Protein AF-A0A0G4N4N5-F1 (afdb_monomer_lite)

Secondary structure (DSSP, 8-state):
--SSHHHHHTTTTT--HHHHHHHHHHHHHHHHHHHHH-SSTTSTTGGG--SEEEEE----PPP-TT-S-TTHHHHHHHHHTT---EEEE-SS-EEEESSSSS-EEES-HHHHHTTS-TTT-TT-HHHHHHHHHHHT---HHHHHHHHHHHHHHHHHHTS---EEEE-TTS-EEEE-PPPPHHHHHHHHHHHHHHHHHHHHHHHHHHHHHHHHHHHHHHHTTTTEEEEE-HHHHHHHHHHHHHHHHHHHHHHHHHHHHHHH--HHHHH-SEEEEEEEEE-TTSSEEEEEEEEEEEEEEEE-SSS-EEEEEEEEEEEEEETTTTEEEEEEES--HHHHHHSHHHHHS---TTGGGSTTHHHHHHHHHHHHHHHHHHHHHHHHHHHHHH---SSS----HHHHHHHHHHHHHHHHHHHHHHHHHHHHHHHHHHHHHSS-TTT--HHHHHHHHHHHHHHHHHHHHHHHHHHHHHHHHHHHHHHHHHHHHHHHHHHHHHHHHHHHHHHHHHHHHHHHHHHHHHHHHHHHHHHHHTTTSEEE-TTT--EEEPTTTHHHHHHHHHHHHHHHHHHHHHHHHH-------------

Structure (mmCIF, N/CA/C/O backbone):
data_AF-A0A0G4N4N5-F1
#
_entry.id   AF-A0A0G4N4N5-F1
#
loop_
_atom_site.group_PDB
_atom_site.id
_atom_site.type_symbol
_atom_site.label_atom_id
_atom_site.label_alt_id
_atom_site.label_comp_id
_atom_site.label_asym_id
_atom_site.label_entity_id
_atom_site.label_seq_id
_atom_site.pdbx_PDB_ins_code
_atom_site.Cartn_x
_atom_site.Cartn_y
_atom_site.Cartn_z
_atom_site.occupancy
_atom_site.B_iso_or_equiv
_atom_site.auth_seq_id
_atom_site.auth_comp_id
_atom_site.auth_asym_id
_atom_site.auth_atom_id
_atom_site.pdbx_PDB_model_num
ATOM 1 N N . MET A 1 1 ? -11.060 9.446 -38.217 1.00 39.25 1 MET A N 1
ATOM 2 C CA . MET A 1 1 ? -10.152 9.425 -37.048 1.00 39.25 1 MET A CA 1
ATOM 3 C C . MET A 1 1 ? -10.853 9.203 -35.691 1.00 39.25 1 MET A C 1
ATOM 5 O O . MET A 1 1 ? -10.194 9.330 -34.678 1.00 39.25 1 MET A O 1
ATOM 9 N N . ALA A 1 2 ? -12.135 8.797 -35.634 1.00 30.84 2 ALA A N 1
ATOM 10 C CA . ALA A 1 2 ? -12.866 8.595 -34.365 1.00 30.84 2 ALA A CA 1
ATOM 11 C C . ALA A 1 2 ? -13.101 7.117 -33.971 1.00 30.84 2 ALA A C 1
ATOM 13 O O . ALA A 1 2 ? -13.460 6.827 -32.837 1.00 30.84 2 ALA A O 1
ATOM 14 N N . LYS A 1 3 ? -12.876 6.151 -34.878 1.00 33.59 3 LYS A N 1
ATOM 15 C CA . LYS A 1 3 ? -13.102 4.716 -34.594 1.00 33.59 3 LYS A CA 1
ATOM 16 C C . LYS A 1 3 ? -11.920 4.007 -33.916 1.00 33.59 3 LYS A C 1
ATOM 18 O O . LYS A 1 3 ? -12.114 2.936 -33.358 1.00 33.59 3 LYS A O 1
ATOM 23 N N . PHE A 1 4 ? -10.727 4.607 -33.912 1.00 34.66 4 PHE A N 1
ATOM 24 C CA . PHE A 1 4 ? -9.542 4.023 -33.265 1.00 34.66 4 PHE A CA 1
ATOM 25 C C . PHE A 1 4 ? -9.458 4.350 -31.760 1.00 34.66 4 PHE A C 1
ATOM 27 O O . PHE A 1 4 ? -8.840 3.607 -31.006 1.00 34.66 4 PHE A O 1
ATOM 34 N N . GLN A 1 5 ? -10.142 5.407 -31.297 1.00 38.91 5 GLN A N 1
ATOM 35 C CA . GLN A 1 5 ? -10.173 5.794 -29.878 1.00 38.91 5 GLN A CA 1
ATOM 36 C C . GLN A 1 5 ? -11.120 4.935 -29.018 1.00 38.91 5 GLN A C 1
ATOM 38 O O . GLN A 1 5 ? -10.911 4.820 -27.816 1.00 38.91 5 GLN A O 1
ATOM 43 N N . VAL A 1 6 ? -12.127 4.282 -29.611 1.00 41.56 6 VAL A N 1
ATOM 44 C CA . VAL A 1 6 ? -13.139 3.507 -28.857 1.00 41.56 6 VAL A CA 1
ATOM 45 C C . VAL A 1 6 ? -12.674 2.074 -28.547 1.00 41.56 6 VAL A C 1
ATOM 47 O O . VAL A 1 6 ? -13.111 1.480 -27.566 1.00 41.56 6 VAL A O 1
ATOM 50 N N . GLY A 1 7 ? -11.749 1.519 -29.340 1.00 38.47 7 GLY A N 1
ATOM 51 C CA . GLY A 1 7 ? -11.211 0.170 -29.119 1.00 38.47 7 GLY A CA 1
ATOM 52 C C . GLY A 1 7 ? -10.319 0.072 -27.879 1.00 38.47 7 GLY A C 1
ATOM 53 O O . GLY A 1 7 ? -10.441 -0.877 -27.113 1.00 38.47 7 GLY A O 1
ATOM 54 N N . TRP A 1 8 ? -9.476 1.082 -27.641 1.00 40.00 8 TRP A N 1
ATOM 55 C CA . TRP A 1 8 ? -8.577 1.113 -26.483 1.00 40.00 8 TRP A CA 1
ATOM 56 C C . TRP A 1 8 ? -9.334 1.266 -25.158 1.00 40.00 8 TRP A C 1
ATOM 58 O O . TRP A 1 8 ? -9.014 0.566 -24.203 1.00 40.00 8 TRP A O 1
ATOM 68 N N . TYR A 1 9 ? -10.398 2.078 -25.114 1.00 42.84 9 TYR A N 1
ATOM 69 C CA . TYR A 1 9 ? -11.190 2.305 -23.895 1.00 42.84 9 TYR A CA 1
ATOM 70 C C . TYR A 1 9 ? -11.881 1.054 -23.333 1.00 42.84 9 TYR A C 1
ATOM 72 O O . TYR A 1 9 ? -12.123 0.988 -22.132 1.00 42.84 9 TYR A O 1
ATOM 80 N N . ARG A 1 10 ? -12.148 0.035 -24.161 1.00 45.72 10 ARG A N 1
ATOM 81 C CA . ARG A 1 10 ? -12.700 -1.250 -23.696 1.00 45.72 10 ARG A CA 1
ATOM 82 C C . ARG A 1 10 ? -11.691 -2.124 -22.949 1.00 45.72 10 ARG A C 1
ATOM 84 O O . ARG A 1 10 ? -12.111 -2.946 -22.146 1.00 45.72 10 ARG A O 1
ATOM 91 N N . PHE A 1 11 ? -10.391 -1.941 -23.186 1.00 44.78 11 PHE A N 1
ATOM 92 C CA . PHE A 1 11 ? -9.330 -2.669 -22.478 1.00 44.78 11 PHE A CA 1
ATOM 93 C C . PHE A 1 11 ? -8.804 -1.913 -21.246 1.00 44.78 11 PHE A C 1
ATOM 95 O O . PHE A 1 11 ? -8.161 -2.520 -20.395 1.00 44.78 11 PHE A O 1
ATOM 102 N N . ILE A 1 12 ? -9.114 -0.616 -21.110 1.00 48.22 12 ILE A N 1
ATOM 103 C CA . ILE A 1 12 ? -8.733 0.231 -19.965 1.00 48.22 12 ILE A CA 1
ATOM 104 C C . ILE A 1 12 ? -9.202 -0.297 -18.590 1.00 48.22 12 ILE A C 1
ATOM 106 O O . ILE A 1 12 ? -8.408 -0.171 -17.659 1.00 48.22 12 ILE A O 1
ATOM 110 N N . PRO A 1 13 ? -10.388 -0.921 -18.402 1.00 46.75 13 PRO A N 1
ATOM 111 C CA . PRO A 1 13 ? -10.733 -1.469 -17.084 1.00 46.75 13 PRO A CA 1
ATOM 112 C C . PRO A 1 13 ? -9.852 -2.670 -16.683 1.00 46.75 13 PRO A C 1
ATOM 114 O O . PRO A 1 13 ? -9.526 -2.828 -15.509 1.00 46.75 13 PRO A O 1
ATOM 117 N N . PHE A 1 14 ? -9.368 -3.464 -17.649 1.00 49.16 14 PHE A N 1
ATOM 118 C CA . PHE A 1 14 ? -8.534 -4.648 -17.386 1.00 49.16 14 PHE A CA 1
ATOM 119 C C . PHE A 1 14 ? -7.024 -4.360 -17.367 1.00 49.16 14 PHE A C 1
ATOM 121 O O . PHE A 1 14 ? -6.267 -5.055 -16.686 1.00 49.16 14 PHE A O 1
ATOM 128 N N . LEU A 1 15 ? -6.553 -3.330 -18.078 1.00 56.56 15 LEU A N 1
ATOM 129 C CA . LEU A 1 15 ? -5.124 -3.034 -18.194 1.00 56.56 15 LEU A CA 1
ATOM 130 C C . LEU A 1 15 ? -4.626 -2.174 -17.019 1.00 56.56 15 LEU A C 1
ATOM 132 O O . LEU A 1 15 ? -4.415 -0.967 -17.124 1.00 56.56 15 LEU A O 1
ATOM 136 N N . GLY A 1 16 ? -4.424 -2.807 -15.863 1.00 66.81 16 GLY A N 1
ATOM 137 C CA . GLY A 1 16 ? -3.798 -2.143 -14.717 1.00 66.81 16 GLY A CA 1
ATOM 138 C C . GLY A 1 16 ? -2.364 -1.675 -15.018 1.00 66.81 16 GLY A C 1
ATOM 139 O O . GLY A 1 16 ? -1.652 -2.301 -15.794 1.00 66.81 16 GLY A O 1
ATOM 140 N N . TYR A 1 17 ? -1.896 -0.619 -14.342 1.00 78.06 17 TYR A N 1
ATOM 141 C CA . TYR A 1 17 ? -0.519 -0.099 -14.461 1.00 78.06 17 TYR A CA 1
ATOM 142 C C . TYR A 1 17 ? 0.574 -1.189 -14.396 1.00 78.06 17 TYR A C 1
ATOM 144 O O . TYR A 1 17 ? 1.526 -1.166 -15.169 1.00 78.06 17 TYR A O 1
ATOM 152 N N . HIS A 1 18 ? 0.407 -2.191 -13.525 1.00 80.56 18 HIS A N 1
ATOM 153 C CA . HIS A 1 18 ? 1.341 -3.314 -13.413 1.00 80.56 18 HIS A CA 1
ATOM 154 C C . HIS A 1 18 ? 1.336 -4.230 -14.651 1.00 80.56 18 HIS A C 1
ATOM 156 O O . HIS A 1 18 ? 2.383 -4.762 -14.996 1.00 80.56 18 HIS A O 1
ATOM 162 N N . HIS A 1 19 ? 0.220 -4.354 -15.379 1.00 86.88 19 HIS A N 1
ATOM 163 C CA . HIS A 1 19 ? 0.161 -5.094 -16.646 1.00 86.88 19 HIS A CA 1
ATOM 164 C C . HIS A 1 19 ? 1.000 -4.432 -17.736 1.00 86.88 19 HIS A C 1
ATOM 166 O O . HIS A 1 19 ? 1.683 -5.131 -18.478 1.00 86.88 19 HIS A O 1
ATOM 172 N N . VAL A 1 20 ? 1.016 -3.096 -17.801 1.00 89.50 20 VAL A N 1
ATOM 173 C CA . VAL A 1 20 ? 1.900 -2.368 -18.728 1.00 89.50 20 VAL A CA 1
ATOM 174 C C . VAL A 1 20 ? 3.359 -2.709 -18.431 1.00 89.50 20 VAL A C 1
ATOM 176 O O . VAL A 1 20 ? 4.104 -3.065 -19.339 1.00 89.50 20 VAL A O 1
ATOM 179 N N . LEU A 1 21 ? 3.753 -2.680 -17.154 1.00 91.50 21 LEU A N 1
ATOM 180 C CA . LEU A 1 21 ? 5.107 -3.051 -16.738 1.00 91.50 21 LEU A CA 1
ATOM 181 C C . LEU A 1 21 ? 5.433 -4.516 -17.071 1.00 91.50 21 LEU A C 1
ATOM 183 O O . LEU A 1 21 ? 6.510 -4.791 -17.590 1.00 91.50 21 LEU A O 1
ATOM 187 N N . MET A 1 22 ? 4.499 -5.445 -16.842 1.00 93.12 22 MET A N 1
ATOM 188 C CA . MET A 1 22 ? 4.669 -6.860 -17.196 1.00 93.12 22 MET A CA 1
ATOM 189 C C . MET A 1 22 ? 4.856 -7.073 -18.701 1.00 93.12 22 MET A C 1
ATOM 191 O O . MET A 1 22 ? 5.712 -7.862 -19.091 1.00 93.12 22 MET A O 1
ATOM 195 N N . ILE A 1 23 ? 4.111 -6.355 -19.549 1.00 94.31 23 ILE A N 1
ATOM 196 C CA . ILE A 1 23 ? 4.260 -6.430 -21.011 1.00 94.31 23 ILE A CA 1
ATOM 197 C C . ILE A 1 23 ? 5.654 -5.953 -21.432 1.00 94.31 23 ILE A C 1
ATOM 199 O O . ILE A 1 23 ? 6.311 -6.621 -22.227 1.00 94.31 23 ILE A O 1
ATOM 203 N N . LEU A 1 24 ? 6.138 -4.838 -20.875 1.00 95.31 24 LEU A N 1
ATOM 204 C CA . LEU A 1 24 ? 7.480 -4.330 -21.179 1.00 95.31 24 LEU A CA 1
ATOM 205 C C . LEU A 1 24 ? 8.574 -5.319 -20.746 1.00 95.31 24 LEU A C 1
ATOM 207 O O . LEU A 1 24 ? 9.509 -5.559 -21.509 1.00 95.31 24 LEU A O 1
ATOM 211 N N . ILE A 1 25 ? 8.436 -5.937 -19.564 1.00 95.75 25 ILE A N 1
ATOM 212 C CA . ILE A 1 25 ? 9.351 -6.992 -19.099 1.00 95.75 25 ILE A CA 1
ATOM 213 C C . ILE A 1 25 ? 9.303 -8.203 -20.038 1.00 95.75 25 ILE A C 1
ATOM 215 O O . ILE A 1 25 ? 10.351 -8.713 -20.422 1.00 95.75 25 ILE A O 1
ATOM 219 N N . ALA A 1 26 ? 8.111 -8.654 -20.437 1.00 96.44 26 ALA A N 1
ATOM 220 C CA . ALA A 1 26 ? 7.955 -9.802 -21.327 1.00 96.44 26 ALA A CA 1
ATOM 221 C C . ALA A 1 26 ? 8.616 -9.556 -22.692 1.00 96.44 26 ALA A C 1
ATOM 223 O O . ALA A 1 26 ? 9.347 -10.415 -23.183 1.00 96.44 26 ALA A O 1
ATOM 224 N N . ILE A 1 27 ? 8.430 -8.366 -23.274 1.00 96.56 27 ILE A N 1
ATOM 225 C CA . ILE A 1 27 ? 9.091 -7.975 -24.528 1.00 96.56 27 ILE A CA 1
ATOM 226 C C . ILE A 1 27 ? 10.616 -7.969 -24.353 1.00 96.56 27 ILE A C 1
ATOM 228 O O . ILE A 1 27 ? 11.321 -8.515 -25.200 1.00 96.56 27 ILE A O 1
ATOM 232 N N . ALA A 1 28 ? 11.129 -7.416 -23.248 1.00 96.88 28 ALA A N 1
ATOM 233 C CA . ALA A 1 28 ? 12.563 -7.414 -22.963 1.00 96.88 28 ALA A CA 1
ATOM 234 C C . ALA A 1 28 ? 13.129 -8.839 -22.814 1.00 96.88 28 ALA A C 1
ATOM 236 O O . ALA A 1 28 ? 14.173 -9.146 -23.384 1.00 96.88 28 ALA A O 1
ATOM 237 N N . ILE A 1 29 ? 12.429 -9.739 -22.111 1.00 97.06 29 ILE A N 1
ATOM 238 C CA . ILE A 1 29 ? 12.830 -11.150 -21.972 1.00 97.06 29 ILE A CA 1
ATOM 239 C C . ILE A 1 29 ? 12.896 -11.834 -23.340 1.00 97.06 29 ILE A C 1
ATOM 241 O O . ILE A 1 29 ? 13.878 -12.518 -23.632 1.00 97.06 29 ILE A O 1
ATOM 245 N N . ILE A 1 30 ? 11.881 -11.639 -24.187 1.00 95.62 30 ILE A N 1
ATOM 246 C CA . ILE A 1 30 ? 11.840 -12.224 -25.533 1.00 95.62 30 ILE A CA 1
ATOM 247 C C . ILE A 1 30 ? 13.016 -11.712 -26.367 1.00 95.62 30 ILE A C 1
ATOM 249 O O . ILE A 1 30 ? 13.723 -12.509 -26.977 1.00 95.62 30 ILE A O 1
ATOM 253 N N . MET A 1 31 ? 13.273 -10.403 -26.362 1.00 95.06 31 MET A N 1
ATOM 254 C CA . MET A 1 31 ? 14.374 -9.816 -27.126 1.00 95.06 31 MET A CA 1
ATOM 255 C C . MET A 1 31 ? 15.755 -10.285 -26.656 1.00 95.06 31 MET A C 1
ATOM 257 O O . MET A 1 31 ? 16.587 -10.630 -27.493 1.00 95.06 31 MET A O 1
ATOM 261 N N . LEU A 1 32 ? 15.996 -10.368 -25.344 1.00 95.94 32 LEU A N 1
ATOM 262 C CA . LEU A 1 32 ? 17.250 -10.906 -24.802 1.00 95.94 32 LEU A CA 1
ATOM 263 C C . LEU A 1 32 ? 17.413 -12.402 -25.108 1.00 95.94 32 LEU A C 1
ATOM 265 O O . LEU A 1 32 ? 18.520 -12.860 -25.383 1.00 95.94 32 LEU A O 1
ATOM 269 N N . SER A 1 33 ? 16.314 -13.159 -25.113 1.00 94.75 33 SER A N 1
ATOM 270 C CA . SER A 1 33 ? 16.331 -14.579 -25.483 1.00 94.75 33 SER A CA 1
ATOM 271 C C . SER A 1 33 ? 16.645 -14.768 -26.970 1.00 94.75 33 SER A C 1
ATOM 273 O O . SER A 1 33 ? 17.446 -15.631 -27.318 1.00 94.75 33 SER A O 1
ATOM 275 N N . LEU A 1 34 ? 16.074 -13.932 -27.846 1.00 92.62 34 LEU A N 1
ATOM 276 C CA . LEU A 1 34 ? 16.386 -13.921 -29.280 1.00 92.62 34 LEU A CA 1
ATOM 277 C C . LEU A 1 34 ? 17.835 -13.506 -29.551 1.00 92.62 34 LEU A C 1
ATOM 279 O O . LEU A 1 34 ? 18.475 -14.083 -30.424 1.00 92.62 34 LEU A O 1
ATOM 283 N N . LEU A 1 35 ? 18.364 -12.545 -28.788 1.00 93.25 35 LEU A N 1
ATOM 284 C CA . LEU A 1 35 ? 19.765 -12.137 -28.864 1.00 93.25 35 LEU A CA 1
ATOM 285 C C . LEU A 1 35 ? 20.708 -13.307 -28.539 1.00 93.25 35 LEU A C 1
ATOM 287 O O . LEU A 1 35 ? 21.663 -13.545 -29.274 1.00 93.25 35 LEU A O 1
ATOM 291 N N . LEU A 1 36 ? 20.421 -14.058 -27.471 1.00 93.25 36 LEU A N 1
ATOM 292 C CA . LEU A 1 36 ? 21.199 -15.238 -27.084 1.00 93.25 36 LEU A CA 1
ATOM 293 C C . LEU A 1 36 ? 21.068 -16.396 -28.089 1.00 93.25 36 LEU A C 1
ATOM 295 O O . LEU A 1 36 ? 22.054 -17.072 -28.368 1.00 93.25 36 LEU A O 1
ATOM 299 N N . ALA A 1 37 ? 19.870 -16.620 -28.637 1.00 90.44 37 ALA A N 1
ATOM 300 C CA . ALA A 1 37 ? 19.585 -17.683 -29.609 1.00 90.44 37 ALA A CA 1
ATOM 301 C C . ALA A 1 37 ? 20.000 -17.348 -31.059 1.00 90.44 37 ALA A C 1
ATOM 303 O O . ALA A 1 37 ? 19.854 -18.193 -31.953 1.00 90.44 37 ALA A O 1
ATOM 304 N N . GLY A 1 38 ? 20.476 -16.120 -31.294 1.00 87.62 38 GLY A N 1
ATOM 305 C CA . GLY A 1 38 ? 20.965 -15.639 -32.583 1.00 87.62 38 GLY A CA 1
ATOM 306 C C . GLY A 1 38 ? 22.074 -16.516 -33.163 1.00 87.62 38 GLY A C 1
ATOM 307 O O . GLY A 1 38 ? 22.749 -17.247 -32.435 1.00 87.62 38 GLY A O 1
ATOM 308 N N . CYS A 1 39 ? 22.279 -16.429 -34.479 1.00 88.38 39 CYS A N 1
ATOM 309 C CA . CYS A 1 39 ? 23.287 -17.218 -35.189 1.00 88.38 39 CYS A CA 1
ATOM 310 C C . CYS A 1 39 ? 23.038 -18.739 -35.044 1.00 88.38 39 CYS A C 1
ATOM 312 O O . CYS A 1 39 ? 23.917 -19.509 -34.660 1.00 88.38 39 CYS A O 1
ATOM 314 N N . SER A 1 40 ? 21.803 -19.175 -35.328 1.00 88.44 40 SER A N 1
ATOM 315 C CA . SER A 1 40 ? 21.402 -20.587 -35.329 1.00 88.44 40 SER A CA 1
ATOM 316 C C . SER A 1 40 ? 20.525 -20.938 -36.533 1.00 88.44 40 SER A C 1
ATOM 318 O O . SER A 1 40 ? 19.833 -20.082 -37.087 1.00 88.44 40 SER A O 1
ATOM 320 N N . SER A 1 41 ? 20.501 -22.220 -36.913 1.00 80.69 41 SER A N 1
ATOM 321 C CA . SER A 1 41 ? 19.686 -22.740 -38.025 1.00 80.69 41 SER A CA 1
ATOM 322 C C . SER A 1 41 ? 18.206 -22.946 -37.664 1.00 80.69 41 SER A C 1
ATOM 324 O O . SER A 1 41 ? 17.472 -23.600 -38.399 1.00 80.69 41 SER A O 1
ATOM 326 N N . SER A 1 42 ? 17.748 -22.400 -36.533 1.00 77.06 42 SER A N 1
ATOM 327 C CA . SER A 1 42 ? 16.390 -22.618 -36.016 1.00 77.06 42 SER A CA 1
ATOM 328 C C . SER A 1 42 ? 15.303 -21.921 -36.852 1.00 77.06 42 SER A C 1
ATOM 330 O O . SER A 1 42 ? 14.133 -22.286 -36.768 1.00 77.06 42 SER A O 1
ATOM 332 N N . SER A 1 43 ? 15.662 -20.903 -37.644 1.00 77.75 43 SER A N 1
ATOM 333 C CA . SER A 1 43 ? 14.765 -20.202 -38.577 1.00 77.75 43 SER A CA 1
ATOM 334 C C . SER A 1 43 ? 15.578 -19.420 -39.622 1.00 77.75 43 SER A C 1
ATOM 336 O O . SER A 1 43 ? 16.664 -18.951 -39.285 1.00 77.75 43 SER A O 1
ATOM 338 N N . PRO A 1 44 ? 15.067 -19.203 -40.853 1.00 71.75 44 PRO A N 1
ATOM 339 C CA . PRO A 1 44 ? 15.782 -18.478 -41.913 1.00 71.75 44 PRO A CA 1
ATOM 340 C C . PRO A 1 44 ? 16.200 -17.042 -41.560 1.00 71.75 44 PRO A C 1
ATOM 342 O O . PRO A 1 44 ? 17.134 -16.523 -42.157 1.00 71.75 44 PRO A O 1
ATOM 345 N N . LEU A 1 45 ? 15.519 -16.403 -40.600 1.00 75.31 45 LEU A N 1
ATOM 346 C CA . LEU A 1 45 ? 15.773 -15.016 -40.176 1.00 75.31 45 LEU A CA 1
ATOM 347 C C . LEU A 1 45 ? 16.748 -14.903 -38.988 1.00 75.31 45 LEU A C 1
ATOM 349 O O . LEU A 1 45 ? 17.188 -13.810 -38.648 1.00 75.31 45 LEU A O 1
ATOM 353 N N . ILE A 1 46 ? 17.066 -16.013 -38.316 1.00 79.75 46 ILE A N 1
ATOM 354 C CA . ILE A 1 46 ? 17.897 -16.017 -37.101 1.00 79.75 46 ILE A CA 1
ATOM 355 C C . ILE A 1 46 ? 19.406 -15.861 -37.385 1.00 79.75 46 ILE A C 1
ATOM 357 O O . ILE A 1 46 ? 20.078 -15.215 -36.576 1.00 79.75 46 ILE A O 1
ATOM 361 N N . PRO A 1 47 ? 19.967 -16.350 -38.512 1.00 79.88 47 PRO A N 1
ATOM 362 C CA . PRO A 1 47 ? 21.361 -16.090 -38.873 1.00 79.88 47 PRO A CA 1
ATOM 363 C C . PRO A 1 47 ? 21.706 -14.605 -39.041 1.00 79.88 47 PRO A C 1
ATOM 365 O O . PRO A 1 47 ? 22.880 -14.255 -38.965 1.00 79.88 47 PRO A O 1
ATOM 368 N N . ASP A 1 48 ? 20.720 -13.724 -39.255 1.00 85.81 48 ASP A N 1
ATOM 369 C CA . ASP A 1 48 ? 20.910 -12.265 -39.330 1.00 85.81 48 ASP A CA 1
ATOM 370 C C . ASP A 1 48 ? 21.042 -11.590 -37.951 1.00 85.81 48 ASP A C 1
ATOM 372 O O . ASP A 1 48 ? 21.370 -10.405 -37.860 1.00 85.81 48 ASP A O 1
ATOM 376 N N . ILE A 1 49 ? 20.835 -12.339 -36.863 1.00 91.88 49 ILE A N 1
ATOM 377 C CA . ILE A 1 49 ? 21.129 -11.908 -35.495 1.00 91.88 49 ILE A CA 1
ATOM 378 C C . ILE A 1 49 ? 22.503 -12.466 -35.116 1.00 91.88 49 ILE A C 1
ATOM 380 O O . ILE A 1 49 ? 22.621 -13.590 -34.636 1.00 91.88 49 ILE A O 1
ATOM 384 N N . PHE A 1 50 ? 23.547 -11.675 -35.335 1.00 94.19 50 PHE A N 1
ATOM 385 C CA . PHE A 1 50 ? 24.932 -12.026 -35.021 1.00 94.19 50 PHE A CA 1
ATOM 386 C C . PHE A 1 50 ? 25.634 -10.861 -34.320 1.00 94.19 50 PHE A C 1
ATOM 388 O O . PHE A 1 50 ? 25.163 -9.729 -34.343 1.00 94.19 50 PHE A O 1
ATOM 395 N N . LEU A 1 51 ? 26.761 -11.142 -33.682 1.00 94.75 51 LEU A N 1
ATOM 396 C CA . LEU A 1 51 ? 27.585 -10.180 -32.954 1.00 94.75 51 LEU A CA 1
ATOM 397 C C . LEU A 1 51 ? 28.650 -9.589 -33.876 1.00 94.75 51 LEU A C 1
ATOM 399 O O . LEU A 1 51 ? 28.785 -8.372 -33.991 1.00 94.75 51 LEU A O 1
ATOM 403 N N . LEU A 1 52 ? 29.344 -10.474 -34.586 1.00 95.75 52 LEU A N 1
ATOM 404 C CA . LEU A 1 52 ? 30.426 -10.169 -35.509 1.00 95.75 52 LEU A CA 1
ATOM 405 C C . LEU A 1 52 ? 30.230 -10.995 -36.781 1.00 95.75 52 LEU A C 1
ATOM 407 O O . LEU A 1 52 ? 29.921 -12.183 -36.696 1.00 95.75 52 LEU A O 1
ATOM 411 N N . THR A 1 53 ? 30.402 -10.381 -37.946 1.00 95.62 53 THR A N 1
ATOM 412 C CA . THR A 1 53 ? 30.525 -11.092 -39.221 1.00 95.62 53 THR A CA 1
ATOM 413 C C . THR A 1 53 ? 31.882 -10.784 -39.815 1.00 95.62 53 THR A C 1
ATOM 415 O O . THR A 1 53 ? 32.265 -9.624 -39.864 1.00 95.62 53 THR A O 1
ATOM 418 N N . ILE A 1 54 ? 32.588 -11.806 -40.280 1.00 95.44 54 ILE A N 1
ATOM 419 C CA . ILE A 1 54 ? 33.862 -11.691 -40.985 1.00 95.44 54 ILE A CA 1
ATOM 420 C C . ILE A 1 54 ? 33.698 -12.445 -42.299 1.00 95.44 54 ILE A C 1
ATOM 422 O O . ILE A 1 54 ? 33.211 -13.575 -42.299 1.00 95.44 54 ILE A O 1
ATOM 426 N N . TYR A 1 55 ? 34.033 -11.822 -43.418 1.00 95.12 55 TYR A N 1
ATOM 427 C CA . TYR A 1 55 ? 33.825 -12.406 -44.736 1.00 95.12 55 TYR A CA 1
ATOM 428 C C . TYR A 1 55 ? 34.901 -11.956 -45.713 1.00 95.12 55 TYR A C 1
ATOM 430 O O . TYR A 1 55 ? 35.477 -10.874 -45.572 1.00 95.12 55 TYR A O 1
ATOM 438 N N . TYR A 1 56 ? 35.162 -12.793 -46.710 1.00 94.88 56 TYR A N 1
ATOM 439 C CA . TYR A 1 56 ? 36.059 -12.439 -47.798 1.00 94.88 56 TYR A CA 1
ATOM 440 C C . TYR A 1 56 ? 35.383 -11.462 -48.759 1.00 94.88 56 TYR A C 1
ATOM 442 O O . TYR A 1 56 ? 34.276 -11.700 -49.246 1.00 94.88 56 TYR A O 1
ATOM 450 N N . GLU A 1 57 ? 36.057 -10.353 -49.037 1.00 91.75 57 GLU A N 1
ATOM 451 C CA . GLU A 1 57 ? 35.671 -9.398 -50.070 1.00 91.75 57 GLU A CA 1
ATOM 452 C C . GLU A 1 57 ? 36.944 -8.719 -50.571 1.00 91.75 57 GLU A C 1
ATOM 454 O O . GLU A 1 57 ? 37.682 -8.126 -49.786 1.00 91.75 57 GLU A O 1
ATOM 459 N N . ASN A 1 58 ? 37.188 -8.780 -51.878 1.00 89.12 58 ASN A N 1
ATOM 460 C CA . ASN A 1 58 ? 38.322 -8.094 -52.485 1.00 89.12 58 ASN A CA 1
ATOM 461 C C . ASN A 1 58 ? 38.010 -6.597 -52.620 1.00 89.12 58 ASN A C 1
ATOM 463 O O . ASN A 1 58 ? 37.040 -6.210 -53.277 1.00 89.12 58 ASN A O 1
ATOM 467 N N . TYR A 1 59 ? 38.835 -5.747 -52.010 1.00 90.69 59 TYR A N 1
ATOM 468 C CA . TYR A 1 59 ? 38.713 -4.290 -52.100 1.00 90.69 59 TYR A CA 1
ATOM 469 C C . TYR A 1 59 ? 40.082 -3.613 -52.192 1.00 90.69 59 TYR A C 1
ATOM 471 O O . TYR A 1 59 ? 41.107 -4.189 -51.841 1.00 90.69 59 TYR A O 1
ATOM 479 N N . GLU A 1 60 ? 40.106 -2.368 -52.671 1.00 88.94 60 GLU A N 1
ATOM 480 C CA . GLU A 1 60 ? 41.348 -1.601 -52.779 1.00 88.94 60 GLU A CA 1
ATOM 481 C C . GLU A 1 60 ? 41.914 -1.292 -51.383 1.00 88.94 60 GLU A C 1
ATOM 483 O O . GLU A 1 60 ? 41.287 -0.582 -50.585 1.00 88.94 60 GLU A O 1
ATOM 488 N N . ALA A 1 61 ? 43.089 -1.854 -51.084 1.00 87.69 61 ALA A N 1
ATOM 489 C CA . ALA A 1 61 ? 43.808 -1.612 -49.840 1.00 87.69 61 ALA A CA 1
ATOM 490 C C . ALA A 1 61 ? 44.143 -0.121 -49.698 1.00 87.69 61 ALA A C 1
ATOM 492 O O . ALA A 1 61 ? 44.509 0.550 -50.663 1.00 87.69 61 ALA A O 1
ATOM 493 N N . ARG A 1 62 ? 44.013 0.414 -48.480 1.00 85.50 62 ARG A N 1
ATOM 494 C CA . ARG A 1 62 ? 44.300 1.827 -48.203 1.00 85.50 62 ARG A CA 1
ATOM 495 C C . ARG A 1 62 ? 45.686 1.967 -47.568 1.00 85.50 62 ARG A C 1
ATOM 497 O O . ARG A 1 62 ? 45.914 1.340 -46.530 1.00 85.50 62 ARG A O 1
ATOM 504 N N . PRO A 1 63 ? 46.601 2.759 -48.156 1.00 86.38 63 PRO A N 1
ATOM 505 C CA . PRO A 1 63 ? 47.911 3.005 -47.566 1.00 86.38 63 PRO A CA 1
ATOM 506 C C . PRO A 1 63 ? 47.804 3.964 -46.374 1.00 86.38 63 PRO A C 1
ATOM 508 O O . PRO A 1 63 ? 47.139 4.997 -46.467 1.00 86.38 63 PRO A O 1
ATOM 511 N N . ASP A 1 64 ? 48.497 3.648 -45.279 1.00 87.06 64 ASP A N 1
ATOM 512 C CA . ASP A 1 64 ? 48.614 4.503 -44.092 1.00 87.06 64 ASP A CA 1
ATOM 513 C C . ASP A 1 64 ? 50.086 4.696 -43.696 1.00 87.06 64 ASP A C 1
ATOM 515 O O . ASP A 1 64 ? 50.904 3.782 -43.791 1.00 87.06 64 ASP A O 1
ATOM 519 N N . THR A 1 65 ? 50.431 5.888 -43.211 1.00 90.31 65 THR A N 1
ATOM 520 C CA . THR A 1 65 ? 51.777 6.217 -42.712 1.00 90.31 65 THR A CA 1
ATOM 521 C C . THR A 1 65 ? 52.241 5.365 -41.525 1.00 90.31 65 THR A C 1
ATOM 523 O O . THR A 1 65 ? 53.441 5.288 -41.274 1.00 90.31 65 THR A O 1
ATOM 526 N N . ALA A 1 66 ? 51.321 4.731 -40.792 1.00 89.50 66 ALA A N 1
ATOM 527 C CA . ALA A 1 66 ? 51.619 3.821 -39.690 1.00 89.50 66 ALA A CA 1
ATOM 528 C C . ALA A 1 66 ? 51.959 2.388 -40.150 1.00 89.50 66 ALA A C 1
ATOM 530 O O . ALA A 1 66 ? 52.402 1.577 -39.335 1.00 89.50 66 ALA A O 1
ATOM 531 N N . GLN A 1 67 ? 51.767 2.051 -41.432 1.00 89.38 67 GLN A N 1
ATOM 532 C CA . GLN A 1 67 ? 52.093 0.727 -41.967 1.00 89.38 67 GLN A CA 1
ATOM 533 C C . GLN A 1 67 ? 53.593 0.615 -42.265 1.00 89.38 67 GLN A C 1
ATOM 535 O O . GLN A 1 67 ? 54.146 1.381 -43.051 1.00 89.38 67 GLN A O 1
ATOM 540 N N . VAL A 1 68 ? 54.252 -0.376 -41.656 1.00 90.62 68 VAL A N 1
ATOM 541 C CA . VAL A 1 68 ? 55.691 -0.631 -41.856 1.00 90.62 68 VAL A CA 1
ATOM 542 C C . VAL A 1 68 ? 55.966 -1.296 -43.208 1.00 90.62 68 VAL A C 1
ATOM 544 O O . VAL A 1 68 ? 56.943 -0.957 -43.870 1.00 90.62 68 VAL A O 1
ATOM 547 N N . ASP A 1 69 ? 55.098 -2.216 -43.634 1.00 90.38 69 ASP A N 1
ATOM 548 C CA . ASP A 1 69 ? 55.152 -2.838 -44.957 1.00 90.38 69 ASP A CA 1
ATOM 549 C C . ASP A 1 69 ? 53.760 -2.838 -45.594 1.00 90.38 69 ASP A C 1
ATOM 551 O O . ASP A 1 69 ? 52.893 -3.646 -45.257 1.00 90.38 69 ASP A O 1
ATOM 555 N N . TYR A 1 70 ? 53.549 -1.912 -46.529 1.00 88.44 70 TYR A N 1
ATOM 556 C CA . TYR A 1 70 ? 52.303 -1.827 -47.283 1.00 88.44 70 TYR A CA 1
ATOM 557 C C . TYR A 1 70 ? 52.102 -3.034 -48.209 1.00 88.44 70 TYR A C 1
ATOM 559 O O . TYR A 1 70 ? 50.965 -3.419 -48.460 1.00 88.44 70 TYR A O 1
ATOM 567 N N . ASN A 1 71 ? 53.167 -3.679 -48.698 1.00 89.44 71 ASN A N 1
ATOM 568 C CA . ASN A 1 71 ? 53.059 -4.748 -49.697 1.00 89.44 71 ASN A CA 1
ATOM 569 C C . ASN A 1 71 ? 52.517 -6.067 -49.123 1.00 89.44 71 ASN A C 1
ATOM 571 O O . ASN A 1 71 ? 52.168 -6.965 -49.891 1.00 89.44 71 ASN A O 1
ATOM 575 N N . VAL A 1 72 ? 52.391 -6.181 -47.794 1.00 89.56 72 VAL A N 1
ATOM 576 C CA . VAL A 1 72 ? 51.778 -7.340 -47.124 1.00 89.56 72 VAL A CA 1
ATOM 577 C C . VAL A 1 72 ? 50.355 -7.598 -47.631 1.00 89.56 72 VAL A C 1
ATOM 579 O O . VAL A 1 72 ? 49.973 -8.758 -47.776 1.00 89.56 72 VAL A O 1
ATOM 582 N N . HIS A 1 73 ? 49.597 -6.552 -47.987 1.00 89.62 73 HIS A N 1
ATOM 583 C CA . HIS A 1 73 ? 48.238 -6.709 -48.523 1.00 89.62 73 HIS A CA 1
ATOM 584 C C . HIS A 1 73 ? 48.209 -7.573 -49.798 1.00 89.62 73 HIS A C 1
ATOM 586 O O . HIS A 1 73 ? 47.308 -8.389 -49.970 1.00 89.62 73 HIS A O 1
ATOM 592 N N . THR A 1 74 ? 49.230 -7.472 -50.658 1.00 89.56 74 THR A N 1
ATOM 593 C CA . THR A 1 74 ? 49.351 -8.280 -51.880 1.00 89.56 74 THR A CA 1
ATOM 594 C C . THR A 1 74 ? 49.567 -9.757 -51.553 1.00 89.56 74 THR A C 1
ATOM 596 O O . THR A 1 74 ? 48.997 -10.627 -52.204 1.00 89.56 74 THR A O 1
ATOM 599 N N . ALA A 1 75 ? 50.369 -10.063 -50.527 1.00 91.06 75 ALA A N 1
ATOM 600 C CA . ALA A 1 75 ? 50.586 -11.439 -50.085 1.00 91.06 75 ALA A CA 1
ATOM 601 C C . ALA A 1 75 ? 49.306 -12.044 -49.491 1.00 91.06 75 ALA A C 1
ATOM 603 O O . ALA A 1 75 ? 48.955 -13.175 -49.821 1.00 91.06 75 ALA A O 1
ATOM 604 N N . ILE A 1 76 ? 48.583 -11.274 -48.674 1.00 91.38 76 ILE A N 1
ATOM 605 C CA . ILE A 1 76 ? 47.299 -11.690 -48.096 1.00 91.38 76 ILE A CA 1
ATOM 606 C C . ILE A 1 76 ? 46.254 -11.896 -49.197 1.00 91.38 76 ILE A C 1
ATOM 608 O O . ILE A 1 76 ? 45.564 -12.910 -49.187 1.00 91.38 76 ILE A O 1
ATOM 612 N N . SER A 1 77 ? 46.178 -10.995 -50.180 1.00 90.19 77 SER A N 1
ATOM 613 C CA . SER A 1 77 ? 45.272 -11.121 -51.327 1.00 90.19 77 SER A CA 1
ATOM 614 C C . SER A 1 77 ? 45.587 -12.352 -52.184 1.00 90.19 77 SER A C 1
ATOM 616 O O . SER A 1 77 ? 44.671 -13.074 -52.565 1.00 90.19 77 SER A O 1
ATOM 618 N N . ASN A 1 78 ? 46.867 -12.672 -52.405 1.00 91.19 78 ASN A N 1
ATOM 619 C CA . ASN A 1 78 ? 47.264 -13.892 -53.118 1.00 91.19 78 ASN A CA 1
ATOM 620 C C . ASN A 1 78 ? 46.884 -15.177 -52.364 1.00 91.19 78 ASN A C 1
ATOM 622 O O . ASN A 1 78 ? 46.569 -16.177 -53.003 1.00 91.19 78 ASN A O 1
ATOM 626 N N . ILE A 1 79 ? 46.933 -15.164 -51.025 1.00 91.75 79 ILE A N 1
ATOM 627 C CA . ILE A 1 79 ? 46.505 -16.299 -50.191 1.00 91.75 79 ILE A CA 1
ATOM 628 C C . ILE A 1 79 ? 44.977 -16.419 -50.192 1.00 91.75 79 ILE A C 1
ATOM 630 O O . ILE A 1 79 ? 44.455 -17.520 -50.317 1.00 91.75 79 ILE A O 1
ATOM 634 N N . ALA A 1 80 ? 44.262 -15.298 -50.061 1.00 90.94 80 ALA A N 1
ATOM 635 C CA . ALA A 1 80 ? 42.802 -15.272 -50.048 1.00 90.94 80 ALA A CA 1
ATOM 636 C C . ALA A 1 80 ? 42.185 -15.645 -51.408 1.00 90.94 80 ALA A C 1
ATOM 638 O O . ALA A 1 80 ? 41.121 -16.260 -51.453 1.00 90.94 80 ALA A O 1
ATOM 639 N N . GLY A 1 81 ? 42.856 -15.293 -52.508 1.00 89.31 81 GLY A N 1
ATOM 640 C CA . GLY A 1 81 ? 42.427 -15.608 -53.866 1.00 89.31 81 GLY A CA 1
ATOM 641 C C . GLY A 1 81 ? 40.999 -15.135 -54.159 1.00 89.31 81 GLY A C 1
ATOM 642 O O . GLY A 1 81 ? 40.654 -13.971 -53.952 1.00 89.31 81 GLY A O 1
ATOM 643 N N . ASP A 1 82 ? 40.172 -16.067 -54.636 1.00 89.06 82 ASP A N 1
ATOM 644 C CA . ASP A 1 82 ? 38.753 -15.855 -54.949 1.00 89.06 82 ASP A CA 1
ATOM 645 C C . ASP A 1 82 ? 37.808 -16.422 -53.868 1.00 89.06 82 ASP A C 1
ATOM 647 O O . ASP A 1 82 ? 36.639 -16.693 -54.156 1.00 89.06 82 ASP A O 1
ATOM 651 N N . ALA A 1 83 ? 38.282 -16.623 -52.631 1.00 90.44 83 ALA A N 1
ATOM 652 C CA . ALA A 1 83 ? 37.447 -17.116 -51.534 1.00 90.44 83 ALA A CA 1
ATOM 653 C C . ALA A 1 83 ? 36.237 -16.191 -51.280 1.00 90.44 83 ALA A C 1
ATOM 655 O O . ALA A 1 83 ? 36.337 -14.966 -51.356 1.00 90.44 83 ALA A O 1
ATOM 656 N N . ARG A 1 84 ? 35.065 -16.777 -50.985 1.00 89.75 84 ARG A N 1
ATOM 657 C CA . ARG A 1 84 ? 33.787 -16.048 -50.787 1.00 89.75 84 ARG A CA 1
ATOM 658 C C . ARG A 1 84 ? 33.053 -16.404 -49.493 1.00 89.75 84 ARG A C 1
ATOM 660 O O . ARG A 1 84 ? 31.894 -16.031 -49.319 1.00 89.75 84 ARG A O 1
ATOM 667 N N . LEU A 1 85 ? 33.724 -17.102 -48.580 1.00 93.62 85 LEU A N 1
ATOM 668 C CA . LEU A 1 85 ? 33.150 -17.524 -47.309 1.00 93.62 85 LEU A CA 1
ATOM 669 C C . LEU A 1 85 ? 32.786 -16.319 -46.429 1.00 93.62 85 LEU A C 1
ATOM 671 O O . LEU A 1 85 ? 33.601 -15.421 -46.198 1.00 93.62 85 LEU A O 1
ATOM 675 N N . ALA A 1 86 ? 31.577 -16.348 -45.871 1.00 94.25 86 ALA A N 1
ATOM 676 C CA . ALA A 1 86 ? 31.158 -15.454 -44.799 1.00 94.25 86 ALA A CA 1
ATOM 677 C C . ALA A 1 86 ? 30.923 -16.239 -43.509 1.00 94.25 86 ALA A C 1
ATOM 679 O O . ALA A 1 86 ? 30.198 -17.230 -43.505 1.00 94.25 86 ALA A O 1
ATOM 680 N N . THR A 1 87 ? 31.488 -15.760 -42.406 1.00 95.00 87 THR A N 1
ATOM 681 C CA . THR A 1 87 ? 31.351 -16.355 -41.076 1.00 95.00 87 THR A CA 1
ATOM 682 C C . THR A 1 87 ? 30.718 -15.353 -40.120 1.00 95.00 87 THR A C 1
ATOM 684 O O . THR A 1 87 ? 31.116 -14.192 -40.059 1.00 95.00 87 THR A O 1
ATOM 687 N N . ARG A 1 88 ? 29.729 -15.797 -39.348 1.00 95.31 88 ARG A N 1
ATOM 688 C CA . ARG A 1 88 ? 29.007 -15.014 -38.344 1.00 95.31 88 ARG A CA 1
ATOM 689 C C . ARG A 1 88 ? 29.136 -15.664 -36.979 1.00 95.31 88 ARG A C 1
ATOM 691 O O . ARG A 1 88 ? 29.046 -16.882 -36.858 1.00 95.31 88 ARG A O 1
ATOM 698 N N . VAL A 1 89 ? 29.287 -14.845 -35.946 1.00 95.19 89 VAL A N 1
ATOM 699 C CA . VAL A 1 89 ? 29.416 -15.290 -34.555 1.00 95.19 89 VAL A CA 1
ATOM 700 C C . VAL A 1 89 ? 28.205 -14.842 -33.750 1.00 95.19 89 VAL A C 1
ATOM 702 O O . VAL A 1 89 ? 27.876 -13.658 -33.742 1.00 95.19 89 VAL A O 1
ATOM 705 N N . GLY A 1 90 ? 27.549 -15.773 -33.061 1.00 93.69 90 GLY A N 1
ATOM 706 C CA . GLY A 1 90 ? 26.540 -15.505 -32.034 1.00 93.69 90 GLY A CA 1
ATOM 707 C C . GLY A 1 90 ? 27.058 -15.841 -30.636 1.00 93.69 90 GLY A C 1
ATOM 708 O O . GLY A 1 90 ? 28.228 -16.163 -30.456 1.00 93.69 90 GLY A O 1
ATOM 709 N N . TYR A 1 91 ? 26.178 -15.796 -29.633 1.00 93.31 91 TYR A N 1
ATOM 710 C CA . TYR A 1 91 ? 26.559 -16.117 -28.251 1.00 93.31 91 TYR A CA 1
ATOM 711 C C . TYR A 1 91 ? 26.904 -17.594 -28.041 1.00 93.31 91 TYR A C 1
ATOM 713 O O . TYR A 1 91 ? 27.819 -17.906 -27.286 1.00 93.31 91 TYR A O 1
ATOM 721 N N . PHE A 1 92 ? 26.172 -18.500 -28.694 1.00 92.00 92 PHE A N 1
ATOM 722 C CA . PHE A 1 92 ? 26.356 -19.945 -28.517 1.00 92.00 92 PHE A CA 1
ATOM 723 C C . PHE A 1 92 ? 26.854 -20.667 -29.772 1.00 92.00 92 PHE A C 1
ATOM 725 O O . PHE A 1 92 ? 27.434 -21.746 -29.648 1.00 92.00 92 PHE A O 1
ATOM 732 N N . GLY A 1 93 ? 26.686 -20.065 -30.952 1.00 91.19 93 GLY A N 1
ATOM 733 C CA . GLY A 1 93 ? 26.943 -20.705 -32.240 1.00 91.19 93 GLY A CA 1
ATOM 734 C C . GLY A 1 93 ? 27.671 -19.820 -33.243 1.00 91.19 93 GLY A C 1
ATOM 735 O O . GLY A 1 93 ? 27.769 -18.602 -33.083 1.00 91.19 93 GLY A O 1
ATOM 736 N N . ILE A 1 94 ? 28.186 -20.465 -34.282 1.00 94.31 94 ILE A N 1
ATOM 737 C CA . ILE A 1 94 ? 28.833 -19.852 -35.441 1.00 94.31 94 ILE A CA 1
ATOM 738 C C . ILE A 1 94 ? 28.033 -20.288 -36.667 1.00 94.31 94 ILE A C 1
ATOM 740 O O . ILE A 1 94 ? 27.645 -21.452 -36.754 1.00 94.31 94 ILE A O 1
ATOM 744 N N . CYS A 1 95 ? 27.784 -19.376 -37.601 1.00 94.62 95 CYS A N 1
ATOM 745 C CA . CYS A 1 95 ? 27.169 -19.689 -38.887 1.00 94.62 95 CYS A CA 1
ATOM 746 C C . CYS A 1 95 ? 28.131 -19.360 -40.020 1.00 94.62 95 CYS A C 1
ATOM 748 O O . CYS A 1 95 ? 28.748 -18.298 -40.007 1.00 94.62 95 CYS A O 1
ATOM 750 N N . ILE A 1 96 ? 28.206 -20.225 -41.023 1.00 94.44 96 ILE A N 1
ATOM 751 C CA . ILE A 1 96 ? 28.992 -20.002 -42.236 1.00 94.44 96 ILE A CA 1
ATOM 752 C C . ILE A 1 96 ? 28.096 -19.994 -43.474 1.00 94.44 96 ILE A C 1
ATOM 754 O O . ILE A 1 96 ? 27.069 -20.673 -43.516 1.00 94.44 96 ILE A O 1
ATOM 758 N N . SER A 1 97 ? 28.495 -19.230 -44.483 1.00 93.19 97 SER A N 1
ATOM 759 C CA . SER A 1 97 ? 27.926 -19.244 -45.829 1.00 93.19 97 SER A CA 1
ATOM 760 C C . SER A 1 97 ? 29.081 -19.399 -46.826 1.00 93.19 97 SER A C 1
ATOM 762 O O . SER A 1 97 ? 29.749 -18.407 -47.121 1.00 93.19 97 SER A O 1
ATOM 764 N N . PRO A 1 98 ? 29.375 -20.633 -47.285 1.00 86.56 98 PRO A N 1
ATOM 765 C CA . PRO A 1 98 ? 30.530 -20.920 -48.145 1.00 86.56 98 PRO A CA 1
ATOM 766 C C . PRO A 1 98 ? 30.467 -20.230 -49.511 1.00 86.56 98 PRO A C 1
ATOM 768 O O . PRO A 1 98 ? 31.459 -19.673 -49.967 1.00 86.56 98 PRO A O 1
ATOM 771 N N . ASP A 1 99 ? 29.279 -20.206 -50.123 1.00 82.12 99 ASP A N 1
ATOM 772 C CA . ASP A 1 99 ? 29.078 -19.725 -51.498 1.00 82.12 99 ASP A CA 1
ATOM 773 C C . ASP A 1 99 ? 28.127 -18.511 -51.578 1.00 82.12 99 ASP A C 1
ATOM 775 O O . ASP A 1 99 ? 27.565 -18.212 -52.633 1.00 82.12 99 ASP A O 1
ATOM 779 N N . GLY A 1 100 ? 27.867 -17.832 -50.452 1.00 74.44 100 GLY A N 1
ATOM 780 C CA . GLY A 1 100 ? 26.854 -16.766 -50.363 1.00 74.44 100 GLY A CA 1
ATOM 781 C C . GLY A 1 100 ? 25.400 -17.267 -50.426 1.00 74.44 100 GLY A C 1
ATOM 782 O O . GLY A 1 100 ? 24.476 -16.471 -50.598 1.00 74.44 100 GLY A O 1
ATOM 783 N N . GLY A 1 101 ? 25.201 -18.585 -50.306 1.00 77.12 101 GLY A N 1
ATOM 784 C CA . GLY A 1 101 ? 23.906 -19.267 -50.269 1.00 77.12 101 GLY A CA 1
ATOM 785 C C . GLY A 1 101 ? 23.340 -19.413 -48.850 1.00 77.12 101 GLY A C 1
ATOM 786 O O . GLY A 1 101 ? 23.320 -18.468 -48.061 1.00 77.12 101 GLY A O 1
ATOM 787 N N . SER A 1 102 ? 22.849 -20.607 -48.509 1.00 83.31 102 SER A N 1
ATOM 788 C CA . SER A 1 102 ? 22.260 -20.895 -47.193 1.00 83.31 102 SER A CA 1
ATOM 789 C C . SER A 1 102 ? 23.283 -20.866 -46.054 1.00 83.31 102 SER A C 1
ATOM 791 O O . SER A 1 102 ? 24.421 -21.295 -46.225 1.00 83.31 102 SER A O 1
ATOM 793 N N . TRP A 1 103 ? 22.841 -20.443 -44.869 1.00 90.94 103 TRP A N 1
ATOM 794 C CA . TRP A 1 103 ? 23.650 -20.444 -43.649 1.00 90.94 103 TRP A CA 1
ATOM 795 C C . TRP A 1 103 ? 23.660 -21.817 -42.967 1.00 90.94 103 TRP A C 1
ATOM 797 O O . TRP A 1 103 ? 22.603 -22.360 -42.636 1.00 90.94 103 TRP A O 1
ATOM 807 N N . LEU A 1 104 ? 24.855 -22.337 -42.696 1.00 91.56 104 LEU A N 1
ATOM 808 C CA . LEU A 1 104 ? 25.092 -23.553 -41.915 1.00 91.56 104 LEU A CA 1
ATOM 809 C C . LEU A 1 104 ? 25.599 -23.150 -40.532 1.00 91.56 104 LEU A C 1
ATOM 811 O O . LEU A 1 104 ? 26.642 -22.509 -40.436 1.00 91.56 104 LEU A O 1
ATOM 815 N N . CYS A 1 105 ? 24.875 -23.502 -39.469 1.00 93.12 105 CYS A N 1
ATOM 816 C CA . CYS A 1 105 ? 25.212 -23.074 -38.114 1.00 93.12 105 CYS A CA 1
ATOM 817 C C . CYS A 1 105 ? 25.525 -24.257 -37.200 1.00 93.12 105 CYS A C 1
ATOM 819 O O . CYS A 1 105 ? 24.806 -25.254 -37.191 1.00 93.12 105 CYS A O 1
ATOM 821 N N . SER A 1 106 ? 26.569 -24.124 -36.386 1.00 93.00 106 SER A N 1
ATOM 822 C CA . SER A 1 106 ? 26.948 -25.105 -35.370 1.00 93.00 106 SER A CA 1
ATOM 823 C C . SER A 1 106 ? 27.605 -24.414 -34.182 1.00 93.00 106 SER A C 1
ATOM 825 O O . SER A 1 106 ? 28.239 -23.367 -34.311 1.00 93.00 106 SER A O 1
ATOM 827 N N . ASN A 1 107 ? 27.498 -25.031 -33.009 1.00 91.00 107 ASN A N 1
ATOM 828 C CA . ASN A 1 107 ? 28.242 -24.594 -31.828 1.00 91.00 107 ASN A CA 1
ATOM 829 C C . ASN A 1 107 ? 29.693 -25.096 -31.849 1.00 91.00 107 ASN A C 1
ATOM 831 O O . ASN A 1 107 ? 30.528 -24.568 -31.115 1.00 91.00 107 ASN A O 1
ATOM 835 N N . ASN A 1 108 ? 29.988 -26.096 -32.685 1.00 92.81 108 ASN A N 1
ATOM 836 C CA . ASN A 1 108 ? 31.308 -26.684 -32.851 1.00 92.81 108 ASN A CA 1
ATOM 837 C C . ASN A 1 108 ? 31.943 -26.183 -34.158 1.00 92.81 108 ASN A C 1
ATOM 839 O O . ASN A 1 108 ? 31.515 -26.566 -35.245 1.00 92.81 108 ASN A O 1
ATOM 843 N N . ALA A 1 109 ? 32.979 -25.349 -34.058 1.00 92.94 109 ALA A N 1
ATOM 844 C CA . ALA A 1 109 ? 33.692 -24.827 -35.223 1.00 92.94 109 ALA A CA 1
ATOM 845 C C . ALA A 1 109 ? 34.330 -25.937 -36.073 1.00 92.94 109 ALA A C 1
ATOM 847 O O . ALA A 1 109 ? 34.335 -25.839 -37.297 1.00 92.94 109 ALA A O 1
ATOM 848 N N . THR A 1 110 ? 34.792 -27.033 -35.458 1.00 94.31 110 THR A N 1
ATOM 849 C CA . THR A 1 110 ? 35.401 -28.158 -36.183 1.00 94.31 110 THR A CA 1
ATOM 850 C C . THR A 1 110 ? 34.408 -28.824 -37.130 1.00 94.31 110 THR A C 1
ATOM 852 O O . THR A 1 110 ? 34.788 -29.222 -38.226 1.00 94.31 110 THR A O 1
ATOM 855 N N . SER A 1 111 ? 33.125 -28.914 -36.754 1.00 93.94 111 SER A N 1
ATOM 856 C CA . SER A 1 111 ? 32.123 -29.481 -37.662 1.00 93.94 111 SER A CA 1
ATOM 857 C C . SER A 1 111 ? 31.881 -28.585 -38.872 1.00 93.94 111 SER A C 1
ATOM 859 O O . SER A 1 111 ? 31.603 -29.105 -39.935 1.00 93.94 111 SER A O 1
ATOM 861 N N . LEU A 1 112 ? 31.990 -27.261 -38.719 1.00 92.75 112 LEU A N 1
ATOM 862 C CA . LEU A 1 112 ? 31.842 -26.318 -39.832 1.00 92.75 112 LEU A CA 1
ATOM 863 C C . LEU A 1 112 ? 33.074 -26.326 -40.737 1.00 92.75 112 LEU A C 1
ATOM 865 O O . LEU A 1 112 ? 32.931 -26.322 -41.952 1.00 92.75 112 LEU A O 1
ATOM 869 N N . ALA A 1 113 ? 34.272 -26.397 -40.153 1.00 93.81 113 ALA A N 1
ATOM 870 C CA . ALA A 1 113 ? 35.522 -26.477 -40.904 1.00 93.81 113 ALA A CA 1
ATOM 871 C C . ALA A 1 113 ? 35.614 -27.754 -41.759 1.00 93.81 113 ALA A C 1
ATOM 873 O O . ALA A 1 113 ? 36.188 -27.721 -42.838 1.00 93.81 113 ALA A O 1
ATOM 874 N N . ASN A 1 114 ? 35.012 -28.864 -41.317 1.00 94.12 114 ASN A N 1
ATOM 875 C CA . ASN A 1 114 ? 34.967 -30.109 -42.094 1.00 94.12 114 ASN A CA 1
ATOM 876 C C . ASN A 1 114 ? 34.062 -30.033 -43.339 1.00 94.12 114 ASN A C 1
ATOM 878 O O . ASN A 1 114 ? 34.199 -30.871 -44.227 1.00 94.12 114 ASN A O 1
ATOM 882 N N . GLU A 1 115 ? 33.146 -29.062 -43.404 1.00 90.94 115 GLU A N 1
ATOM 883 C CA . GLU A 1 115 ? 32.232 -28.855 -44.539 1.00 90.94 115 GLU A CA 1
ATOM 884 C C . GLU A 1 115 ? 32.803 -27.880 -45.585 1.00 90.94 115 GLU A C 1
ATOM 886 O O . GLU A 1 115 ? 32.155 -27.603 -46.593 1.00 90.94 115 GLU A O 1
ATOM 891 N N . VAL A 1 116 ? 34.000 -27.335 -45.345 1.00 92.00 116 VAL A N 1
ATOM 892 C CA . VAL A 1 116 ? 34.623 -26.279 -46.152 1.00 92.00 116 VAL A CA 1
ATOM 893 C C . VAL A 1 116 ? 36.007 -26.736 -46.616 1.00 92.00 116 VAL A C 1
ATOM 895 O O . VAL A 1 116 ? 36.744 -27.386 -45.876 1.00 92.00 116 VAL A O 1
ATOM 898 N N . SER A 1 117 ? 36.372 -26.431 -47.863 1.00 92.00 117 SER A N 1
ATOM 899 C CA . SER A 1 117 ? 37.707 -26.745 -48.387 1.00 92.00 117 SER A CA 1
ATOM 900 C C . SER A 1 117 ? 38.742 -25.676 -48.015 1.00 92.00 117 SER A C 1
ATOM 902 O O . SER A 1 117 ? 38.406 -24.541 -47.683 1.00 92.00 117 SER A O 1
ATOM 904 N N . VAL A 1 118 ? 40.030 -26.016 -48.123 1.00 90.44 118 VAL A N 1
ATOM 905 C CA . VAL A 1 118 ? 41.134 -25.074 -47.853 1.00 90.44 118 VAL A CA 1
ATOM 906 C C . VAL A 1 118 ? 41.060 -23.835 -48.755 1.00 90.44 118 VAL A C 1
ATOM 908 O O . VAL A 1 118 ? 41.345 -22.733 -48.300 1.00 90.44 118 VAL A O 1
ATOM 911 N N . ASP A 1 119 ? 40.616 -23.996 -50.004 1.00 90.38 119 ASP A N 1
ATOM 912 C CA . ASP A 1 119 ? 40.470 -22.887 -50.956 1.00 90.38 119 ASP A CA 1
ATOM 913 C C . ASP A 1 119 ? 39.288 -21.959 -50.617 1.00 90.38 119 ASP A C 1
ATOM 915 O O . ASP A 1 119 ? 39.246 -20.815 -51.064 1.00 90.38 119 ASP A O 1
ATOM 919 N N . GLN A 1 120 ? 38.316 -22.439 -49.832 1.00 91.62 120 GLN A N 1
ATOM 920 C CA . GLN A 1 120 ? 37.164 -21.650 -49.388 1.00 91.62 120 GLN A CA 1
ATOM 921 C C . GLN A 1 120 ? 37.438 -20.871 -48.089 1.00 91.62 120 GLN A C 1
ATOM 923 O O . GLN A 1 120 ? 36.843 -19.809 -47.905 1.00 91.62 120 GLN A O 1
ATOM 928 N N . ASP A 1 121 ? 38.329 -21.358 -47.213 1.00 94.06 121 ASP A N 1
ATOM 929 C CA . ASP A 1 121 ? 38.750 -20.668 -45.977 1.00 94.06 121 ASP A CA 1
ATOM 930 C C . ASP A 1 121 ? 40.286 -20.559 -45.809 1.00 94.06 121 ASP A C 1
ATOM 932 O O . ASP A 1 121 ? 40.850 -21.043 -44.822 1.00 94.06 121 ASP A O 1
ATOM 936 N N . PRO A 1 122 ? 41.013 -19.916 -46.741 1.00 94.19 122 PRO A N 1
ATOM 937 C CA . PRO A 1 122 ? 42.483 -19.908 -46.747 1.00 94.19 122 PRO A CA 1
ATOM 938 C C . PRO A 1 122 ? 43.129 -19.145 -45.574 1.00 94.19 122 PRO A C 1
ATOM 940 O O . PRO A 1 122 ? 44.301 -19.355 -45.263 1.00 94.19 122 PRO A O 1
ATOM 943 N N . LEU A 1 123 ? 42.383 -18.254 -44.912 1.00 93.88 123 LEU A N 1
ATOM 944 C CA . LEU A 1 123 ? 42.830 -17.477 -43.742 1.00 93.88 123 LEU A CA 1
ATOM 945 C C . LEU A 1 123 ? 42.220 -17.982 -42.424 1.00 93.88 123 LEU A C 1
ATOM 947 O O . LEU A 1 123 ? 42.446 -17.364 -41.385 1.00 93.88 123 LEU A O 1
ATOM 951 N N . ASN A 1 124 ? 41.495 -19.104 -42.442 1.00 94.56 124 ASN A N 1
ATOM 952 C CA . ASN A 1 124 ? 40.866 -19.712 -41.268 1.00 94.56 124 ASN A CA 1
ATOM 953 C C . ASN A 1 124 ? 39.893 -18.769 -40.525 1.00 94.56 124 ASN A C 1
ATOM 955 O O . ASN A 1 124 ? 39.940 -18.644 -39.295 1.00 94.56 124 ASN A O 1
ATOM 959 N N . LEU A 1 125 ? 38.991 -18.100 -41.248 1.00 94.62 125 LEU A N 1
ATOM 960 C CA . LEU A 1 125 ? 37.943 -17.255 -40.672 1.00 94.62 125 LEU A CA 1
ATOM 961 C C . LEU A 1 125 ? 37.043 -18.027 -39.700 1.00 94.62 125 LEU A C 1
ATOM 963 O O . LEU A 1 125 ? 36.609 -17.449 -38.702 1.00 94.62 125 LEU A O 1
ATOM 967 N N . ILE A 1 126 ? 36.793 -19.322 -39.937 1.00 95.62 126 ILE A N 1
ATOM 968 C CA . ILE A 1 126 ? 36.005 -20.167 -39.019 1.00 95.62 126 ILE A CA 1
ATOM 969 C C . ILE A 1 126 ? 36.713 -20.304 -37.667 1.00 95.62 126 ILE A C 1
ATOM 971 O O . ILE A 1 126 ? 36.076 -20.228 -36.612 1.00 95.62 126 ILE A O 1
ATOM 975 N N . TRP A 1 127 ? 38.036 -20.470 -37.686 1.00 95.38 127 TRP A N 1
ATOM 976 C CA . TRP A 1 127 ? 38.841 -20.554 -36.470 1.00 95.38 127 TRP A CA 1
ATOM 977 C C . TRP A 1 127 ? 38.872 -19.214 -35.728 1.00 95.38 127 TRP A C 1
ATOM 979 O O . TRP A 1 127 ? 38.592 -19.179 -34.531 1.00 95.38 127 TRP A O 1
ATOM 989 N N . LEU A 1 128 ? 39.100 -18.104 -36.442 1.00 94.44 128 LEU A N 1
ATOM 990 C CA . LEU A 1 128 ? 39.083 -16.754 -35.864 1.00 94.44 128 LEU A CA 1
ATOM 991 C C . LEU A 1 128 ? 37.727 -16.422 -35.214 1.00 94.44 128 LEU A C 1
ATOM 993 O O . LEU A 1 128 ? 37.664 -15.841 -34.129 1.00 94.44 128 LEU A O 1
ATOM 997 N N . ALA A 1 129 ? 36.636 -16.826 -35.863 1.00 95.06 129 ALA A N 1
ATOM 998 C CA . ALA A 1 129 ? 35.281 -16.693 -35.346 1.00 95.06 129 ALA A CA 1
ATOM 999 C C . ALA A 1 129 ? 35.052 -17.516 -34.065 1.00 95.06 129 ALA A C 1
ATOM 1001 O O . ALA A 1 129 ? 34.398 -17.029 -33.138 1.00 95.06 129 ALA A O 1
ATOM 1002 N N . SER A 1 130 ? 35.602 -18.734 -33.988 1.00 95.62 130 SER A N 1
ATOM 1003 C CA . SER A 1 130 ? 35.551 -19.552 -32.768 1.00 95.62 130 SER A CA 1
ATOM 1004 C C . SER A 1 130 ? 36.323 -18.911 -31.628 1.00 95.62 130 SER A C 1
ATOM 1006 O O . SER A 1 130 ? 35.791 -18.810 -30.528 1.00 95.62 130 SER A O 1
ATOM 1008 N N . GLU A 1 131 ? 37.526 -18.408 -31.900 1.00 95.00 131 GLU A N 1
ATOM 1009 C CA . GLU A 1 131 ? 38.366 -17.774 -30.884 1.00 95.00 131 GLU A CA 1
ATOM 1010 C C . GLU A 1 131 ? 37.674 -16.541 -30.280 1.00 95.00 131 GLU A C 1
ATOM 1012 O O . GLU A 1 131 ? 37.618 -16.381 -29.061 1.00 95.00 131 GLU A O 1
ATOM 1017 N N . PHE A 1 132 ? 37.052 -15.701 -31.118 1.00 94.75 132 PHE A N 1
ATOM 1018 C CA . PHE A 1 132 ? 36.260 -14.567 -30.636 1.00 94.75 132 PHE A CA 1
ATOM 1019 C C . PHE A 1 132 ? 35.088 -15.019 -29.750 1.00 94.75 132 PHE A C 1
ATOM 1021 O O . PHE A 1 132 ? 34.866 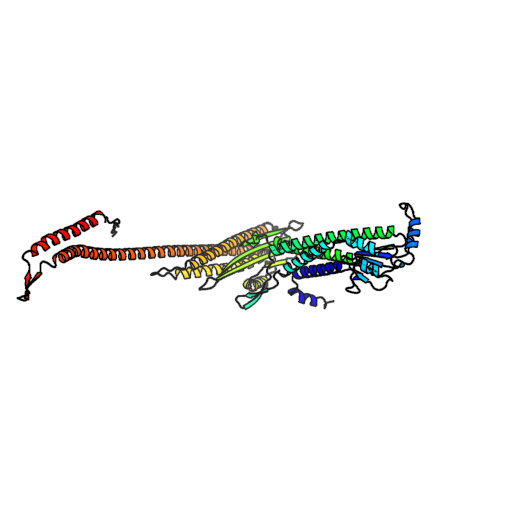-14.449 -28.678 1.00 94.75 132 PHE A O 1
ATOM 1028 N N . LYS A 1 133 ? 34.350 -16.057 -30.163 1.00 94.38 133 LYS A N 1
ATOM 1029 C CA . LYS A 1 133 ? 33.227 -16.604 -29.390 1.00 94.38 133 LYS A CA 1
ATOM 1030 C C . LYS A 1 133 ? 33.681 -17.155 -28.034 1.00 94.38 133 LYS A C 1
ATOM 1032 O O . LYS A 1 133 ? 33.066 -16.847 -27.021 1.00 94.38 133 LYS A O 1
ATOM 1037 N N . ASP A 1 134 ? 34.737 -17.959 -28.013 1.00 93.62 134 ASP A N 1
ATOM 1038 C CA . ASP A 1 134 ? 35.132 -18.719 -26.826 1.00 93.62 134 ASP A CA 1
ATOM 1039 C C . ASP A 1 134 ? 35.921 -17.867 -25.812 1.00 93.62 134 ASP A C 1
ATOM 1041 O O . ASP A 1 134 ? 35.814 -18.101 -24.607 1.00 93.62 134 ASP A O 1
ATOM 1045 N N . MET A 1 135 ? 36.660 -16.845 -26.270 1.00 92.94 135 MET A N 1
ATOM 1046 C CA . MET A 1 135 ? 37.517 -16.022 -25.401 1.00 92.94 135 MET A CA 1
ATOM 1047 C C . MET A 1 135 ? 36.931 -14.659 -25.022 1.00 92.94 135 MET A C 1
ATOM 1049 O O . MET A 1 135 ? 37.305 -14.104 -23.987 1.00 92.94 135 MET A O 1
ATOM 1053 N N . VAL A 1 136 ? 36.047 -14.087 -25.846 1.00 92.75 136 VAL A N 1
ATOM 1054 C CA . VAL A 1 136 ? 35.592 -12.692 -25.678 1.00 92.75 136 VAL A CA 1
ATOM 1055 C C . VAL A 1 136 ? 34.114 -12.597 -25.298 1.00 92.75 136 VAL A C 1
ATOM 1057 O O . VAL A 1 136 ? 33.723 -11.720 -24.517 1.00 92.75 136 VAL A O 1
ATOM 1060 N N . VAL A 1 137 ? 33.279 -13.489 -25.833 1.00 93.12 137 VAL A N 1
ATOM 1061 C CA . VAL A 1 137 ? 31.827 -13.439 -25.642 1.00 93.12 137 VAL A CA 1
ATOM 1062 C C . VAL A 1 137 ? 31.429 -14.056 -24.297 1.00 93.12 137 VAL A C 1
ATOM 1064 O O . VAL A 1 137 ? 31.751 -15.199 -23.990 1.00 93.12 137 VAL A O 1
ATOM 1067 N N . PHE A 1 138 ? 30.670 -13.308 -23.487 1.00 93.75 138 PHE A N 1
ATOM 1068 C CA . PHE A 1 138 ? 30.218 -13.750 -22.161 1.00 93.75 138 PHE A CA 1
ATOM 1069 C C . PHE A 1 138 ? 28.682 -13.683 -22.023 1.00 93.75 138 PHE A C 1
ATOM 1071 O O . PHE A 1 138 ? 28.138 -12.625 -21.697 1.00 93.75 138 PHE A O 1
ATOM 1078 N N . PRO A 1 139 ? 27.942 -14.792 -22.239 1.00 94.12 139 PRO A N 1
ATOM 1079 C CA . PRO A 1 139 ? 26.473 -14.785 -22.207 1.00 94.12 139 PRO A CA 1
ATOM 1080 C C . PRO A 1 139 ? 25.868 -14.782 -20.793 1.00 94.12 139 PRO A C 1
ATOM 1082 O O . PRO A 1 139 ? 24.702 -14.425 -20.618 1.00 94.12 139 PRO A O 1
ATOM 1085 N N . TYR A 1 140 ? 26.617 -15.196 -19.765 1.00 95.25 140 TYR A N 1
ATOM 1086 C CA . TYR A 1 140 ? 26.028 -15.563 -18.471 1.00 95.25 140 TYR A CA 1
ATOM 1087 C C . TYR A 1 140 ? 25.387 -14.392 -17.710 1.00 95.25 140 TYR A C 1
ATOM 1089 O O . TYR A 1 140 ? 24.380 -14.596 -17.034 1.00 95.25 140 TYR A O 1
ATOM 1097 N N . LEU A 1 141 ? 25.897 -13.162 -17.851 1.00 95.19 141 LEU A N 1
ATOM 1098 C CA . LEU A 1 141 ? 25.256 -11.981 -17.253 1.00 95.19 141 LEU A CA 1
ATOM 1099 C C . LEU A 1 141 ? 23.858 -11.726 -17.844 1.00 95.19 141 LEU A C 1
ATOM 1101 O O . LEU A 1 141 ? 22.940 -11.379 -17.100 1.00 95.19 141 LEU A O 1
ATOM 1105 N N . ILE A 1 142 ? 23.672 -11.955 -19.149 1.00 95.69 142 ILE A N 1
ATOM 1106 C CA . ILE A 1 142 ? 22.366 -11.827 -19.813 1.00 95.69 142 ILE A CA 1
ATOM 1107 C C . ILE A 1 142 ? 21.414 -12.917 -19.316 1.00 95.69 142 ILE A C 1
ATOM 1109 O O . ILE A 1 142 ? 20.261 -12.623 -19.016 1.00 95.69 142 ILE A O 1
ATOM 1113 N N . ILE A 1 143 ? 21.894 -14.155 -19.153 1.00 96.81 143 ILE A N 1
ATOM 1114 C CA . ILE A 1 143 ? 21.083 -15.262 -18.616 1.00 96.81 143 ILE A CA 1
ATOM 1115 C C . ILE A 1 143 ? 20.587 -14.934 -17.202 1.00 96.81 143 ILE A C 1
ATOM 1117 O O . ILE A 1 143 ? 19.396 -15.061 -16.918 1.00 96.81 143 ILE A O 1
ATOM 1121 N N . ILE A 1 144 ? 21.476 -14.461 -16.322 1.00 97.25 144 ILE A N 1
ATOM 1122 C CA . ILE A 1 144 ? 21.101 -14.069 -14.956 1.00 97.25 144 ILE A CA 1
ATOM 1123 C C . ILE A 1 144 ? 20.104 -12.901 -14.986 1.00 97.25 144 ILE A C 1
ATOM 1125 O O . ILE A 1 144 ? 19.119 -12.915 -14.247 1.00 97.25 144 ILE A O 1
ATOM 1129 N N . ALA A 1 145 ? 20.302 -11.922 -15.873 1.00 97.19 145 ALA A N 1
ATOM 1130 C CA . ALA A 1 145 ? 19.368 -10.813 -16.036 1.00 97.19 145 ALA A CA 1
ATOM 1131 C C . ALA A 1 145 ? 17.977 -11.269 -16.509 1.00 97.19 145 ALA A C 1
ATOM 1133 O O . ALA A 1 145 ? 16.978 -10.769 -15.994 1.00 97.19 145 ALA A O 1
ATOM 1134 N N . ILE A 1 146 ? 17.892 -12.240 -17.427 1.00 97.44 146 ILE A N 1
ATOM 1135 C CA . ILE A 1 146 ? 16.622 -12.842 -17.865 1.00 97.44 146 ILE A CA 1
ATOM 1136 C C . ILE A 1 146 ? 15.922 -13.531 -16.689 1.00 97.44 146 ILE A C 1
ATOM 1138 O O . ILE A 1 146 ? 14.724 -13.329 -16.497 1.00 97.44 146 ILE A O 1
ATOM 1142 N N . ILE A 1 147 ? 16.654 -14.292 -15.868 1.00 97.88 147 ILE A N 1
ATOM 1143 C CA . ILE A 1 147 ? 16.097 -14.949 -14.674 1.00 97.88 147 ILE A CA 1
ATOM 1144 C C . ILE A 1 147 ? 15.534 -13.906 -13.703 1.00 97.88 147 ILE A C 1
ATOM 1146 O O . ILE A 1 147 ? 14.408 -14.043 -13.230 1.00 97.88 147 ILE A O 1
ATOM 1150 N N . PHE A 1 148 ? 16.276 -12.833 -13.432 1.00 97.94 148 PHE A N 1
ATOM 1151 C CA . PHE A 1 148 ? 15.815 -11.739 -12.576 1.00 97.94 148 PHE A CA 1
ATOM 1152 C C . PHE A 1 148 ? 14.604 -11.003 -13.156 1.00 97.94 148 PHE A C 1
ATOM 1154 O O . PHE A 1 148 ? 13.643 -10.745 -12.429 1.00 97.94 148 PHE A O 1
ATOM 1161 N N . ALA A 1 149 ? 14.593 -10.722 -14.458 1.00 96.44 149 ALA A N 1
ATOM 1162 C CA . ALA A 1 149 ? 13.441 -10.138 -15.136 1.00 96.44 149 ALA A CA 1
ATOM 1163 C C . ALA A 1 149 ? 12.209 -11.058 -15.049 1.00 96.44 149 ALA A C 1
ATOM 1165 O O . ALA A 1 149 ? 11.109 -10.580 -14.778 1.00 96.44 149 ALA A O 1
ATOM 1166 N N . PHE A 1 150 ? 12.390 -12.373 -15.188 1.00 97.31 150 PHE A N 1
ATOM 1167 C CA . PHE A 1 150 ? 11.318 -13.358 -15.057 1.00 97.31 150 PHE A CA 1
ATOM 1168 C C . PHE A 1 150 ? 10.788 -13.462 -13.620 1.00 97.31 150 PHE A C 1
ATOM 1170 O O . PHE A 1 150 ? 9.578 -13.455 -13.407 1.00 97.31 150 PHE A O 1
ATOM 1177 N N . ILE A 1 151 ? 11.667 -13.471 -12.612 1.00 96.69 151 ILE A N 1
ATOM 1178 C CA . ILE A 1 151 ? 11.254 -13.405 -11.202 1.00 96.69 151 ILE A CA 1
ATOM 1179 C C . ILE A 1 151 ? 10.470 -12.116 -10.944 1.00 96.69 151 ILE A C 1
ATOM 1181 O O . ILE A 1 151 ? 9.419 -12.155 -10.312 1.00 96.69 151 ILE A O 1
ATOM 1185 N N . CYS A 1 152 ? 10.936 -10.977 -11.464 1.00 95.50 152 CYS A N 1
ATOM 1186 C CA . CYS A 1 152 ? 10.216 -9.713 -11.357 1.00 95.50 152 CYS A CA 1
ATOM 1187 C C . CYS A 1 152 ? 8.826 -9.806 -12.006 1.00 95.50 152 CYS A C 1
ATOM 1189 O O . CYS A 1 152 ? 7.843 -9.441 -11.369 1.00 95.50 152 CYS A O 1
ATOM 1191 N N . PHE A 1 153 ? 8.721 -10.372 -13.212 1.00 95.06 153 PHE A N 1
ATOM 1192 C CA . PHE A 1 153 ? 7.444 -10.629 -13.885 1.00 95.06 153 PHE A CA 1
ATOM 1193 C C . PHE A 1 153 ? 6.483 -11.447 -13.006 1.00 95.06 153 PHE A C 1
ATOM 1195 O O . PHE A 1 153 ? 5.333 -11.051 -12.828 1.00 95.06 153 PHE A O 1
ATOM 1202 N N . LEU A 1 154 ? 6.962 -12.532 -12.385 1.00 93.81 154 LEU A N 1
ATOM 1203 C CA . LEU A 1 154 ? 6.157 -13.338 -11.462 1.00 93.81 154 LEU A CA 1
ATOM 1204 C C . LEU A 1 154 ? 5.731 -12.548 -10.217 1.00 93.81 154 LEU A C 1
ATOM 1206 O O . LEU A 1 154 ? 4.581 -12.640 -9.797 1.00 93.81 154 LEU A O 1
ATOM 1210 N N . LEU A 1 155 ? 6.622 -11.739 -9.638 1.00 91.38 155 LEU A N 1
ATOM 1211 C CA . LEU A 1 155 ? 6.286 -10.885 -8.495 1.00 91.38 155 LEU A CA 1
ATOM 1212 C C . LEU A 1 155 ? 5.236 -9.830 -8.866 1.00 91.38 155 LEU A C 1
ATOM 1214 O O . LEU A 1 155 ? 4.313 -9.606 -8.085 1.00 91.38 155 LEU A O 1
ATOM 1218 N N . LEU A 1 156 ? 5.318 -9.222 -10.053 1.00 88.94 156 LEU A N 1
ATOM 1219 C CA . LEU A 1 156 ? 4.275 -8.315 -10.542 1.00 88.94 156 LEU A CA 1
ATOM 1220 C C . LEU A 1 156 ? 2.943 -9.038 -10.782 1.00 88.94 156 LEU A C 1
ATOM 1222 O O . LEU A 1 156 ? 1.901 -8.432 -10.559 1.00 88.94 156 LEU A O 1
ATOM 1226 N N . ALA A 1 157 ? 2.953 -10.316 -11.165 1.00 88.00 157 ALA A N 1
ATOM 1227 C CA . ALA A 1 157 ? 1.730 -11.108 -11.303 1.00 88.00 157 ALA A CA 1
ATOM 1228 C C . ALA A 1 157 ? 1.046 -11.393 -9.951 1.00 88.00 157 ALA A C 1
ATOM 1230 O O . ALA A 1 157 ? -0.160 -11.611 -9.910 1.00 88.00 157 ALA A O 1
ATOM 1231 N N . THR A 1 158 ? 1.786 -11.340 -8.834 1.00 85.62 158 THR A N 1
ATOM 1232 C CA . THR A 1 158 ? 1.191 -11.395 -7.483 1.00 85.62 158 THR A CA 1
ATOM 1233 C C . THR A 1 158 ? 0.555 -10.078 -7.050 1.00 85.62 158 THR A C 1
ATOM 1235 O O . THR A 1 158 ? -0.028 -10.004 -5.965 1.00 85.62 158 THR A O 1
ATOM 1238 N N . PHE A 1 159 ? 0.683 -9.012 -7.850 1.00 82.19 159 PHE A N 1
ATOM 1239 C CA . PHE A 1 159 ? 0.032 -7.760 -7.510 1.00 82.19 159 PHE A CA 1
ATOM 1240 C C . PHE A 1 159 ? -1.475 -7.970 -7.583 1.00 82.19 159 PHE A C 1
ATOM 1242 O O . PHE A 1 159 ? -1.975 -8.525 -8.561 1.00 82.19 159 PHE A O 1
ATOM 1249 N N . PRO A 1 160 ? -2.206 -7.526 -6.556 1.00 69.50 160 PRO A N 1
ATOM 1250 C CA . PRO A 1 160 ? -3.638 -7.719 -6.521 1.00 69.50 160 PRO A CA 1
ATOM 1251 C C . PRO A 1 160 ? -4.274 -7.017 -7.727 1.00 69.50 160 PRO A C 1
ATOM 1253 O O . PRO A 1 160 ? -4.111 -5.808 -7.944 1.00 69.50 160 PRO A O 1
ATOM 1256 N N . GLY A 1 161 ? -4.962 -7.816 -8.541 1.00 60.94 161 GLY A N 1
ATOM 1257 C CA . GLY A 1 161 ? -5.859 -7.328 -9.578 1.00 60.94 161 GLY A CA 1
ATOM 1258 C C . GLY A 1 161 ? -7.074 -6.634 -8.968 1.00 60.94 161 GLY A C 1
ATOM 1259 O O . GLY A 1 161 ? -7.231 -6.571 -7.747 1.00 60.94 161 GLY A O 1
ATOM 1260 N N . TRP A 1 162 ? -7.960 -6.133 -9.818 1.00 55.28 162 TRP A N 1
ATOM 1261 C CA . TRP A 1 162 ? -9.305 -5.768 -9.383 1.00 55.28 162 TRP A CA 1
ATOM 1262 C C . TRP A 1 162 ? -9.988 -7.027 -8.844 1.00 55.28 162 TRP A C 1
ATOM 1264 O O . TRP A 1 162 ? -9.990 -8.045 -9.532 1.00 55.28 162 TRP A O 1
ATOM 1274 N N . HIS A 1 163 ? -10.460 -6.994 -7.600 1.00 51.53 163 HIS A N 1
ATOM 1275 C CA . HIS A 1 163 ? -11.259 -8.079 -7.036 1.00 51.53 163 HIS A CA 1
ATOM 1276 C C . HIS A 1 163 ? -12.595 -7.496 -6.597 1.00 51.53 163 HIS A C 1
ATOM 1278 O O . HIS A 1 163 ? -12.642 -6.405 -6.020 1.00 51.53 163 HIS A O 1
ATOM 1284 N N . GLU A 1 164 ? -13.662 -8.217 -6.916 1.00 52.19 164 GLU A N 1
ATOM 1285 C CA . GLU A 1 164 ? -15.009 -7.919 -6.455 1.00 52.19 164 GLU A CA 1
ATOM 1286 C C . GLU A 1 164 ? -15.142 -8.449 -5.023 1.00 52.19 164 GLU A C 1
ATOM 1288 O O . GLU A 1 164 ? -15.009 -9.647 -4.776 1.00 52.19 164 GLU A O 1
ATOM 1293 N N . GLU A 1 165 ? -15.320 -7.552 -4.055 1.00 48.06 165 GLU A N 1
ATOM 1294 C CA . GLU A 1 165 ? -15.780 -7.921 -2.718 1.00 48.06 165 GLU A CA 1
ATOM 1295 C C . GLU A 1 165 ? -17.302 -7.779 -2.686 1.00 48.06 165 GLU A C 1
ATOM 1297 O O . GLU A 1 165 ? -17.839 -6.703 -2.961 1.00 48.06 165 GLU A O 1
ATOM 1302 N N . GLU A 1 166 ? -17.992 -8.868 -2.359 1.00 46.72 166 GLU A N 1
ATOM 1303 C CA . GLU A 1 166 ? -19.438 -8.879 -2.167 1.00 46.72 166 GLU A CA 1
ATOM 1304 C C . GLU A 1 166 ? -19.741 -8.240 -0.802 1.00 46.72 166 GLU A C 1
ATOM 1306 O O . GLU A 1 166 ? -19.330 -8.729 0.255 1.00 46.72 166 GLU A O 1
ATOM 1311 N N . ASP A 1 167 ? -20.387 -7.075 -0.825 1.00 50.91 167 ASP A N 1
ATOM 1312 C CA . ASP A 1 167 ? -20.743 -6.343 0.391 1.00 50.91 167 ASP A CA 1
ATOM 1313 C C . ASP A 1 1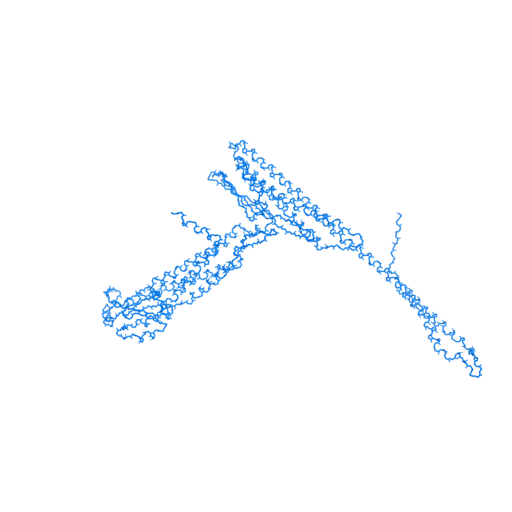67 ? -21.816 -7.110 1.191 1.00 50.91 167 ASP A C 1
ATOM 1315 O O . ASP A 1 167 ? -22.522 -7.962 0.653 1.00 50.91 167 ASP A O 1
ATOM 1319 N N . SER A 1 168 ? -22.024 -6.759 2.463 1.00 50.19 168 SER A N 1
ATOM 1320 C CA . SER A 1 168 ? -23.030 -7.400 3.344 1.00 50.19 168 SER A CA 1
ATOM 1321 C C . SER A 1 168 ? -24.490 -7.345 2.836 1.00 50.19 168 SER A C 1
ATOM 1323 O O . SER A 1 168 ? -25.364 -8.007 3.396 1.00 50.19 168 SER A O 1
ATOM 1325 N N . GLU A 1 169 ? -24.744 -6.600 1.756 1.00 44.62 169 GLU A N 1
ATOM 1326 C CA . GLU A 1 169 ? -26.025 -6.480 1.047 1.00 44.62 169 GLU A CA 1
ATOM 1327 C C . GLU A 1 169 ? -26.064 -7.206 -0.322 1.00 44.62 169 GLU A C 1
ATOM 1329 O O . GLU A 1 169 ? -27.037 -7.047 -1.058 1.00 44.62 169 GLU A O 1
ATOM 1334 N N . GLY A 1 170 ? -25.044 -8.000 -0.685 1.00 39.12 170 GLY A N 1
ATOM 1335 C CA . GLY A 1 170 ? -25.018 -8.789 -1.931 1.00 39.12 170 GLY A CA 1
ATOM 1336 C C . GLY A 1 170 ? -24.699 -7.985 -3.200 1.00 39.12 170 GLY A C 1
ATOM 1337 O O . GLY A 1 170 ? -25.180 -8.315 -4.279 1.00 39.12 170 GLY A O 1
ATOM 1338 N N . SER A 1 171 ? -23.954 -6.882 -3.072 1.00 37.72 171 SER A N 1
ATOM 1339 C CA . SER A 1 171 ? -23.509 -6.049 -4.199 1.00 37.72 171 SER A CA 1
ATOM 1340 C C . SER A 1 171 ? -22.005 -6.192 -4.382 1.00 37.72 171 SER A C 1
ATOM 1342 O O . SER A 1 171 ? -21.251 -5.831 -3.476 1.00 37.72 171 SER A O 1
ATOM 1344 N N . ASP A 1 172 ? -21.594 -6.616 -5.574 1.00 42.12 172 ASP A N 1
ATOM 1345 C CA . ASP A 1 172 ? -20.190 -6.725 -5.971 1.00 42.12 172 ASP A CA 1
ATOM 1346 C C . ASP A 1 172 ? -19.531 -5.340 -6.034 1.00 42.12 172 ASP A C 1
ATOM 1348 O O . ASP A 1 172 ? -20.059 -4.398 -6.637 1.00 42.12 172 ASP A O 1
ATOM 1352 N N . ARG A 1 173 ? -18.384 -5.188 -5.364 1.00 45.91 173 ARG A N 1
ATOM 1353 C CA . ARG A 1 173 ? -17.587 -3.957 -5.334 1.00 45.91 173 ARG A CA 1
ATOM 1354 C C . ARG A 1 173 ? -16.180 -4.232 -5.838 1.00 45.91 173 ARG A C 1
ATOM 1356 O O . ARG A 1 173 ? -15.418 -4.927 -5.178 1.00 45.91 173 ARG A O 1
ATOM 1363 N N . GLU A 1 174 ? -15.779 -3.580 -6.923 1.00 49.41 174 GLU A N 1
ATOM 1364 C CA . GLU A 1 174 ? -14.386 -3.602 -7.374 1.00 49.41 174 GLU A CA 1
ATOM 1365 C C . GLU A 1 174 ? -13.493 -2.792 -6.415 1.00 49.41 174 GLU A C 1
ATOM 1367 O O . GLU A 1 174 ? -13.524 -1.558 -6.377 1.00 49.41 174 GLU A O 1
ATOM 1372 N N . VAL A 1 175 ? -12.674 -3.480 -5.620 1.00 52.38 175 VAL A N 1
ATOM 1373 C CA . VAL A 1 175 ? -11.633 -2.869 -4.784 1.00 52.38 175 VAL A CA 1
ATOM 1374 C C . VAL A 1 175 ? -10.272 -3.213 -5.379 1.00 52.38 175 VAL A C 1
ATOM 1376 O O . VAL A 1 175 ? -10.025 -4.344 -5.799 1.00 52.38 175 VAL A O 1
ATOM 1379 N N . LYS A 1 176 ? -9.359 -2.234 -5.413 1.00 53.88 176 LYS A N 1
ATOM 1380 C CA . LYS A 1 176 ? -7.964 -2.452 -5.810 1.00 53.88 176 LYS A CA 1
ATOM 1381 C C . LYS A 1 176 ? -7.046 -2.374 -4.588 1.00 53.88 176 LYS A C 1
ATOM 1383 O O . LYS A 1 176 ? -6.713 -1.270 -4.150 1.00 53.88 176 LYS A O 1
ATOM 1388 N N . PRO A 1 177 ? -6.607 -3.511 -4.030 1.00 61.06 177 PRO A N 1
ATOM 1389 C CA . PRO A 1 177 ? -5.638 -3.507 -2.946 1.00 61.06 177 PRO A CA 1
ATOM 1390 C C . PRO A 1 177 ? -4.289 -2.949 -3.429 1.00 61.06 177 PRO A C 1
ATOM 1392 O O . PRO A 1 177 ? -3.903 -3.101 -4.588 1.00 61.06 177 PRO A O 1
ATOM 1395 N N . PHE A 1 178 ? -3.539 -2.289 -2.545 1.00 64.19 178 PHE A N 1
ATOM 1396 C CA . PHE A 1 178 ? -2.172 -1.872 -2.866 1.00 64.19 178 PHE A CA 1
ATOM 1397 C C . PHE A 1 178 ? -1.219 -3.074 -2.788 1.00 64.19 178 PHE A C 1
ATOM 1399 O O . PHE A 1 178 ? -1.368 -3.906 -1.887 1.00 64.19 178 PHE A O 1
ATOM 1406 N N . PRO A 1 179 ? -0.212 -3.169 -3.678 1.00 73.31 179 PRO A N 1
ATOM 1407 C CA . PRO A 1 179 ? 0.767 -4.244 -3.620 1.00 73.31 179 PRO A CA 1
ATOM 1408 C C . PRO A 1 179 ? 1.538 -4.192 -2.300 1.00 73.31 179 PRO A C 1
ATOM 1410 O O . PRO A 1 179 ? 1.789 -3.122 -1.733 1.00 73.31 179 PRO A O 1
ATOM 1413 N N . SER A 1 180 ? 1.934 -5.361 -1.800 1.00 80.56 180 SER A N 1
ATOM 1414 C CA . SER A 1 180 ? 2.677 -5.428 -0.547 1.00 80.56 180 SER A CA 1
ATOM 1415 C C . SER A 1 180 ? 4.027 -4.696 -0.670 1.00 80.56 180 SER A C 1
ATOM 1417 O O . SER A 1 180 ? 4.715 -4.728 -1.697 1.00 80.56 180 SER A O 1
ATOM 1419 N N . ARG A 1 181 ? 4.419 -3.994 0.400 1.00 79.75 181 ARG A N 1
ATOM 1420 C CA . ARG A 1 181 ? 5.697 -3.265 0.468 1.00 79.75 181 ARG A CA 1
ATOM 1421 C C . ARG A 1 181 ? 6.929 -4.145 0.216 1.00 79.75 181 ARG A C 1
ATOM 1423 O O . ARG A 1 181 ? 7.761 -3.716 -0.578 1.00 79.75 181 ARG A O 1
ATOM 1430 N N . PRO A 1 182 ? 7.073 -5.338 0.830 1.00 85.56 182 PRO A N 1
ATOM 1431 C CA . PRO A 1 182 ? 8.257 -6.156 0.587 1.00 85.56 182 PRO A CA 1
ATOM 1432 C C . PRO A 1 182 ? 8.321 -6.630 -0.866 1.00 85.56 182 PRO A C 1
ATOM 1434 O O . PRO A 1 182 ? 9.379 -6.535 -1.477 1.00 85.56 182 PRO A O 1
ATOM 1437 N N . VAL A 1 183 ? 7.194 -7.045 -1.456 1.00 88.75 183 VAL A N 1
ATOM 1438 C CA . VAL A 1 183 ? 7.165 -7.499 -2.854 1.00 88.75 183 VAL A CA 1
ATOM 1439 C C . VAL A 1 183 ? 7.521 -6.351 -3.797 1.00 88.75 183 VAL A C 1
ATOM 1441 O O . VAL A 1 183 ? 8.396 -6.517 -4.635 1.00 88.75 183 VAL A O 1
ATOM 1444 N N . SER A 1 184 ? 6.939 -5.160 -3.622 1.00 88.50 184 SER A N 1
ATOM 1445 C CA . SER A 1 184 ? 7.250 -4.013 -4.493 1.00 88.50 184 SER A CA 1
ATOM 1446 C C . SER A 1 184 ? 8.706 -3.536 -4.375 1.00 88.50 184 SER A C 1
ATOM 1448 O O . SER A 1 184 ? 9.315 -3.194 -5.389 1.00 88.50 184 SER A O 1
ATOM 1450 N N . GLN A 1 185 ? 9.302 -3.562 -3.177 1.00 91.00 185 GLN A N 1
ATOM 1451 C CA . GLN A 1 185 ? 10.722 -3.235 -2.985 1.00 91.00 185 GLN A CA 1
ATOM 1452 C C . GLN A 1 185 ? 11.659 -4.289 -3.587 1.00 91.00 185 GLN A C 1
ATOM 1454 O O . GLN A 1 185 ? 12.649 -3.924 -4.220 1.00 91.00 185 GLN A O 1
ATOM 1459 N N . ILE A 1 186 ? 11.340 -5.578 -3.429 1.00 94.25 186 ILE A N 1
ATOM 1460 C CA . ILE A 1 186 ? 12.115 -6.677 -4.021 1.00 94.25 186 ILE A CA 1
ATOM 1461 C C . ILE A 1 186 ? 12.027 -6.622 -5.551 1.00 94.25 186 ILE A C 1
ATOM 1463 O O . ILE A 1 186 ? 13.060 -6.697 -6.211 1.00 94.25 186 ILE A O 1
ATOM 1467 N N . SER A 1 187 ? 10.836 -6.410 -6.122 1.00 94.31 187 SER A N 1
ATOM 1468 C CA . SER A 1 187 ? 10.659 -6.227 -7.569 1.00 94.31 187 SER A CA 1
ATOM 1469 C C . SER A 1 187 ? 11.514 -5.080 -8.110 1.00 94.31 187 SER A C 1
ATOM 1471 O O . SER A 1 187 ? 12.195 -5.260 -9.118 1.00 94.31 187 SER A O 1
ATOM 1473 N N . LEU A 1 188 ? 11.536 -3.927 -7.425 1.00 95.25 188 LEU A N 1
ATOM 1474 C CA . LEU A 1 188 ? 12.366 -2.782 -7.817 1.00 95.25 188 LEU A CA 1
ATOM 1475 C C . LEU A 1 188 ? 13.866 -3.117 -7.768 1.00 95.25 188 LEU A C 1
ATOM 1477 O O . LEU A 1 188 ? 14.598 -2.787 -8.697 1.00 95.25 188 LEU A O 1
ATOM 1481 N N . ALA A 1 189 ? 14.327 -3.775 -6.703 1.00 96.12 189 ALA A N 1
ATOM 1482 C CA . ALA A 1 189 ? 15.736 -4.132 -6.554 1.00 96.12 189 ALA A CA 1
ATOM 1483 C C . ALA A 1 189 ? 16.190 -5.131 -7.631 1.00 96.12 189 ALA A C 1
ATOM 1485 O O . ALA A 1 189 ? 17.222 -4.929 -8.269 1.00 96.12 189 ALA A O 1
ATOM 1486 N N . ILE A 1 190 ? 15.399 -6.180 -7.870 1.00 96.75 190 ILE A N 1
ATOM 1487 C CA . ILE A 1 190 ? 15.723 -7.229 -8.843 1.00 96.75 190 ILE A CA 1
ATOM 1488 C C . ILE A 1 190 ? 15.743 -6.667 -10.269 1.00 96.75 190 ILE A C 1
ATOM 1490 O O . ILE A 1 190 ? 16.685 -6.946 -11.011 1.00 96.75 190 ILE A O 1
ATOM 1494 N N . ILE A 1 191 ? 14.756 -5.848 -10.657 1.00 97.00 191 ILE A N 1
ATOM 1495 C CA . ILE A 1 191 ? 14.729 -5.274 -12.011 1.00 97.00 191 ILE A CA 1
ATOM 1496 C C . ILE A 1 191 ? 15.864 -4.269 -12.234 1.00 97.00 191 ILE A C 1
ATOM 1498 O O . ILE A 1 191 ? 16.444 -4.230 -13.317 1.00 97.00 191 ILE A O 1
ATOM 1502 N N . PHE A 1 192 ? 16.236 -3.511 -11.198 1.00 97.44 192 PHE A N 1
ATOM 1503 C CA . PHE A 1 192 ? 17.367 -2.592 -11.256 1.00 97.44 192 PHE A CA 1
ATOM 1504 C C . PHE A 1 192 ? 18.679 -3.352 -11.477 1.00 97.44 192 PHE A C 1
ATOM 1506 O O . PHE A 1 192 ? 19.428 -3.024 -12.397 1.00 97.44 192 PHE A O 1
ATOM 1513 N N . ILE A 1 193 ? 18.921 -4.423 -10.713 1.00 97.38 193 ILE A N 1
ATOM 1514 C CA . ILE A 1 193 ? 20.102 -5.280 -10.893 1.00 97.38 193 ILE A CA 1
ATOM 1515 C C . ILE A 1 193 ? 20.107 -5.917 -12.292 1.00 97.38 193 ILE A C 1
ATOM 1517 O O . ILE A 1 193 ? 21.136 -5.895 -12.966 1.00 97.38 193 ILE A O 1
ATOM 1521 N N . ALA A 1 194 ? 18.962 -6.416 -12.771 1.00 97.69 194 ALA A N 1
ATOM 1522 C CA . ALA A 1 194 ? 18.842 -6.956 -14.126 1.00 97.69 194 ALA A CA 1
ATOM 1523 C C . ALA A 1 194 ? 19.203 -5.910 -15.196 1.00 97.69 194 ALA A C 1
ATOM 1525 O O . ALA A 1 194 ? 19.956 -6.214 -16.119 1.00 97.69 194 ALA A O 1
ATOM 1526 N N . SER A 1 195 ? 18.732 -4.666 -15.049 1.00 97.19 195 SER A N 1
ATOM 1527 C CA . SER A 1 195 ? 19.053 -3.579 -15.983 1.00 97.19 195 SER A CA 1
ATOM 1528 C C . SER A 1 195 ? 20.554 -3.265 -16.025 1.00 97.19 195 SER A C 1
ATOM 1530 O O . SER A 1 195 ? 21.100 -3.058 -17.108 1.00 97.19 195 SER A O 1
ATOM 1532 N N . ILE A 1 196 ? 21.246 -3.321 -14.878 1.00 97.56 196 ILE A N 1
ATOM 1533 C CA . ILE A 1 196 ? 22.702 -3.142 -14.797 1.00 97.56 196 ILE A CA 1
ATOM 1534 C C . ILE A 1 196 ? 23.425 -4.287 -15.507 1.00 97.56 196 ILE A C 1
ATOM 1536 O O . ILE A 1 196 ? 24.347 -4.041 -16.280 1.00 97.56 196 ILE A O 1
ATOM 1540 N N . PHE A 1 197 ? 23.014 -5.536 -15.286 1.00 97.50 197 PHE A N 1
ATOM 1541 C CA . PHE A 1 197 ? 23.647 -6.684 -15.942 1.00 97.50 197 PHE A CA 1
ATOM 1542 C C . PHE A 1 197 ? 23.475 -6.653 -17.460 1.00 97.50 197 PHE A C 1
ATOM 1544 O O . PHE A 1 197 ? 24.439 -6.926 -18.178 1.00 97.50 197 PHE A O 1
ATOM 1551 N N . VAL A 1 198 ? 22.300 -6.259 -17.961 1.00 96.88 198 VAL A N 1
ATOM 1552 C CA . VAL A 1 198 ? 22.094 -6.056 -19.404 1.00 96.88 198 VAL A CA 1
ATOM 1553 C C . VAL A 1 198 ? 22.964 -4.910 -19.916 1.00 96.88 198 VAL A C 1
ATOM 1555 O O . VAL A 1 198 ? 23.626 -5.088 -20.933 1.00 96.88 198 VAL A O 1
ATOM 1558 N N . LEU A 1 199 ? 23.037 -3.777 -19.207 1.00 96.50 199 LEU A N 1
ATOM 1559 C CA . LEU A 1 199 ? 23.891 -2.649 -19.597 1.00 96.50 199 LEU A CA 1
ATOM 1560 C C . LEU A 1 199 ? 25.356 -3.066 -19.738 1.00 96.50 199 LEU A C 1
ATOM 1562 O O . LEU A 1 199 ? 25.971 -2.804 -20.768 1.00 96.50 199 LEU A O 1
ATOM 1566 N N . VAL A 1 200 ? 25.898 -3.734 -18.717 1.00 96.88 200 VAL A N 1
ATOM 1567 C CA . VAL A 1 200 ? 27.291 -4.198 -18.712 1.00 96.88 200 VAL A CA 1
ATOM 1568 C C . VAL A 1 200 ? 27.524 -5.187 -19.851 1.00 96.88 200 VAL A C 1
ATOM 1570 O O . VAL A 1 200 ? 28.505 -5.052 -20.573 1.00 96.88 200 VAL A O 1
ATOM 1573 N N . SER A 1 201 ? 26.605 -6.132 -20.063 1.00 95.44 201 SER A N 1
ATOM 1574 C CA . SER A 1 201 ? 26.741 -7.153 -21.110 1.00 95.44 201 SER A CA 1
ATOM 1575 C C . SER A 1 201 ? 26.676 -6.573 -22.520 1.00 95.44 201 SER A C 1
ATOM 1577 O O . SER A 1 201 ? 27.496 -6.920 -23.363 1.00 95.44 201 SER A O 1
ATOM 1579 N N . VAL A 1 202 ? 25.711 -5.688 -22.790 1.00 95.12 202 VAL A N 1
ATOM 1580 C CA . VAL A 1 202 ? 25.531 -5.070 -24.112 1.00 95.12 202 VAL A CA 1
ATOM 1581 C C . VAL A 1 202 ? 26.685 -4.116 -24.413 1.00 95.12 202 VAL A C 1
ATOM 1583 O O . VAL A 1 202 ? 27.196 -4.122 -25.532 1.00 95.12 202 VAL A O 1
ATOM 1586 N N . LEU A 1 203 ? 27.144 -3.343 -23.421 1.00 95.44 203 LEU A N 1
ATOM 1587 C CA . LEU A 1 203 ? 28.313 -2.478 -23.571 1.00 95.44 203 LEU A CA 1
ATOM 1588 C C . LEU A 1 203 ? 29.572 -3.305 -23.860 1.00 95.44 203 LEU A C 1
ATOM 1590 O O . LEU A 1 203 ? 30.268 -3.006 -24.826 1.00 95.44 203 LEU A O 1
ATOM 1594 N N . TRP A 1 204 ? 29.822 -4.352 -23.062 1.00 94.81 204 TRP A N 1
ATOM 1595 C CA . TRP A 1 204 ? 30.950 -5.270 -23.242 1.00 94.81 204 TRP A CA 1
ATOM 1596 C C . TRP A 1 204 ? 30.940 -5.906 -24.630 1.00 94.81 204 TRP A C 1
ATOM 1598 O O . TRP A 1 204 ? 31.939 -5.869 -25.343 1.00 94.81 204 TRP A O 1
ATOM 1608 N N . GLN A 1 205 ? 29.793 -6.443 -25.047 1.00 92.94 205 GLN A N 1
ATOM 1609 C CA . GLN A 1 205 ? 29.674 -7.110 -26.336 1.00 92.94 205 GLN A CA 1
ATOM 1610 C C . GLN A 1 205 ? 29.861 -6.142 -27.504 1.00 92.94 205 GLN A C 1
ATOM 1612 O O . GLN A 1 205 ? 30.509 -6.488 -28.492 1.00 92.94 205 GLN A O 1
ATOM 1617 N N . HIS A 1 206 ? 29.303 -4.936 -27.411 1.00 94.12 206 HIS A N 1
ATOM 1618 C CA . HIS A 1 206 ? 29.427 -3.940 -28.465 1.00 94.12 206 HIS A CA 1
ATOM 1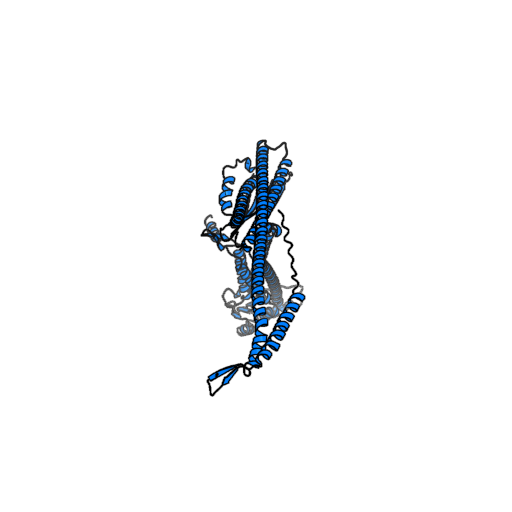619 C C . HIS A 1 206 ? 30.877 -3.520 -28.673 1.00 94.12 206 HIS A C 1
ATOM 1621 O O . HIS A 1 206 ? 31.372 -3.570 -29.797 1.00 94.12 206 HIS A O 1
ATOM 1627 N N . THR A 1 207 ? 31.567 -3.133 -27.598 1.00 95.12 207 THR A N 1
ATOM 1628 C CA . THR A 1 207 ? 32.954 -2.666 -27.686 1.00 95.12 207 THR A CA 1
ATOM 1629 C C . THR A 1 207 ? 33.881 -3.782 -28.151 1.00 95.12 207 THR A C 1
ATOM 1631 O O . THR A 1 207 ? 34.714 -3.546 -29.024 1.00 95.12 207 THR A O 1
ATOM 1634 N N . ALA A 1 208 ? 33.682 -5.005 -27.652 1.00 94.81 208 ALA A N 1
ATOM 1635 C CA . ALA A 1 208 ? 34.409 -6.186 -28.097 1.00 94.81 208 ALA A CA 1
ATOM 1636 C C . ALA A 1 208 ? 34.209 -6.475 -29.592 1.00 94.81 208 ALA A C 1
ATOM 1638 O O . ALA A 1 208 ? 35.182 -6.692 -30.311 1.00 94.81 208 ALA A O 1
ATOM 1639 N N . SER A 1 209 ? 32.962 -6.446 -30.074 1.00 94.44 209 SER A N 1
ATOM 1640 C CA . SER A 1 209 ? 32.649 -6.741 -31.480 1.00 94.44 209 SER A CA 1
ATOM 1641 C C . SER A 1 209 ? 33.193 -5.662 -32.415 1.00 94.44 209 SER A C 1
ATOM 1643 O O . SER A 1 209 ? 33.738 -5.986 -33.465 1.00 94.44 209 SER A O 1
ATOM 1645 N N . VAL A 1 210 ? 33.104 -4.384 -32.028 1.00 95.31 210 VAL A N 1
ATOM 1646 C CA . VAL A 1 210 ? 33.678 -3.271 -32.803 1.00 95.31 210 VAL A CA 1
ATOM 1647 C C . VAL A 1 210 ? 35.201 -3.390 -32.878 1.00 95.31 210 VAL A C 1
ATOM 1649 O O . VAL A 1 210 ? 35.763 -3.285 -33.965 1.00 95.31 210 VAL A O 1
ATOM 1652 N N . ALA A 1 211 ? 35.871 -3.655 -31.753 1.00 95.69 211 ALA A N 1
ATOM 1653 C CA . ALA A 1 211 ? 37.323 -3.817 -31.726 1.00 95.69 211 ALA A CA 1
ATOM 1654 C C . ALA A 1 211 ? 37.780 -5.013 -32.577 1.00 95.69 211 ALA A C 1
ATOM 1656 O O . ALA A 1 211 ? 38.673 -4.868 -33.409 1.00 95.69 211 ALA A O 1
ATOM 1657 N N . ALA A 1 212 ? 37.128 -6.171 -32.423 1.00 94.81 212 ALA A N 1
ATOM 1658 C CA . ALA A 1 212 ? 37.423 -7.361 -33.217 1.00 94.81 212 ALA A CA 1
ATOM 1659 C C . ALA A 1 212 ? 37.170 -7.135 -34.716 1.00 94.81 212 ALA A C 1
ATOM 1661 O O . ALA A 1 212 ? 37.959 -7.582 -35.543 1.00 94.81 212 ALA A O 1
ATOM 1662 N N . SER A 1 213 ? 36.111 -6.398 -35.068 1.00 94.44 213 SER A N 1
ATOM 1663 C CA . SER A 1 213 ? 35.792 -6.056 -36.456 1.00 94.44 213 SER A CA 1
ATOM 1664 C C . SER A 1 213 ? 36.885 -5.218 -37.109 1.00 94.44 213 SER A C 1
ATOM 1666 O O . SER A 1 213 ? 37.300 -5.522 -38.224 1.00 94.44 213 SER A O 1
ATOM 1668 N N . ILE A 1 214 ? 37.362 -4.181 -36.420 1.00 92.62 214 ILE A N 1
ATOM 1669 C CA . ILE A 1 214 ? 38.408 -3.295 -36.942 1.00 92.62 214 ILE A CA 1
ATOM 1670 C C . ILE A 1 214 ? 39.723 -4.062 -37.084 1.00 92.62 214 ILE A C 1
ATOM 1672 O O . ILE A 1 214 ? 40.319 -4.051 -38.155 1.00 92.62 214 ILE A O 1
ATOM 1676 N N . ILE A 1 215 ? 40.133 -4.804 -36.048 1.00 93.25 215 ILE A N 1
ATOM 1677 C CA . ILE A 1 215 ? 41.385 -5.574 -36.075 1.00 93.25 215 ILE A CA 1
ATOM 1678 C C . ILE A 1 215 ? 41.364 -6.619 -37.197 1.00 93.25 215 ILE A C 1
ATOM 1680 O O . ILE A 1 215 ? 42.342 -6.742 -37.928 1.00 93.25 215 ILE A O 1
ATOM 1684 N N . ALA A 1 216 ? 40.258 -7.352 -37.363 1.00 92.12 216 ALA A N 1
ATOM 1685 C CA . ALA A 1 216 ? 40.141 -8.362 -38.413 1.00 92.12 216 ALA A CA 1
ATOM 1686 C C . ALA A 1 216 ? 40.209 -7.747 -39.822 1.00 92.12 216 ALA A C 1
ATOM 1688 O O . ALA A 1 216 ? 40.877 -8.294 -40.698 1.00 92.12 216 ALA A O 1
ATOM 1689 N N . GLN A 1 217 ? 39.547 -6.606 -40.034 1.00 91.50 217 GLN A N 1
ATOM 1690 C CA . GLN A 1 217 ? 39.537 -5.918 -41.325 1.00 91.50 217 GLN A CA 1
ATOM 1691 C C . GLN A 1 217 ? 40.895 -5.283 -41.660 1.00 91.50 217 GLN A C 1
ATOM 1693 O O . GLN A 1 217 ? 41.369 -5.407 -42.787 1.00 91.50 217 GLN A O 1
ATOM 1698 N N . ASP A 1 218 ? 41.540 -4.632 -40.693 1.00 90.56 218 ASP A N 1
ATOM 1699 C CA . ASP A 1 218 ? 42.828 -3.969 -40.913 1.00 90.56 218 ASP A CA 1
ATOM 1700 C C . ASP A 1 218 ? 43.971 -4.984 -41.059 1.00 90.56 218 ASP A C 1
ATOM 1702 O O . ASP A 1 218 ? 44.900 -4.759 -41.834 1.00 90.56 218 ASP A O 1
ATOM 1706 N N . PHE A 1 219 ? 43.895 -6.131 -40.373 1.00 89.19 219 PHE A N 1
ATOM 1707 C CA . PHE A 1 219 ? 44.863 -7.216 -40.545 1.00 89.19 219 PHE A CA 1
ATOM 1708 C C . PHE A 1 219 ? 44.716 -7.905 -41.906 1.00 89.19 219 PHE A C 1
ATOM 1710 O O . PHE A 1 219 ? 45.713 -8.184 -42.564 1.00 89.19 219 PHE A O 1
ATOM 1717 N N . GLY A 1 220 ? 43.481 -8.141 -42.358 1.00 87.31 220 GLY A N 1
ATOM 1718 C CA . GLY A 1 220 ? 43.185 -8.751 -43.656 1.00 87.31 220 GLY A CA 1
ATOM 1719 C C . GLY A 1 220 ? 43.212 -7.786 -44.846 1.00 87.31 220 GLY A C 1
ATOM 1720 O O . GLY A 1 220 ? 42.678 -8.142 -45.894 1.00 87.31 220 GLY A O 1
ATOM 1721 N N . ASN A 1 221 ? 43.778 -6.584 -44.676 1.00 85.62 221 ASN A N 1
ATOM 1722 C CA . ASN A 1 221 ? 43.772 -5.445 -45.601 1.00 85.62 221 ASN A CA 1
ATOM 1723 C C . ASN A 1 221 ? 43.660 -5.837 -47.088 1.00 85.62 221 ASN A C 1
ATOM 1725 O O . ASN A 1 221 ? 44.594 -6.384 -47.669 1.00 85.62 221 ASN A O 1
ATOM 1729 N N . GLY A 1 222 ? 42.513 -5.533 -47.700 1.00 84.19 222 GLY A N 1
ATOM 1730 C CA . GLY A 1 222 ? 42.228 -5.770 -49.119 1.00 84.19 222 GLY A CA 1
ATOM 1731 C C . GLY A 1 222 ? 41.579 -7.120 -49.450 1.00 84.19 222 GLY A C 1
ATOM 1732 O O . GLY A 1 222 ? 41.115 -7.281 -50.576 1.00 84.19 222 GLY A O 1
ATOM 1733 N N . ALA A 1 223 ? 41.499 -8.054 -48.494 1.00 91.56 223 ALA A N 1
ATOM 1734 C CA . ALA A 1 223 ? 40.945 -9.400 -48.692 1.00 91.56 223 ALA A CA 1
ATOM 1735 C C . ALA A 1 223 ? 39.804 -9.778 -47.725 1.00 91.56 223 ALA A C 1
ATOM 1737 O O . ALA A 1 223 ? 38.953 -10.601 -48.066 1.00 91.56 223 ALA A O 1
ATOM 1738 N N . VAL A 1 224 ? 39.771 -9.207 -46.514 1.00 93.50 224 VAL A N 1
ATOM 1739 C CA . VAL A 1 224 ? 38.762 -9.527 -45.487 1.00 93.50 224 VAL A CA 1
ATOM 1740 C C . VAL A 1 224 ? 38.031 -8.269 -45.049 1.00 93.50 224 VAL A C 1
ATOM 1742 O O . VAL A 1 224 ? 38.650 -7.266 -44.697 1.00 93.50 224 VAL A O 1
ATOM 1745 N N . ARG A 1 225 ? 36.701 -8.338 -44.997 1.00 94.00 225 ARG A N 1
ATOM 1746 C CA . ARG A 1 225 ? 35.867 -7.333 -44.342 1.00 94.00 225 ARG A CA 1
ATOM 1747 C C . ARG A 1 225 ? 35.184 -7.898 -43.118 1.00 94.00 225 ARG A C 1
ATOM 1749 O O . ARG A 1 225 ? 34.924 -9.095 -43.005 1.00 94.00 225 ARG A O 1
ATOM 1756 N N . SER A 1 226 ? 34.884 -7.006 -42.187 1.00 94.62 226 SER A N 1
ATOM 1757 C CA . SER A 1 226 ? 34.183 -7.360 -40.968 1.00 94.62 226 SER A CA 1
ATOM 1758 C C . SER A 1 226 ? 33.147 -6.304 -40.622 1.00 94.62 226 SER A C 1
ATOM 1760 O O . SER A 1 226 ? 33.300 -5.129 -40.954 1.00 94.62 226 SER A O 1
ATOM 1762 N N . ALA A 1 227 ? 32.058 -6.729 -39.995 1.00 93.94 227 ALA A N 1
ATOM 1763 C CA . ALA A 1 227 ? 31.020 -5.827 -39.528 1.00 93.94 227 ALA A CA 1
ATOM 1764 C C . ALA A 1 227 ? 30.383 -6.331 -38.232 1.00 93.94 227 ALA A C 1
ATOM 1766 O O . ALA A 1 227 ? 30.338 -7.528 -37.938 1.00 93.94 227 ALA A O 1
ATOM 1767 N N . VAL A 1 228 ? 29.830 -5.394 -37.470 1.00 94.56 228 VAL A N 1
ATOM 1768 C CA . VAL A 1 228 ? 29.064 -5.681 -36.255 1.00 94.56 228 VAL A CA 1
ATOM 1769 C C . VAL A 1 228 ? 27.596 -5.879 -36.617 1.00 94.56 228 VAL A C 1
ATOM 1771 O O . VAL A 1 228 ? 27.042 -5.139 -37.434 1.00 94.56 228 VAL A O 1
ATOM 1774 N N . GLY A 1 229 ? 26.940 -6.865 -36.006 1.00 92.38 229 GLY A N 1
ATOM 1775 C CA . GLY A 1 229 ? 25.528 -7.121 -36.275 1.00 92.38 229 GLY A CA 1
ATOM 1776 C C . GLY A 1 229 ? 24.618 -6.077 -35.633 1.00 92.38 229 GLY A C 1
ATOM 1777 O O . GLY A 1 229 ? 24.389 -6.061 -34.422 1.00 92.38 229 GLY A O 1
ATOM 1778 N N . THR A 1 230 ? 24.042 -5.208 -36.461 1.00 91.19 230 THR A N 1
ATOM 1779 C CA . THR A 1 230 ? 23.142 -4.130 -36.024 1.00 91.19 230 THR A CA 1
ATOM 1780 C C . THR A 1 230 ? 21.868 -4.663 -35.366 1.00 91.19 230 THR A C 1
ATOM 1782 O O . THR A 1 230 ? 21.396 -4.087 -34.388 1.00 91.19 230 THR A O 1
ATOM 1785 N N . SER A 1 231 ? 21.342 -5.798 -35.835 1.00 91.25 231 SER A N 1
ATOM 1786 C CA . SER A 1 231 ? 20.169 -6.461 -35.252 1.00 91.25 231 SER A CA 1
ATOM 1787 C C . SER A 1 231 ? 20.401 -6.861 -33.793 1.00 91.25 231 SER A C 1
ATOM 1789 O O . SER A 1 231 ? 19.578 -6.557 -32.930 1.00 91.25 231 SER A O 1
ATOM 1791 N N . ALA A 1 232 ? 21.544 -7.487 -33.493 1.00 91.69 232 ALA A N 1
ATOM 1792 C CA . ALA A 1 232 ? 21.904 -7.874 -32.130 1.00 91.69 232 ALA A CA 1
ATOM 1793 C C . ALA A 1 232 ? 22.068 -6.648 -31.217 1.00 91.69 232 ALA A C 1
ATOM 1795 O O . ALA A 1 232 ? 21.590 -6.634 -30.081 1.00 91.69 232 ALA A O 1
ATOM 1796 N N . MET A 1 233 ? 22.671 -5.585 -31.751 1.00 91.50 233 MET A N 1
ATOM 1797 C CA . MET A 1 233 ? 22.841 -4.309 -31.060 1.00 91.50 233 MET A CA 1
ATOM 1798 C C . MET A 1 233 ? 21.505 -3.661 -30.686 1.00 91.50 233 MET A C 1
ATOM 1800 O O . MET A 1 233 ? 21.320 -3.244 -29.540 1.00 91.50 233 MET A O 1
ATOM 1804 N N . VAL A 1 234 ? 20.556 -3.613 -31.624 1.00 94.00 234 VAL A N 1
ATOM 1805 C CA . VAL A 1 234 ? 19.214 -3.067 -31.377 1.00 94.00 234 VAL A CA 1
ATOM 1806 C C . VAL A 1 234 ? 18.478 -3.903 -30.334 1.00 94.00 234 VAL A C 1
ATOM 1808 O O . VAL A 1 234 ? 17.931 -3.333 -29.394 1.00 94.00 234 VAL A O 1
ATOM 1811 N N . LEU A 1 235 ? 18.505 -5.237 -30.442 1.00 93.94 235 LEU A N 1
ATOM 1812 C CA . LEU A 1 235 ? 17.860 -6.126 -29.468 1.00 93.94 235 LEU A CA 1
ATOM 1813 C C . LEU A 1 235 ? 18.409 -5.920 -28.049 1.00 93.94 235 LEU A C 1
ATOM 1815 O O . LEU A 1 235 ? 17.629 -5.831 -27.100 1.00 93.94 235 LEU A O 1
ATOM 1819 N N . GLY A 1 236 ? 19.730 -5.789 -27.898 1.00 94.50 236 GLY A N 1
ATOM 1820 C CA . GLY A 1 236 ? 20.372 -5.542 -26.607 1.00 94.50 236 GLY A CA 1
ATOM 1821 C C . GLY A 1 236 ? 19.998 -4.187 -25.996 1.00 94.50 236 GLY A C 1
ATOM 1822 O O . GLY A 1 236 ? 19.464 -4.128 -24.884 1.00 94.50 236 GLY A O 1
ATOM 1823 N N . TRP A 1 237 ? 20.232 -3.090 -26.723 1.00 96.69 237 TRP A N 1
ATOM 1824 C CA . TRP A 1 237 ? 19.984 -1.734 -26.213 1.00 96.69 237 TRP A CA 1
ATOM 1825 C C . TRP A 1 237 ? 18.501 -1.425 -26.014 1.00 96.69 237 TRP A C 1
ATOM 1827 O O . TRP A 1 237 ? 18.139 -0.752 -25.047 1.00 96.69 237 TRP A O 1
ATOM 1837 N N . PHE A 1 238 ? 17.629 -1.937 -26.884 1.00 96.56 238 PHE A N 1
ATOM 1838 C CA . PHE A 1 238 ? 16.189 -1.760 -26.724 1.00 96.56 238 PHE A CA 1
ATOM 1839 C C . PHE A 1 238 ? 15.673 -2.515 -25.496 1.00 96.56 238 PHE A C 1
ATOM 1841 O O . PHE A 1 238 ? 14.916 -1.951 -24.708 1.00 96.56 238 PHE A O 1
ATOM 1848 N N . SER A 1 239 ? 16.149 -3.744 -25.261 1.00 96.25 239 SER A N 1
ATOM 1849 C CA . SER A 1 239 ? 15.825 -4.491 -24.037 1.00 96.25 239 SER A CA 1
ATOM 1850 C C . SER A 1 239 ? 16.272 -3.745 -22.781 1.00 96.25 239 SER A C 1
ATOM 1852 O O . SER A 1 239 ? 15.502 -3.636 -21.828 1.00 96.25 239 SER A O 1
ATOM 1854 N N . PHE A 1 240 ? 17.481 -3.173 -22.784 1.00 97.19 240 PHE A N 1
ATOM 1855 C CA . PHE A 1 240 ? 17.958 -2.328 -21.686 1.00 97.19 240 PHE A CA 1
ATOM 1856 C C . PHE A 1 240 ? 17.032 -1.127 -21.437 1.00 97.19 240 PHE A C 1
ATOM 1858 O O . PHE A 1 240 ? 16.620 -0.894 -20.299 1.00 97.19 240 PHE A O 1
ATOM 1865 N N . ALA A 1 241 ? 16.651 -0.401 -22.492 1.00 97.06 241 ALA A N 1
ATOM 1866 C CA . ALA A 1 241 ? 15.753 0.746 -22.382 1.00 97.06 241 ALA A CA 1
ATOM 1867 C C . ALA A 1 241 ? 14.389 0.358 -21.785 1.00 97.06 241 ALA A C 1
ATOM 1869 O O . ALA A 1 241 ? 13.889 1.048 -20.894 1.00 97.06 241 ALA A O 1
ATOM 1870 N N . LEU A 1 242 ? 13.814 -0.775 -22.208 1.00 97.12 242 LEU A N 1
ATOM 1871 C CA . LEU A 1 242 ? 12.570 -1.298 -21.636 1.00 97.12 242 LEU A CA 1
ATOM 1872 C C . LEU A 1 242 ? 12.709 -1.601 -20.137 1.00 97.12 242 LEU A C 1
ATOM 1874 O O . LEU A 1 242 ? 11.850 -1.196 -19.353 1.00 97.12 242 LEU A O 1
ATOM 1878 N N . LEU A 1 243 ? 13.796 -2.255 -19.716 1.00 96.75 243 LEU A N 1
ATOM 1879 C CA . LEU A 1 243 ? 14.044 -2.557 -18.299 1.00 96.75 243 LEU A CA 1
ATOM 1880 C C . LEU A 1 243 ? 14.226 -1.284 -17.454 1.00 96.75 243 LEU A C 1
ATOM 1882 O O . LEU A 1 243 ? 13.754 -1.231 -16.316 1.00 96.75 243 LEU A O 1
ATOM 1886 N N . ILE A 1 244 ? 14.842 -0.231 -18.000 1.00 96.69 244 ILE A N 1
ATOM 1887 C CA . ILE A 1 244 ? 14.953 1.075 -17.329 1.00 96.69 244 ILE A CA 1
ATOM 1888 C C . ILE A 1 244 ? 13.591 1.753 -17.191 1.00 96.69 244 ILE A C 1
ATOM 1890 O O . ILE A 1 244 ? 13.264 2.233 -16.106 1.00 96.69 244 ILE A O 1
ATOM 1894 N N . ILE A 1 245 ? 12.766 1.750 -18.243 1.00 96.06 245 ILE A N 1
ATOM 1895 C CA . ILE A 1 245 ? 11.400 2.292 -18.178 1.00 96.06 245 ILE A CA 1
ATOM 1896 C C . ILE A 1 245 ? 10.600 1.572 -17.089 1.00 96.06 245 ILE A C 1
ATOM 1898 O O . ILE A 1 245 ? 9.918 2.219 -16.295 1.00 96.06 245 ILE A O 1
ATOM 1902 N N . VAL A 1 246 ? 10.727 0.246 -16.996 1.00 95.75 246 VAL A N 1
ATOM 1903 C CA . VAL A 1 246 ? 10.077 -0.543 -15.942 1.00 95.75 246 VAL A CA 1
ATOM 1904 C C . VAL A 1 246 ? 10.600 -0.170 -14.555 1.00 95.75 246 VAL A C 1
ATOM 1906 O O . VAL A 1 246 ? 9.810 0.002 -13.626 1.00 95.75 246 VAL A O 1
ATOM 1909 N N . THR A 1 247 ? 11.915 -0.003 -14.411 1.00 95.69 247 THR A N 1
ATOM 1910 C CA . THR A 1 247 ? 12.552 0.395 -13.148 1.00 95.69 247 THR A CA 1
ATOM 1911 C C . THR A 1 247 ? 12.045 1.759 -12.675 1.00 95.69 247 THR A C 1
ATOM 1913 O O . THR A 1 247 ? 11.630 1.905 -11.524 1.00 95.69 247 THR A O 1
ATOM 1916 N N . ILE A 1 248 ? 12.011 2.749 -13.573 1.00 94.12 248 ILE A N 1
ATOM 1917 C CA . ILE A 1 248 ? 11.470 4.085 -13.293 1.00 94.12 248 ILE A CA 1
ATOM 1918 C C . ILE A 1 248 ? 9.976 3.995 -12.973 1.00 94.12 248 ILE A C 1
ATOM 1920 O O . ILE A 1 248 ? 9.520 4.623 -12.022 1.00 94.12 248 ILE A O 1
ATOM 1924 N N . GLY A 1 249 ? 9.213 3.188 -13.713 1.00 90.44 249 GLY A N 1
ATOM 1925 C CA . GLY A 1 249 ? 7.787 2.998 -13.467 1.00 90.44 249 GLY A CA 1
ATOM 1926 C C . GLY A 1 249 ? 7.492 2.443 -12.070 1.00 90.44 249 GLY A C 1
ATOM 1927 O O . GLY A 1 249 ? 6.679 2.998 -11.328 1.00 90.44 249 GLY A O 1
ATOM 1928 N N . LEU A 1 250 ? 8.214 1.401 -11.648 1.00 90.44 250 LEU A N 1
ATOM 1929 C CA . LEU A 1 250 ? 8.102 0.872 -10.285 1.00 90.44 250 LEU A CA 1
ATOM 1930 C C . LEU A 1 250 ? 8.513 1.905 -9.231 1.00 90.44 250 LEU A C 1
ATOM 1932 O O . LEU A 1 250 ? 7.841 2.024 -8.205 1.00 90.44 250 LEU A O 1
ATOM 1936 N N . LEU A 1 251 ? 9.574 2.678 -9.481 1.00 91.00 251 LEU A N 1
ATOM 1937 C CA . LEU A 1 251 ? 10.013 3.737 -8.575 1.00 91.00 251 LEU A CA 1
ATOM 1938 C C . LEU A 1 251 ? 8.940 4.823 -8.418 1.00 91.00 251 LEU A C 1
ATOM 1940 O O . LEU A 1 251 ? 8.600 5.176 -7.292 1.00 91.00 251 LEU A O 1
ATOM 1944 N N . VAL A 1 252 ? 8.370 5.315 -9.522 1.00 86.44 252 VAL A N 1
ATOM 1945 C CA . VAL A 1 252 ? 7.291 6.317 -9.516 1.00 86.44 252 VAL A CA 1
ATOM 1946 C C . VAL A 1 252 ? 6.061 5.782 -8.794 1.00 86.44 252 VAL A C 1
ATOM 1948 O O . VAL A 1 252 ? 5.490 6.484 -7.964 1.00 86.44 252 VAL A O 1
ATOM 1951 N N . MET A 1 253 ? 5.679 4.527 -9.031 1.00 83.81 253 MET A N 1
ATOM 1952 C CA . MET A 1 253 ? 4.577 3.889 -8.311 1.00 83.81 253 MET A CA 1
ATOM 1953 C C . MET A 1 253 ? 4.843 3.853 -6.798 1.00 83.81 253 MET A C 1
ATOM 1955 O O . MET A 1 253 ? 3.998 4.290 -6.018 1.00 83.81 253 MET A O 1
ATOM 1959 N N . ILE A 1 254 ? 6.025 3.406 -6.363 1.00 83.19 254 ILE A N 1
ATOM 1960 C CA . ILE A 1 254 ? 6.388 3.343 -4.938 1.00 83.19 254 ILE A CA 1
ATOM 1961 C C . ILE A 1 254 ? 6.436 4.742 -4.312 1.00 83.19 254 ILE A C 1
ATOM 1963 O O . ILE A 1 254 ? 5.936 4.938 -3.201 1.00 83.19 254 ILE A O 1
ATOM 1967 N N . LEU A 1 255 ? 7.021 5.715 -5.014 1.00 79.69 255 LEU A N 1
ATOM 1968 C CA . LEU A 1 255 ? 7.092 7.098 -4.557 1.00 79.69 255 LEU A CA 1
ATOM 1969 C C . LEU A 1 255 ? 5.705 7.721 -4.473 1.00 79.69 255 LEU A C 1
ATOM 1971 O O . LEU A 1 255 ? 5.414 8.327 -3.454 1.00 79.69 255 LEU A O 1
ATOM 1975 N N . SER A 1 256 ? 4.824 7.509 -5.454 1.00 71.69 256 SER A N 1
ATOM 1976 C CA . SER A 1 256 ? 3.455 8.042 -5.432 1.00 71.69 256 SER A CA 1
ATOM 1977 C C . SER A 1 256 ? 2.670 7.553 -4.212 1.00 71.69 256 SER A C 1
ATOM 1979 O O . SER A 1 256 ? 2.021 8.351 -3.543 1.00 71.69 256 SER A O 1
ATOM 1981 N N . ILE A 1 257 ? 2.822 6.278 -3.834 1.00 66.00 257 ILE A N 1
ATOM 1982 C CA . ILE A 1 257 ? 2.186 5.708 -2.637 1.00 66.00 257 ILE A CA 1
ATOM 1983 C C . ILE A 1 257 ? 2.748 6.338 -1.350 1.00 66.00 257 ILE A C 1
ATOM 1985 O O . ILE A 1 257 ? 2.010 6.512 -0.381 1.00 66.00 257 ILE A O 1
ATOM 1989 N N . ARG A 1 258 ? 4.045 6.679 -1.315 1.00 63.34 258 ARG A N 1
ATOM 1990 C CA . ARG A 1 258 ? 4.692 7.317 -0.153 1.00 63.34 258 ARG A CA 1
ATOM 1991 C C . ARG A 1 258 ? 4.440 8.820 -0.061 1.00 63.34 258 ARG A C 1
ATOM 1993 O O . ARG A 1 258 ? 4.344 9.335 1.047 1.00 63.34 258 ARG A O 1
ATOM 2000 N N . LEU A 1 259 ? 4.378 9.511 -1.197 1.00 52.81 259 LEU A N 1
ATOM 2001 C CA . LEU A 1 259 ? 4.191 10.959 -1.261 1.00 52.81 259 LEU A CA 1
ATOM 2002 C C . LEU A 1 259 ? 2.755 11.339 -0.912 1.00 52.81 259 LEU A C 1
ATOM 2004 O O . LEU A 1 259 ? 2.540 12.346 -0.251 1.00 52.81 259 LEU A O 1
ATOM 2008 N N . TRP A 1 260 ? 1.783 10.526 -1.338 1.00 53.06 260 TRP A N 1
ATOM 2009 C CA . TRP A 1 260 ? 0.370 10.840 -1.138 1.00 53.06 260 TRP A CA 1
ATOM 2010 C C . TRP A 1 260 ? -0.044 10.752 0.334 1.00 53.06 260 TRP A C 1
ATOM 2012 O O . TRP A 1 260 ? -0.877 11.529 0.789 1.00 53.06 260 TRP A O 1
ATOM 2022 N N . TRP A 1 261 ? 0.562 9.839 1.102 1.00 58.66 261 TRP A N 1
ATOM 2023 C CA . TRP A 1 261 ? 0.329 9.726 2.538 1.00 58.66 261 TRP A CA 1
ATOM 2024 C C . TRP A 1 261 ? 1.620 9.368 3.263 1.00 58.66 261 TRP A C 1
ATOM 2026 O O . TRP A 1 261 ? 2.121 8.245 3.160 1.00 58.66 261 TRP A O 1
ATOM 2036 N N . SER A 1 262 ? 2.114 10.290 4.084 1.00 62.81 262 SER A N 1
ATOM 2037 C CA . SER A 1 262 ? 3.075 9.918 5.112 1.00 62.81 262 SER A CA 1
ATOM 2038 C C . SER A 1 262 ? 2.471 8.815 6.000 1.00 62.81 262 SER A C 1
ATOM 2040 O O . SER A 1 262 ? 1.263 8.780 6.267 1.00 62.81 262 SER A O 1
ATOM 2042 N N . ASP A 1 263 ? 3.298 7.872 6.461 1.00 61.59 263 ASP A N 1
ATOM 2043 C CA . ASP A 1 263 ? 2.802 6.745 7.263 1.00 61.59 263 ASP A CA 1
ATOM 2044 C C . ASP A 1 263 ? 2.084 7.204 8.544 1.00 61.59 263 ASP A C 1
ATOM 2046 O O . ASP A 1 263 ? 1.159 6.526 8.999 1.00 61.59 263 ASP A O 1
ATOM 2050 N N . TYR A 1 264 ? 2.463 8.370 9.081 1.00 66.56 264 TYR A N 1
ATOM 2051 C CA . TYR A 1 264 ? 1.798 8.986 10.226 1.00 66.56 264 TYR A CA 1
ATOM 2052 C C . TYR A 1 264 ? 0.385 9.477 9.875 1.00 66.56 264 TYR A C 1
ATOM 2054 O O . TYR A 1 264 ? -0.554 9.171 10.609 1.00 66.56 264 TYR A O 1
ATOM 2062 N N . SER A 1 265 ? 0.185 10.129 8.724 1.00 70.25 265 SER A N 1
ATOM 2063 C CA . SER A 1 265 ? -1.145 10.577 8.291 1.00 70.25 265 SER A CA 1
ATOM 2064 C C . SER A 1 265 ? -2.059 9.391 7.990 1.00 70.25 265 SER A C 1
ATOM 2066 O O . SER A 1 265 ? -3.224 9.382 8.373 1.00 70.25 265 SER A O 1
ATOM 2068 N N . ARG A 1 266 ? -1.548 8.315 7.383 1.00 69.19 266 ARG A N 1
ATOM 2069 C CA . ARG A 1 266 ? -2.377 7.135 7.077 1.00 69.19 266 ARG A CA 1
ATOM 2070 C C . ARG A 1 266 ? -2.883 6.403 8.326 1.00 69.19 266 ARG A C 1
ATOM 2072 O O . ARG A 1 266 ? -3.979 5.838 8.294 1.00 69.19 266 ARG A O 1
ATOM 2079 N N . ARG A 1 267 ? -2.069 6.357 9.384 1.00 74.75 267 ARG A N 1
ATOM 2080 C CA . ARG A 1 267 ? -2.391 5.672 10.648 1.00 74.75 267 ARG A CA 1
ATOM 2081 C C . ARG A 1 267 ? -3.153 6.552 11.637 1.00 74.75 267 ARG A C 1
ATOM 2083 O O . ARG A 1 267 ? -3.647 6.020 12.622 1.00 74.75 267 ARG A O 1
ATOM 2090 N N . SER A 1 268 ? -3.265 7.852 11.375 1.00 81.94 268 SER A N 1
ATOM 2091 C CA . SER A 1 268 ? -4.045 8.746 12.224 1.00 81.94 268 SER A CA 1
ATOM 2092 C C . SER A 1 268 ? -5.551 8.475 12.107 1.00 81.94 268 SER A C 1
ATOM 2094 O O . SER A 1 268 ? -6.076 8.190 11.022 1.00 81.94 268 SER A O 1
ATOM 2096 N N . ASN A 1 269 ? -6.243 8.598 13.240 1.00 85.88 269 ASN A N 1
ATOM 2097 C CA . ASN A 1 269 ? -7.698 8.497 13.346 1.00 85.88 269 ASN A CA 1
ATOM 2098 C C . ASN A 1 269 ? -8.417 9.766 12.846 1.00 85.88 269 ASN A C 1
ATOM 2100 O O . ASN A 1 269 ? -9.573 9.697 12.432 1.00 85.88 269 ASN A O 1
ATOM 2104 N N . GLY A 1 270 ? -7.715 10.898 12.780 1.00 88.38 270 GLY A N 1
ATOM 2105 C CA . GLY A 1 270 ? -8.215 12.123 12.166 1.00 88.38 270 GLY A CA 1
ATOM 2106 C C . GLY A 1 270 ? -7.161 13.224 12.109 1.00 88.38 270 GLY A C 1
ATOM 2107 O O . GLY A 1 270 ? -6.202 13.217 12.881 1.00 88.38 270 GLY A O 1
ATOM 2108 N N . TYR A 1 271 ? -7.303 14.130 11.147 1.00 89.50 271 TYR A N 1
ATOM 2109 C CA . TYR A 1 271 ? -6.515 15.361 11.039 1.00 89.50 271 TYR A CA 1
ATOM 2110 C C . TYR A 1 271 ? -7.169 16.313 10.045 1.00 89.50 271 TYR A C 1
ATOM 2112 O O . TYR A 1 271 ? -7.955 15.907 9.185 1.00 89.50 271 TYR A O 1
ATOM 2120 N N . PHE A 1 272 ? -6.750 17.568 10.128 1.00 92.38 272 PHE A N 1
ATOM 2121 C CA . PHE A 1 272 ? -7.038 18.608 9.163 1.00 92.38 272 PHE A CA 1
ATOM 2122 C C . PHE A 1 272 ? -5.737 19.340 8.825 1.00 92.38 272 PHE A C 1
ATOM 2124 O O . PHE A 1 272 ? -4.901 19.557 9.702 1.00 92.38 272 PHE A O 1
ATOM 2131 N N . GLY A 1 273 ? -5.560 19.697 7.558 1.00 89.44 273 GLY A N 1
ATOM 2132 C CA . GLY A 1 273 ? -4.495 20.578 7.105 1.00 89.44 273 GLY A CA 1
ATOM 2133 C C . GLY A 1 273 ? -5.000 21.520 6.022 1.00 89.44 273 GLY A C 1
ATOM 2134 O O . GLY A 1 273 ? -5.907 21.180 5.258 1.00 89.44 273 GLY A O 1
ATOM 2135 N N . CYS A 1 274 ? -4.413 22.710 5.987 1.00 90.44 274 CYS A N 1
ATOM 2136 C CA . CYS A 1 274 ? -4.725 23.766 5.041 1.00 90.44 274 CYS A CA 1
ATOM 2137 C C . CYS A 1 274 ? -3.422 24.397 4.557 1.00 90.44 274 CYS A C 1
ATOM 2139 O O . CYS A 1 274 ? -2.559 24.744 5.361 1.00 90.44 274 CYS A O 1
ATOM 2141 N N . GLU A 1 275 ? -3.310 24.566 3.249 1.00 88.56 275 GLU A N 1
ATOM 2142 C CA . GLU A 1 275 ? -2.205 25.232 2.580 1.00 88.56 275 GLU A CA 1
ATOM 2143 C C . GLU A 1 275 ? -2.770 26.258 1.602 1.00 88.56 275 GLU A C 1
ATOM 2145 O O . GLU A 1 275 ? -3.629 25.951 0.769 1.00 88.56 275 GLU A O 1
ATOM 2150 N N . THR A 1 276 ? -2.291 27.489 1.719 1.00 86.19 276 THR A N 1
ATOM 2151 C CA . THR A 1 276 ? -2.608 28.578 0.803 1.00 86.19 276 THR A CA 1
ATOM 2152 C C . THR A 1 276 ? -1.408 28.821 -0.105 1.00 86.19 276 THR A C 1
ATOM 2154 O O . THR A 1 276 ? -0.254 28.716 0.302 1.00 86.19 276 THR A O 1
ATOM 2157 N N . THR A 1 277 ? -1.682 29.118 -1.369 1.00 84.38 277 THR A N 1
ATOM 2158 C CA . THR A 1 277 ? -0.660 29.474 -2.362 1.00 84.38 277 THR A CA 1
ATOM 2159 C C . THR A 1 277 ? -0.977 30.855 -2.901 1.00 84.38 277 THR A C 1
ATOM 2161 O O . THR A 1 277 ? -2.136 31.125 -3.228 1.00 84.38 277 THR A O 1
ATOM 2164 N N . GLY A 1 278 ? 0.036 31.715 -2.955 1.00 79.12 278 GLY A N 1
ATOM 2165 C CA . GLY A 1 278 ? -0.083 33.066 -3.489 1.00 79.12 278 GLY A CA 1
ATOM 2166 C C . GLY A 1 278 ? 0.057 33.111 -5.012 1.00 79.12 278 GLY A C 1
ATOM 2167 O O . GLY A 1 278 ? 0.682 32.225 -5.597 1.00 79.12 278 GLY A O 1
ATOM 2168 N N . ASP A 1 279 ? -0.511 34.133 -5.643 1.00 74.56 279 ASP A N 1
ATOM 2169 C CA . ASP A 1 279 ? -0.097 34.592 -6.970 1.00 74.56 279 ASP A CA 1
ATOM 2170 C C . ASP A 1 279 ? 1.176 35.460 -6.876 1.00 74.56 279 ASP A C 1
ATOM 2172 O O . ASP A 1 279 ? 1.671 35.753 -5.784 1.00 74.56 279 ASP A O 1
ATOM 2176 N N . ASP A 1 280 ? 1.717 35.871 -8.026 1.00 73.94 280 ASP A N 1
ATOM 2177 C CA . ASP A 1 280 ? 2.915 36.724 -8.109 1.00 73.94 280 ASP A CA 1
ATOM 2178 C C . ASP A 1 280 ? 2.722 38.105 -7.439 1.00 73.94 280 ASP A C 1
ATOM 2180 O O . ASP A 1 280 ? 3.694 38.813 -7.173 1.00 73.94 280 ASP A O 1
ATOM 2184 N N . GLU A 1 281 ? 1.474 38.485 -7.142 1.00 72.19 281 GLU A N 1
ATOM 2185 C CA . GLU A 1 281 ? 1.082 39.729 -6.473 1.00 72.19 281 GLU A CA 1
ATOM 2186 C C . GLU A 1 281 ? 0.885 39.547 -4.954 1.00 72.19 281 GLU A C 1
ATOM 2188 O O . GLU A 1 281 ? 0.656 40.522 -4.236 1.00 72.19 281 GLU A O 1
ATOM 2193 N N . GLY A 1 282 ? 1.020 38.316 -4.445 1.00 68.69 282 GLY A N 1
ATOM 2194 C CA . GLY A 1 282 ? 0.866 37.972 -3.032 1.00 68.69 282 GLY A CA 1
ATOM 2195 C C . GLY A 1 282 ? -0.581 37.756 -2.573 1.00 68.69 282 GLY A C 1
ATOM 2196 O O . GLY A 1 282 ? -0.806 37.587 -1.375 1.00 68.69 282 GLY A O 1
ATOM 2197 N N . ASN A 1 283 ? -1.560 37.731 -3.482 1.00 75.31 283 ASN A N 1
ATOM 2198 C CA . ASN A 1 283 ? -2.944 37.374 -3.170 1.00 75.31 283 ASN A CA 1
ATOM 2199 C C . ASN A 1 283 ? -3.129 35.854 -3.179 1.00 75.31 283 ASN A C 1
ATOM 2201 O O . ASN A 1 283 ? -2.420 35.127 -3.865 1.00 75.31 283 ASN A O 1
ATOM 2205 N N . ILE A 1 284 ? -4.132 35.346 -2.465 1.00 79.06 284 ILE A N 1
ATOM 2206 C CA . ILE A 1 284 ? -4.408 33.904 -2.409 1.00 79.06 284 ILE A CA 1
ATOM 2207 C C . ILE A 1 284 ? -4.942 33.401 -3.763 1.00 79.06 284 ILE A C 1
ATOM 2209 O O . ILE A 1 284 ? -6.087 33.660 -4.132 1.00 79.06 284 ILE A O 1
ATOM 2213 N N . ALA A 1 285 ? -4.133 32.614 -4.472 1.00 83.00 285 ALA A N 1
ATOM 2214 C CA . ALA A 1 285 ? -4.479 32.001 -5.752 1.00 83.00 285 ALA A CA 1
ATOM 2215 C C . ALA A 1 285 ? -5.219 30.668 -5.581 1.00 83.00 285 ALA A C 1
ATOM 2217 O O . ALA A 1 285 ? -6.235 30.413 -6.241 1.00 83.00 285 ALA A O 1
ATOM 2218 N N . THR A 1 286 ? -4.714 29.794 -4.702 1.00 85.88 286 THR A N 1
ATOM 2219 C CA . THR A 1 286 ? -5.367 28.513 -4.392 1.00 85.88 286 THR A CA 1
ATOM 2220 C C . THR A 1 286 ? -5.308 28.170 -2.911 1.00 85.88 286 THR A C 1
ATOM 2222 O O . THR A 1 286 ? -4.318 28.456 -2.237 1.00 85.88 286 THR A O 1
ATOM 2225 N N . VAL A 1 287 ? -6.373 27.533 -2.425 1.00 89.12 287 VAL A N 1
ATOM 2226 C CA . VAL A 1 287 ? -6.492 26.988 -1.070 1.00 89.12 287 VAL A CA 1
ATOM 2227 C C . VAL A 1 287 ? -6.664 25.481 -1.201 1.00 89.12 287 VAL A C 1
ATOM 2229 O O . VAL A 1 287 ? -7.665 25.005 -1.740 1.00 89.12 287 VAL A O 1
ATOM 2232 N N . THR A 1 288 ? -5.675 24.724 -0.737 1.00 90.69 288 THR A N 1
ATOM 2233 C CA . THR A 1 288 ? -5.725 23.263 -0.698 1.00 90.69 288 THR A CA 1
ATOM 2234 C C . THR A 1 288 ? -5.901 22.821 0.740 1.00 90.69 288 THR A C 1
ATOM 2236 O O . THR A 1 288 ? -5.144 23.201 1.624 1.00 90.69 288 THR A O 1
ATOM 2239 N N . THR A 1 289 ? -6.907 21.997 0.983 1.00 92.06 289 THR A N 1
ATOM 2240 C CA . THR A 1 289 ? -7.173 21.425 2.299 1.00 92.06 289 THR A CA 1
ATOM 2241 C C . THR A 1 289 ? -7.241 19.916 2.187 1.00 92.06 289 THR A C 1
ATOM 2243 O O . THR A 1 289 ? -7.722 19.371 1.191 1.00 92.06 289 THR A O 1
ATOM 2246 N N . TRP A 1 290 ? -6.761 19.228 3.213 1.00 91.25 290 TRP A N 1
ATOM 2247 C CA . TRP A 1 290 ? -6.852 17.780 3.328 1.00 91.25 290 TRP A CA 1
ATOM 2248 C C . TRP A 1 290 ? -7.357 17.426 4.715 1.00 91.25 290 TRP A C 1
ATOM 2250 O O . TRP A 1 290 ? -6.889 17.947 5.726 1.00 91.25 290 TRP A O 1
ATOM 2260 N N . SER A 1 291 ? -8.337 16.535 4.767 1.00 90.81 291 SER A N 1
ATOM 2261 C CA . SER A 1 291 ? -8.960 16.128 6.017 1.00 90.81 291 SER A CA 1
ATOM 2262 C C . SER A 1 291 ? -9.223 14.635 6.038 1.00 90.81 291 SER A C 1
ATOM 2264 O O . SER A 1 291 ? -9.488 14.000 5.009 1.00 90.81 291 SER A O 1
ATOM 2266 N N . ARG A 1 292 ? -9.141 14.073 7.241 1.00 90.31 292 ARG A N 1
ATOM 2267 C CA . ARG A 1 292 ? -9.508 12.693 7.511 1.00 90.31 292 ARG A CA 1
ATOM 2268 C C . ARG A 1 292 ? -10.389 12.624 8.740 1.00 90.31 292 ARG A C 1
ATOM 2270 O O . ARG A 1 292 ? -10.014 13.124 9.796 1.00 90.31 292 ARG A O 1
ATOM 2277 N N . TYR A 1 293 ? -11.493 11.902 8.605 1.00 91.44 293 TYR A N 1
ATOM 2278 C CA . TYR A 1 293 ? -12.377 11.547 9.704 1.00 91.44 293 TYR A CA 1
ATOM 2279 C C . TYR A 1 293 ? -12.598 10.036 9.690 1.00 91.44 293 TYR A C 1
ATOM 2281 O O . TYR A 1 293 ? -13.044 9.469 8.689 1.00 91.44 293 TYR A O 1
ATOM 2289 N N . LEU A 1 294 ? -12.276 9.376 10.799 1.00 91.12 294 LEU A N 1
ATOM 2290 C CA . LEU A 1 294 ? -12.686 8.000 11.055 1.00 91.12 294 LEU A CA 1
ATOM 2291 C C . LEU A 1 294 ? -13.817 8.004 12.071 1.00 91.12 294 LEU A C 1
ATOM 2293 O O . LEU A 1 294 ? -13.743 8.707 13.071 1.00 91.12 294 LEU A O 1
ATOM 2297 N N . VAL A 1 295 ? -14.849 7.202 11.826 1.00 91.56 295 VAL A N 1
ATOM 2298 C CA . VAL A 1 295 ? -15.943 6.992 12.775 1.00 91.56 295 VAL A CA 1
ATOM 2299 C C . VAL A 1 295 ? -16.177 5.500 12.925 1.00 91.56 295 VAL A C 1
ATOM 2301 O O . VAL A 1 295 ? -16.319 4.784 11.934 1.00 91.56 295 VAL A O 1
ATOM 2304 N N . LYS A 1 296 ? -16.206 5.014 14.166 1.00 91.31 296 LYS A N 1
ATOM 2305 C CA . LYS A 1 296 ? -16.504 3.610 14.450 1.00 91.31 296 LYS A CA 1
ATOM 2306 C C . LYS A 1 296 ? -18.005 3.443 14.653 1.00 91.31 296 LYS A C 1
ATOM 2308 O O . LYS A 1 296 ? -18.556 4.013 15.590 1.00 91.31 296 LYS A O 1
ATOM 2313 N N . GLN A 1 297 ? -18.651 2.651 13.808 1.00 89.75 297 GLN A N 1
ATOM 2314 C CA . GLN A 1 297 ? -20.060 2.298 13.952 1.00 89.75 297 GLN A CA 1
ATOM 2315 C C . GLN A 1 297 ? -20.195 0.911 14.582 1.00 89.75 297 GLN A C 1
ATOM 2317 O O . GLN A 1 297 ? -19.358 0.035 14.356 1.00 89.75 297 GLN A O 1
ATOM 2322 N N . LEU A 1 298 ? -21.235 0.733 15.397 1.00 89.56 298 LEU A N 1
ATOM 2323 C CA . LEU A 1 298 ? -21.561 -0.531 16.055 1.00 89.56 298 LEU A CA 1
ATOM 2324 C C . LEU A 1 298 ? -22.897 -1.052 15.524 1.00 89.56 298 LEU A C 1
ATOM 2326 O O . LEU A 1 298 ? -23.851 -0.283 15.396 1.00 89.56 298 LEU A O 1
ATOM 2330 N N . ALA A 1 299 ? -22.958 -2.353 15.252 1.00 85.56 299 ALA A N 1
ATOM 2331 C CA . ALA A 1 299 ? -24.141 -3.054 14.766 1.00 85.56 299 ALA A CA 1
ATOM 2332 C C . ALA A 1 299 ? -24.305 -4.423 15.458 1.00 85.56 299 ALA A C 1
ATOM 2334 O O . ALA A 1 299 ? -23.396 -4.921 16.118 1.00 85.56 299 ALA A O 1
ATOM 2335 N N . GLY A 1 300 ? -25.485 -5.039 15.314 1.00 79.06 300 GLY A N 1
ATOM 2336 C CA . GLY A 1 300 ? -25.781 -6.385 15.833 1.00 79.06 300 GLY A CA 1
ATOM 2337 C C . GLY A 1 300 ? -26.228 -6.431 17.304 1.00 79.06 300 GLY A C 1
ATOM 2338 O O . GLY A 1 300 ? -25.676 -5.759 18.165 1.00 79.06 300 GLY A O 1
ATOM 2339 N N . LYS A 1 301 ? -27.267 -7.215 17.629 1.00 70.38 301 LYS A N 1
ATOM 2340 C CA . LYS A 1 301 ? -27.840 -7.266 18.996 1.00 70.38 301 LYS A CA 1
ATOM 2341 C C . LYS A 1 301 ? -27.150 -8.267 19.929 1.00 70.38 301 LYS A C 1
ATOM 2343 O O . LYS A 1 301 ? -26.968 -7.978 21.114 1.00 70.38 301 LYS A O 1
ATOM 2348 N N . GLU A 1 302 ? -26.805 -9.442 19.407 1.00 68.88 302 GLU A N 1
ATOM 2349 C CA . GLU A 1 302 ? -26.217 -10.543 20.185 1.00 68.88 302 GLU A CA 1
ATOM 2350 C C . GLU A 1 302 ? -24.691 -10.466 20.210 1.00 68.88 302 GLU A C 1
ATOM 2352 O O . GLU A 1 302 ? -24.093 -10.457 21.283 1.00 68.88 302 GLU A O 1
ATOM 2357 N N . LYS A 1 303 ? -24.073 -10.315 19.035 1.00 79.00 303 LYS A N 1
ATOM 2358 C CA . LYS A 1 303 ? -22.641 -10.060 18.872 1.00 79.00 303 LYS A CA 1
ATOM 2359 C C . LYS A 1 303 ? -22.442 -8.619 18.417 1.00 79.00 303 LYS A C 1
ATOM 2361 O O . LYS A 1 303 ? -23.128 -8.173 17.499 1.00 79.00 303 LYS A O 1
ATOM 2366 N N . ILE A 1 304 ? -21.525 -7.908 19.073 1.00 81.81 304 ILE A N 1
ATOM 2367 C CA . ILE A 1 304 ? -21.166 -6.537 18.702 1.00 81.81 304 ILE A CA 1
ATOM 2368 C C . ILE A 1 304 ? -20.323 -6.623 17.430 1.00 81.81 304 ILE A C 1
ATOM 2370 O O . ILE A 1 304 ? -19.146 -6.983 17.478 1.00 81.81 304 ILE A O 1
ATOM 2374 N N . ASP A 1 305 ? -20.944 -6.331 16.295 1.00 86.75 305 ASP A N 1
ATOM 2375 C CA . ASP A 1 305 ? -20.246 -6.125 15.037 1.00 86.75 305 ASP A CA 1
ATOM 2376 C C . ASP A 1 305 ? -19.845 -4.652 14.901 1.00 86.75 305 ASP A C 1
ATOM 2378 O O . ASP A 1 305 ? -20.449 -3.762 15.511 1.00 86.75 305 ASP A O 1
ATOM 2382 N N . HIS A 1 306 ? -18.787 -4.380 14.142 1.00 86.75 306 HIS A N 1
ATOM 2383 C CA . HIS A 1 306 ? -18.305 -3.019 13.961 1.00 86.75 306 HIS A CA 1
ATOM 2384 C C . HIS A 1 306 ? -17.778 -2.762 12.560 1.00 86.75 306 HIS A C 1
ATOM 2386 O O . HIS A 1 306 ? -17.045 -3.561 11.985 1.00 86.75 306 HIS A O 1
ATOM 2392 N N . SER A 1 307 ? -18.057 -1.561 12.072 1.00 88.06 307 SER A N 1
ATOM 2393 C CA . SER A 1 307 ? -17.529 -1.052 10.815 1.00 88.06 307 SER A CA 1
ATOM 2394 C C . SER A 1 307 ? -16.840 0.293 11.040 1.00 88.06 307 SER A C 1
ATOM 2396 O O . SER A 1 307 ? -17.114 1.024 11.998 1.00 88.06 307 SER A O 1
ATOM 2398 N N . TRP A 1 308 ? -15.879 0.607 10.173 1.00 87.75 308 TRP A N 1
ATOM 2399 C CA . TRP A 1 308 ? -15.195 1.896 10.177 1.00 87.75 308 TRP A CA 1
ATOM 2400 C C . TRP A 1 308 ? -15.682 2.724 9.002 1.00 87.75 308 TRP A C 1
ATOM 2402 O O . TRP A 1 308 ? -15.378 2.413 7.852 1.00 87.75 308 TRP A O 1
ATOM 2412 N N . TYR A 1 309 ? -16.379 3.809 9.305 1.00 88.25 309 TYR A N 1
ATOM 2413 C CA . TYR A 1 309 ? -16.747 4.821 8.334 1.00 88.25 309 TYR A CA 1
ATOM 2414 C C . TYR A 1 309 ? -15.550 5.751 8.123 1.00 88.25 309 TYR A C 1
ATOM 2416 O O . TYR A 1 309 ? -15.119 6.443 9.050 1.00 88.25 309 TYR A O 1
ATOM 2424 N N . LYS A 1 310 ? -14.963 5.719 6.923 1.00 88.62 310 LYS A N 1
ATOM 2425 C CA . LYS A 1 310 ? -13.730 6.448 6.601 1.00 88.62 310 LYS A CA 1
ATOM 2426 C C . LYS A 1 310 ? -14.029 7.562 5.615 1.00 88.62 310 LYS A C 1
ATOM 2428 O O . LYS A 1 310 ? -14.541 7.304 4.537 1.00 88.62 310 LYS A O 1
ATOM 2433 N N . VAL A 1 311 ? -13.667 8.786 5.970 1.00 88.19 311 VAL A N 1
ATOM 2434 C CA . VAL A 1 311 ? -13.790 9.953 5.096 1.00 88.19 311 VAL A CA 1
ATOM 2435 C C . VAL A 1 311 ? -12.397 10.530 4.921 1.00 88.19 311 VAL A C 1
ATOM 2437 O O . VAL A 1 311 ? -11.835 11.063 5.873 1.00 88.19 311 VAL A O 1
ATOM 2440 N N . ASN A 1 312 ? -11.823 10.389 3.727 1.00 88.94 312 ASN A N 1
ATOM 2441 C CA . ASN A 1 312 ? -10.562 11.030 3.358 1.00 88.94 312 ASN A CA 1
ATOM 2442 C C . ASN A 1 312 ? -10.858 11.982 2.207 1.00 88.94 312 ASN A C 1
ATOM 2444 O O . ASN A 1 312 ? -11.277 11.534 1.138 1.00 88.94 312 ASN A O 1
ATOM 2448 N N . VAL A 1 313 ? -10.663 13.278 2.427 1.00 89.31 313 VAL A N 1
ATOM 2449 C CA . VAL A 1 313 ? -11.046 14.297 1.450 1.00 89.31 313 VAL A CA 1
ATOM 2450 C C . VAL A 1 313 ? -9.907 15.269 1.227 1.00 89.31 313 VAL A C 1
ATOM 2452 O O . VAL A 1 313 ? -9.300 15.759 2.177 1.00 89.31 313 VAL A O 1
ATOM 2455 N N . VAL A 1 314 ? -9.659 15.574 -0.043 1.00 90.31 314 VAL A N 1
ATOM 2456 C CA . VAL A 1 314 ? -8.827 16.693 -0.473 1.00 90.31 314 VAL A CA 1
ATOM 2457 C C . VAL A 1 314 ? -9.713 17.663 -1.238 1.00 90.31 314 VAL A C 1
ATOM 2459 O O . VAL A 1 314 ? -10.382 17.278 -2.197 1.00 90.31 314 VAL A O 1
ATOM 2462 N N . VAL A 1 315 ? -9.722 18.919 -0.809 1.00 90.69 315 VAL A N 1
ATOM 2463 C CA . VAL A 1 315 ? -10.442 19.998 -1.483 1.00 90.69 315 VAL A CA 1
ATOM 2464 C C . VAL A 1 315 ? -9.423 21.008 -1.969 1.00 90.69 315 VAL A C 1
ATOM 2466 O O . VAL A 1 315 ? -8.647 21.538 -1.177 1.00 90.69 315 VAL A O 1
ATOM 2469 N N . ARG A 1 316 ? -9.437 21.282 -3.271 1.00 91.19 316 ARG A N 1
ATOM 2470 C CA . ARG A 1 316 ? -8.650 22.348 -3.881 1.00 91.19 316 ARG A CA 1
ATOM 2471 C C . ARG A 1 316 ? -9.589 23.407 -4.428 1.00 91.19 316 ARG A C 1
ATOM 2473 O O . ARG A 1 316 ? -10.324 23.153 -5.379 1.00 91.19 316 ARG A O 1
ATOM 2480 N N . TRP A 1 317 ? -9.539 24.587 -3.834 1.00 89.81 317 TRP A N 1
ATOM 2481 C CA . TRP A 1 317 ? -10.232 25.775 -4.305 1.00 89.81 317 TRP A CA 1
ATOM 2482 C C . TRP A 1 317 ? -9.250 26.677 -5.058 1.00 89.81 317 TRP A C 1
ATOM 2484 O O . TRP A 1 317 ? -8.117 26.868 -4.616 1.00 89.81 317 TRP A O 1
ATOM 2494 N N . SER A 1 318 ? -9.668 27.215 -6.201 1.00 86.81 318 SER A N 1
ATOM 2495 C CA . SER A 1 318 ? -8.902 28.168 -7.007 1.00 86.81 318 SER A CA 1
ATOM 2496 C C . SER A 1 318 ? -9.720 29.435 -7.229 1.00 86.81 318 SER A C 1
ATOM 2498 O O . SER A 1 318 ? -10.915 29.353 -7.516 1.00 86.81 318 SER A O 1
ATOM 2500 N N . ALA A 1 319 ? -9.073 30.596 -7.099 1.00 78.94 319 ALA A N 1
ATOM 2501 C CA . ALA A 1 319 ? -9.713 31.896 -7.275 1.00 78.94 319 ALA A CA 1
ATOM 2502 C C . ALA A 1 319 ? -10.049 32.188 -8.753 1.00 78.94 319 ALA A C 1
ATOM 2504 O O . ALA A 1 319 ? -11.147 32.667 -9.060 1.00 78.94 319 ALA A O 1
ATOM 2505 N N . THR A 1 320 ? -9.133 31.853 -9.669 1.00 79.00 320 THR A N 1
ATOM 2506 C CA . THR A 1 320 ? -9.182 32.207 -11.099 1.00 79.00 320 THR A CA 1
ATOM 2507 C C . THR A 1 320 ? -8.746 31.033 -11.994 1.00 79.00 320 THR A C 1
ATOM 2509 O O . THR A 1 320 ? -7.551 30.761 -12.098 1.00 79.00 320 THR A O 1
ATOM 2512 N N . PRO A 1 321 ? -9.678 30.358 -12.704 1.00 79.44 321 PRO A N 1
ATOM 2513 C CA . PRO A 1 321 ? -11.139 30.490 -12.620 1.00 79.44 321 PRO A CA 1
ATOM 2514 C C . PRO A 1 321 ? -11.675 29.996 -11.267 1.00 79.44 321 PRO A C 1
ATOM 2516 O O . PRO A 1 321 ? -11.087 29.101 -10.669 1.00 79.44 321 PRO A O 1
ATOM 2519 N N . THR A 1 322 ? -12.810 30.539 -10.803 1.00 79.94 322 THR A N 1
ATOM 2520 C CA . THR A 1 322 ? -13.454 30.106 -9.548 1.00 79.94 322 THR A CA 1
ATOM 2521 C C . THR A 1 322 ? -13.917 28.655 -9.666 1.00 79.94 322 THR A C 1
ATOM 2523 O O . THR A 1 322 ? -15.005 28.371 -10.170 1.00 79.94 322 THR A O 1
ATOM 2526 N N . GLN A 1 323 ? -13.062 27.730 -9.237 1.00 84.62 323 GLN A N 1
ATOM 2527 C CA . GLN A 1 323 ? -13.258 26.294 -9.369 1.00 84.62 323 GLN A CA 1
ATOM 2528 C C . GLN A 1 323 ? -12.906 25.610 -8.052 1.00 84.62 323 GLN A C 1
ATOM 2530 O O . GLN A 1 323 ? -11.866 25.871 -7.454 1.00 84.62 323 GLN A O 1
ATOM 2535 N N . THR A 1 324 ? -13.774 24.700 -7.615 1.00 85.62 324 THR A N 1
ATOM 2536 C CA . THR A 1 324 ? -13.513 23.820 -6.473 1.00 85.62 324 THR A CA 1
ATOM 2537 C C . THR A 1 324 ? -13.469 22.385 -6.963 1.00 85.62 324 THR A C 1
ATOM 2539 O O . THR A 1 324 ? -14.421 21.902 -7.574 1.00 85.62 324 THR A O 1
ATOM 2542 N N . VAL A 1 325 ? -12.356 21.708 -6.710 1.00 88.56 325 VAL A N 1
ATOM 2543 C CA . VAL A 1 325 ? -12.175 20.288 -7.001 1.00 88.56 325 VAL A CA 1
ATOM 2544 C C . VAL A 1 325 ? -12.185 19.541 -5.678 1.00 88.56 325 VAL A C 1
ATOM 2546 O O . VAL A 1 325 ? -11.366 19.812 -4.801 1.00 88.56 325 VAL A O 1
ATOM 2549 N N . VAL A 1 326 ? -13.117 18.603 -5.539 1.00 87.94 326 VAL A N 1
ATOM 2550 C CA . VAL A 1 326 ? -13.247 17.743 -4.360 1.00 87.94 326 VAL A CA 1
ATOM 2551 C C . VAL A 1 326 ? -12.868 16.327 -4.761 1.00 87.94 326 VAL A C 1
ATOM 2553 O O . VAL A 1 326 ? -13.469 15.752 -5.666 1.00 87.94 326 VAL A O 1
ATOM 2556 N N . LEU A 1 327 ? -11.871 15.767 -4.085 1.00 87.88 327 LEU A N 1
ATOM 2557 C CA . LEU A 1 327 ? -11.447 14.381 -4.236 1.00 87.88 327 LEU A CA 1
ATOM 2558 C C . LEU A 1 327 ? -11.743 13.645 -2.935 1.00 87.88 327 LEU A C 1
ATOM 2560 O O . LEU A 1 327 ? -11.191 13.987 -1.890 1.00 87.88 327 LEU A O 1
ATOM 2564 N N . ILE A 1 328 ? -12.609 12.639 -3.004 1.00 85.94 328 ILE A N 1
ATOM 2565 C CA . ILE A 1 328 ? -12.968 11.794 -1.864 1.00 85.94 328 ILE A CA 1
ATOM 2566 C C . ILE A 1 328 ? -12.433 10.398 -2.136 1.00 85.94 328 ILE A C 1
ATOM 2568 O O . ILE A 1 328 ? -12.779 9.786 -3.144 1.00 85.94 328 ILE A O 1
ATOM 2572 N N . PHE A 1 329 ? -11.583 9.903 -1.244 1.00 82.69 329 PHE A N 1
ATOM 2573 C CA . PHE A 1 329 ? -10.993 8.574 -1.362 1.00 82.69 329 PHE A CA 1
ATOM 2574 C C . PHE A 1 329 ? -11.785 7.585 -0.517 1.00 82.69 329 PHE A C 1
ATOM 2576 O O . PHE A 1 329 ? -12.064 7.858 0.654 1.00 82.69 329 PHE A O 1
ATOM 2583 N N . ASP A 1 330 ? -12.103 6.434 -1.112 1.00 76.56 330 ASP A N 1
ATOM 2584 C CA . ASP A 1 330 ? -12.832 5.337 -0.470 1.00 76.56 330 ASP A CA 1
ATOM 2585 C C . ASP A 1 330 ? -14.152 5.789 0.181 1.00 76.56 330 ASP A C 1
ATOM 2587 O O . ASP A 1 330 ? -14.461 5.399 1.309 1.00 76.56 330 ASP A O 1
ATOM 2591 N N . ALA A 1 331 ? -14.913 6.641 -0.519 1.00 77.44 331 ALA A N 1
ATOM 2592 C CA . ALA A 1 331 ? -16.172 7.188 -0.023 1.00 77.44 331 ALA A CA 1
ATOM 2593 C C . ALA A 1 331 ? -17.155 6.061 0.363 1.00 77.44 331 ALA A C 1
ATOM 2595 O O . ALA A 1 331 ? -17.433 5.188 -0.462 1.00 77.44 331 ALA A O 1
ATOM 2596 N N . PRO A 1 332 ? -17.717 6.071 1.585 1.00 81.25 332 PRO A N 1
ATOM 2597 C CA . PRO A 1 332 ? -18.812 5.175 1.945 1.00 81.25 332 PRO A CA 1
ATOM 2598 C C . PRO A 1 332 ? -20.031 5.412 1.041 1.00 81.25 332 PRO A C 1
ATOM 2600 O O . PRO A 1 332 ? -20.302 6.559 0.676 1.00 81.25 332 PRO A O 1
ATOM 2603 N N . LYS A 1 333 ? -20.801 4.367 0.707 1.00 77.69 333 LYS A N 1
ATOM 2604 C CA . LYS A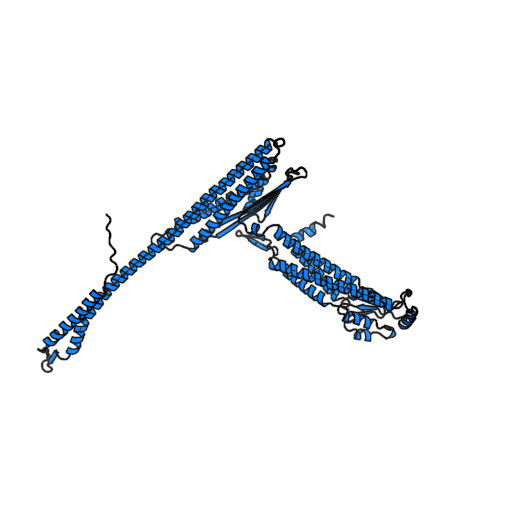 1 333 ? -21.976 4.460 -0.191 1.00 77.69 333 LYS A CA 1
ATOM 2605 C C . LYS A 1 333 ? -22.999 5.489 0.299 1.00 77.69 333 LYS A C 1
ATOM 2607 O O . LYS A 1 333 ? -23.640 6.197 -0.478 1.00 77.69 333 LYS A O 1
ATOM 2612 N N . GLU A 1 334 ? -23.144 5.615 1.614 1.00 79.81 334 GLU A N 1
ATOM 2613 C CA . GLU A 1 334 ? -24.002 6.608 2.247 1.00 79.81 334 GLU A CA 1
ATOM 2614 C C . GLU A 1 334 ? -23.522 8.031 1.966 1.00 79.81 334 GLU A C 1
ATOM 2616 O O . GLU A 1 334 ? -24.363 8.899 1.727 1.00 79.81 334 GLU A O 1
ATOM 2621 N N . LEU A 1 335 ? -22.202 8.254 1.957 1.00 82.44 335 LEU A N 1
ATOM 2622 C CA . LEU A 1 335 ? -21.590 9.531 1.591 1.00 82.44 335 LEU A CA 1
ATOM 2623 C C . LEU A 1 335 ? -21.785 9.812 0.102 1.00 82.44 335 LEU A C 1
ATOM 2625 O O . LEU A 1 335 ? -22.205 10.908 -0.254 1.00 82.44 335 LEU A O 1
ATOM 2629 N N . GLU A 1 336 ? -21.535 8.820 -0.754 1.00 82.00 336 GLU A N 1
ATOM 2630 C CA . GLU A 1 336 ? -21.691 8.936 -2.208 1.00 82.00 336 GLU A CA 1
ATOM 2631 C C . GLU A 1 336 ? -23.127 9.305 -2.598 1.00 82.00 336 GLU A C 1
ATOM 2633 O O . GLU A 1 336 ? -23.342 10.143 -3.467 1.00 82.00 336 GLU A O 1
ATOM 2638 N N . ARG A 1 337 ? -24.130 8.755 -1.906 1.00 82.31 337 ARG A N 1
ATOM 2639 C CA . ARG A 1 337 ? -25.537 9.092 -2.155 1.00 82.31 337 ARG A CA 1
ATOM 2640 C C . ARG A 1 337 ? -25.930 10.469 -1.614 1.00 82.31 337 ARG A C 1
ATOM 2642 O O . ARG A 1 337 ? -26.783 11.136 -2.200 1.00 82.31 337 ARG A O 1
ATOM 2649 N N . ARG A 1 338 ? -25.403 10.865 -0.451 1.00 81.31 338 ARG A N 1
ATOM 2650 C CA . ARG A 1 338 ? -25.899 12.038 0.295 1.00 81.31 338 ARG A CA 1
ATOM 2651 C C . ARG A 1 338 ? -25.150 13.321 -0.012 1.00 81.31 338 ARG A C 1
ATOM 2653 O O . ARG A 1 338 ? -25.788 14.365 -0.033 1.00 81.31 338 ARG A O 1
ATOM 2660 N N . LEU A 1 339 ? -23.848 13.251 -0.269 1.00 80.12 339 LEU A N 1
ATOM 2661 C CA . LEU A 1 339 ? -22.996 14.424 -0.444 1.00 80.12 339 LEU A CA 1
ATOM 2662 C C . LEU A 1 339 ? -23.194 15.166 -1.780 1.00 80.12 339 LEU A C 1
ATOM 2664 O O . LEU A 1 339 ? -23.158 16.395 -1.764 1.00 80.12 339 LEU A O 1
ATOM 2668 N N . PRO A 1 340 ? -23.445 14.508 -2.932 1.00 78.81 340 PRO A N 1
ATOM 2669 C CA . PRO A 1 340 ? -23.619 15.229 -4.192 1.00 78.81 340 PRO A CA 1
ATOM 2670 C C . PRO A 1 340 ? -24.843 16.140 -4.186 1.00 78.81 340 PRO A C 1
ATOM 2672 O O . PRO A 1 340 ? -24.806 17.211 -4.773 1.00 78.81 340 PRO A O 1
ATOM 2675 N N . ARG A 1 341 ? -25.922 15.757 -3.497 1.00 77.00 341 ARG A N 1
ATOM 2676 C CA . ARG A 1 341 ? -27.169 16.528 -3.473 1.00 77.00 341 ARG A CA 1
ATOM 2677 C C . ARG A 1 341 ? -26.990 17.968 -2.948 1.00 77.00 341 ARG A C 1
ATOM 2679 O O . ARG A 1 341 ? -27.298 18.877 -3.710 1.00 77.00 341 ARG A O 1
ATOM 2686 N N . PRO A 1 342 ? -26.455 18.217 -1.735 1.00 71.94 342 PRO A N 1
ATOM 2687 C CA . PRO A 1 342 ? -26.201 19.573 -1.240 1.00 71.94 342 PRO A CA 1
ATOM 2688 C C . PRO A 1 342 ? -25.119 20.328 -2.029 1.00 71.94 342 PRO A C 1
ATOM 2690 O O . PRO A 1 342 ? -25.068 21.550 -1.946 1.00 71.94 342 PRO A O 1
ATOM 2693 N N . LEU A 1 343 ? -24.268 19.628 -2.791 1.00 71.62 343 LEU A N 1
ATOM 2694 C CA . LEU A 1 343 ? -23.229 20.236 -3.629 1.00 71.62 343 LEU A CA 1
ATOM 2695 C C . LEU A 1 343 ? -23.697 20.568 -5.061 1.00 71.62 343 LEU A C 1
ATOM 2697 O O . LEU A 1 343 ? -23.087 21.419 -5.706 1.00 71.62 343 LEU A O 1
ATOM 2701 N N . LEU A 1 344 ? -24.739 19.894 -5.570 1.00 70.31 344 LEU A N 1
ATOM 2702 C CA . LEU A 1 344 ? -25.211 19.974 -6.964 1.00 70.31 344 LEU A CA 1
ATOM 2703 C C . LEU A 1 344 ? -26.626 20.564 -7.120 1.00 70.31 344 LEU A C 1
ATOM 2705 O O . LEU A 1 344 ? -26.960 21.042 -8.205 1.00 70.31 344 LEU A O 1
ATOM 2709 N N . GLU A 1 345 ? -27.466 20.554 -6.076 1.00 68.25 345 GLU A N 1
ATOM 2710 C CA . GLU A 1 345 ? -28.646 21.439 -5.991 1.00 68.25 345 GLU A CA 1
ATOM 2711 C C . GLU A 1 345 ? -28.171 22.906 -5.949 1.00 68.25 345 GLU A C 1
ATOM 2713 O O . GLU A 1 345 ? -26.998 23.110 -5.656 1.00 68.25 345 GLU A O 1
ATOM 2718 N N . PRO A 1 346 ? -28.980 23.934 -6.301 1.00 54.38 346 PRO A N 1
ATOM 2719 C CA . PRO A 1 346 ? -28.453 25.230 -6.734 1.00 54.38 346 PRO A CA 1
ATOM 2720 C C . PRO A 1 346 ? -27.740 25.984 -5.602 1.00 54.38 346 PRO A C 1
ATOM 2722 O O . PRO A 1 346 ? -28.299 26.880 -4.971 1.00 54.38 346 PRO A O 1
ATOM 2725 N N . VAL A 1 347 ? -26.470 25.643 -5.387 1.00 61.28 347 VAL A N 1
ATOM 2726 C CA . VAL A 1 347 ? -25.498 26.426 -4.649 1.00 61.28 347 VAL A CA 1
ATOM 2727 C C . VAL A 1 347 ? -25.363 27.709 -5.450 1.00 61.28 347 VAL A C 1
ATOM 2729 O O . VAL A 1 347 ? -24.881 27.713 -6.586 1.00 61.28 347 VAL A O 1
ATOM 2732 N N . THR A 1 348 ? -25.874 28.804 -4.896 1.00 63.69 348 THR A N 1
ATOM 2733 C CA . THR A 1 348 ? -25.746 30.131 -5.492 1.00 63.69 348 THR A CA 1
ATOM 2734 C C . THR A 1 348 ? -24.266 30.368 -5.804 1.00 63.69 348 THR A C 1
ATOM 2736 O O . THR A 1 348 ? -23.399 30.002 -5.007 1.00 63.69 348 THR A O 1
ATOM 2739 N N . LYS A 1 349 ? -23.942 30.954 -6.965 1.00 66.75 349 LYS A N 1
ATOM 2740 C CA . LYS A 1 349 ? -22.545 31.199 -7.392 1.00 66.75 349 LYS A CA 1
ATOM 2741 C C . LYS A 1 349 ? -21.736 31.968 -6.335 1.00 66.75 349 LYS A C 1
ATOM 2743 O O . LYS A 1 349 ? -20.511 31.924 -6.329 1.00 66.75 349 LYS A O 1
ATOM 2748 N N . GLU A 1 350 ? -22.430 32.666 -5.445 1.00 67.31 350 GLU A N 1
ATOM 2749 C CA . GLU A 1 350 ? -21.919 33.394 -4.294 1.00 67.31 350 GLU A CA 1
ATOM 2750 C C . GLU A 1 350 ? -21.419 32.497 -3.149 1.00 67.31 350 GLU A C 1
ATOM 2752 O O . GLU A 1 350 ? -20.490 32.905 -2.458 1.00 67.31 350 GLU A O 1
ATOM 2757 N N . LEU A 1 351 ? -21.990 31.303 -2.938 1.00 71.88 351 LEU A N 1
ATOM 2758 C CA . LEU A 1 351 ? -21.529 30.353 -1.914 1.00 71.88 351 LEU A CA 1
ATOM 2759 C C . LEU A 1 351 ? -20.222 29.662 -2.327 1.00 71.88 351 LEU A C 1
ATOM 2761 O O . LEU A 1 351 ? -19.354 29.453 -1.487 1.00 71.88 351 LEU A O 1
ATOM 2765 N N . LEU A 1 352 ? -20.040 29.386 -3.623 1.00 75.12 352 LEU A N 1
ATOM 2766 C CA . LEU A 1 352 ? -18.818 28.777 -4.181 1.00 75.12 352 LEU A CA 1
ATOM 2767 C C . LEU A 1 352 ? -17.574 29.680 -4.085 1.00 75.12 352 LEU A C 1
ATOM 2769 O O . LEU A 1 352 ? -16.460 29.245 -4.380 1.00 75.12 352 LEU A O 1
ATOM 2773 N N . ARG A 1 353 ? -17.756 30.947 -3.694 1.00 76.81 353 ARG A N 1
ATOM 2774 C CA . ARG A 1 353 ? -16.645 31.869 -3.434 1.00 76.81 353 ARG A CA 1
ATOM 2775 C C . ARG A 1 353 ? -15.913 31.558 -2.136 1.00 76.81 353 ARG A C 1
ATOM 2777 O O . ARG A 1 353 ? -14.759 31.950 -2.025 1.00 76.81 353 ARG A O 1
ATOM 2784 N N . ASP A 1 354 ? -16.563 30.896 -1.179 1.00 84.31 354 ASP A N 1
ATOM 2785 C CA . ASP A 1 354 ? -15.917 30.541 0.079 1.00 84.31 354 ASP A CA 1
ATOM 2786 C C . ASP A 1 354 ? -15.187 29.185 -0.045 1.00 84.31 354 ASP A C 1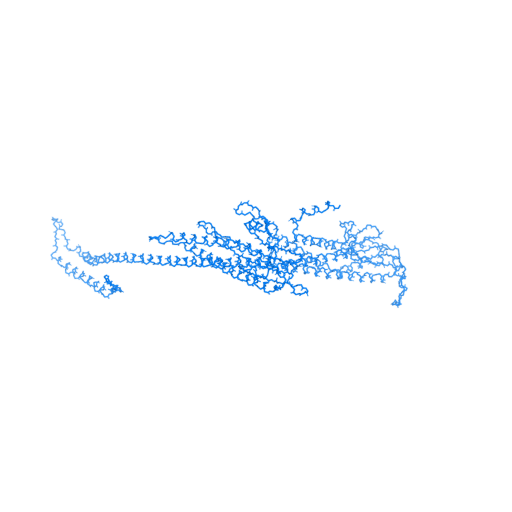
ATOM 2788 O O . ASP A 1 354 ? -15.826 28.180 -0.382 1.00 84.31 354 ASP A O 1
ATOM 2792 N N . PRO A 1 355 ? -13.868 29.121 0.225 1.00 86.50 355 PRO A N 1
ATOM 2793 C CA . PRO A 1 355 ? -13.083 27.897 0.066 1.00 86.50 355 PRO A CA 1
ATOM 2794 C C . PRO A 1 355 ? -13.476 26.769 1.035 1.00 86.50 355 PRO A C 1
ATOM 2796 O O . PRO A 1 355 ? -13.151 25.609 0.779 1.00 86.50 355 PRO A O 1
ATOM 2799 N N . PHE A 1 356 ? -14.184 27.068 2.131 1.00 89.81 356 PHE A N 1
ATOM 2800 C CA . PHE A 1 356 ? -14.539 26.101 3.176 1.00 89.81 356 PHE A CA 1
ATOM 2801 C C . PHE A 1 356 ? -15.990 25.619 3.104 1.00 89.81 356 PHE A C 1
ATOM 2803 O O . PHE A 1 356 ? -16.407 24.810 3.936 1.00 89.81 356 PHE A O 1
ATOM 2810 N N . LEU A 1 357 ? -16.752 26.020 2.084 1.00 87.25 357 LEU A N 1
ATOM 2811 C CA . LEU A 1 357 ? -18.120 25.537 1.885 1.00 87.25 357 LEU A CA 1
ATOM 2812 C C . LEU A 1 357 ? -18.208 24.000 1.874 1.00 87.25 357 LEU A C 1
ATOM 2814 O O . LEU A 1 357 ? -19.133 23.418 2.435 1.00 87.25 357 LEU A O 1
ATOM 2818 N N . ILE A 1 358 ? -17.236 23.322 1.261 1.00 88.25 358 ILE A N 1
ATOM 2819 C CA . ILE A 1 358 ? -17.228 21.855 1.204 1.00 88.25 358 ILE A CA 1
ATOM 2820 C C . ILE A 1 358 ? -17.052 21.252 2.603 1.00 88.25 358 ILE A C 1
ATOM 2822 O O . ILE A 1 358 ? -17.707 20.262 2.928 1.00 88.25 358 ILE A O 1
ATOM 2826 N N . HIS A 1 359 ? -16.232 21.871 3.459 1.00 90.00 359 HIS A N 1
ATOM 2827 C CA . HIS A 1 359 ? -16.041 21.431 4.846 1.00 90.00 359 HIS A CA 1
ATOM 2828 C C . HIS A 1 359 ? -17.304 21.588 5.679 1.00 90.00 359 HIS A C 1
ATOM 2830 O O . HIS A 1 359 ? -17.539 20.775 6.565 1.00 90.00 359 HIS A O 1
ATOM 2836 N N . LEU A 1 360 ? -18.157 22.563 5.361 1.00 89.56 360 LEU A N 1
ATOM 2837 C CA . LEU A 1 360 ? -19.472 22.680 5.981 1.00 89.56 360 LEU A CA 1
ATOM 2838 C C . LEU A 1 360 ? -20.351 21.455 5.676 1.00 89.56 360 LEU A C 1
ATOM 2840 O O . LEU A 1 360 ? -20.916 20.863 6.597 1.00 89.56 360 LEU A O 1
ATOM 2844 N N . CYS A 1 361 ? -20.439 21.054 4.405 1.00 88.19 361 CYS A N 1
ATOM 2845 C CA . CYS A 1 361 ? -21.200 19.869 3.997 1.00 88.19 361 CYS A CA 1
ATOM 2846 C C . CYS A 1 361 ? -20.609 18.584 4.592 1.00 88.19 361 CYS A C 1
ATOM 2848 O O . CYS A 1 361 ? -21.342 17.726 5.078 1.00 88.19 361 CYS A O 1
ATOM 2850 N N . LEU A 1 362 ? -19.279 18.457 4.599 1.00 89.56 362 LEU A N 1
ATOM 2851 C CA . LEU A 1 362 ? -18.596 17.309 5.198 1.00 89.56 362 LEU A CA 1
ATOM 2852 C C . LEU A 1 362 ? -18.816 17.241 6.713 1.00 89.56 362 LEU A C 1
ATOM 2854 O O . LEU A 1 362 ? -19.094 16.163 7.232 1.00 89.56 362 LEU A O 1
ATOM 2858 N N . ALA A 1 363 ? -18.735 18.371 7.420 1.00 91.94 363 ALA A N 1
ATOM 2859 C CA . ALA A 1 363 ? -18.958 18.432 8.860 1.00 91.94 363 ALA A CA 1
ATOM 2860 C C . ALA A 1 363 ? -20.371 17.965 9.230 1.00 91.94 363 ALA A C 1
ATOM 2862 O O . ALA A 1 363 ? -20.527 17.204 10.183 1.00 91.94 363 ALA A O 1
ATOM 2863 N N . GLU A 1 364 ? -21.388 18.341 8.451 1.00 91.44 364 GLU A N 1
ATOM 2864 C CA . GLU A 1 364 ? -22.763 17.873 8.651 1.00 91.44 364 GLU A CA 1
ATOM 2865 C C . GLU A 1 364 ? -22.877 16.345 8.547 1.00 91.44 364 GLU A C 1
ATOM 2867 O O . GLU A 1 364 ? -23.442 15.685 9.428 1.00 91.44 364 GLU A O 1
ATOM 2872 N N . GLU A 1 365 ? -22.287 15.768 7.499 1.00 90.31 365 GLU A N 1
ATOM 2873 C CA . GLU A 1 365 ? -22.287 14.323 7.273 1.00 90.31 365 GLU A CA 1
ATOM 2874 C C . GLU A 1 365 ? -21.536 13.572 8.384 1.00 90.31 365 GLU A C 1
ATOM 2876 O O . GLU A 1 365 ? -22.038 12.569 8.902 1.00 90.31 365 GLU A O 1
ATOM 2881 N N . VAL A 1 366 ? -20.361 14.067 8.793 1.00 92.44 366 VAL A N 1
ATOM 2882 C CA . VAL A 1 366 ? -19.545 13.442 9.845 1.00 92.44 366 VAL A CA 1
ATOM 2883 C C . VAL A 1 366 ? -20.228 13.549 11.209 1.00 92.44 366 VAL A C 1
ATOM 2885 O O . VAL A 1 366 ? -20.285 12.549 11.924 1.00 92.44 366 VAL A O 1
ATOM 2888 N N . VAL A 1 367 ? -20.802 14.705 11.568 1.00 94.81 367 VAL A N 1
ATOM 2889 C CA . VAL A 1 367 ? -21.545 14.883 12.832 1.00 94.81 367 VAL A CA 1
ATOM 2890 C C . VAL A 1 367 ? -22.722 13.921 12.910 1.00 94.81 367 VAL A C 1
ATOM 2892 O O . VAL A 1 367 ? -22.959 13.330 13.963 1.00 94.81 367 VAL A O 1
ATOM 2895 N N . ARG A 1 368 ? -23.447 13.714 11.807 1.00 93.12 368 ARG A N 1
ATOM 2896 C CA . ARG A 1 368 ? -24.557 12.758 11.775 1.00 93.12 368 ARG A CA 1
ATOM 2897 C C . ARG A 1 368 ? -24.081 11.327 12.027 1.00 93.12 368 ARG A C 1
ATOM 2899 O O . ARG A 1 368 ? -24.642 10.639 12.874 1.00 93.12 368 ARG A O 1
ATOM 2906 N N . VAL A 1 369 ? -23.038 10.888 11.326 1.00 92.31 369 VAL A N 1
ATOM 2907 C CA . VAL A 1 369 ? -22.497 9.528 11.485 1.00 92.31 369 VAL A CA 1
ATOM 2908 C C . VAL A 1 369 ? -21.933 9.314 12.895 1.00 92.31 369 VAL A C 1
ATOM 2910 O O . VAL A 1 369 ? -22.148 8.263 13.500 1.00 92.31 369 VAL A O 1
ATOM 2913 N N . GLN A 1 370 ? -21.276 10.330 13.456 1.00 94.81 370 GLN A N 1
ATOM 2914 C CA . GLN A 1 370 ? -20.808 10.328 14.841 1.00 94.81 370 GLN A CA 1
ATOM 2915 C C . GLN A 1 370 ? -21.957 10.285 15.851 1.00 94.81 370 GLN A C 1
ATOM 2917 O O . GLN A 1 370 ? -21.894 9.556 16.841 1.00 94.81 370 GLN A O 1
ATOM 2922 N N . ASN A 1 371 ? -23.035 11.026 15.600 1.00 95.81 371 ASN A N 1
ATOM 2923 C CA . ASN A 1 371 ? -24.239 10.965 16.416 1.00 95.81 371 ASN A CA 1
ATOM 2924 C C . ASN A 1 371 ? -24.774 9.527 16.473 1.00 95.81 371 ASN A C 1
ATOM 2926 O O . ASN A 1 371 ? -24.966 8.999 17.568 1.00 95.81 371 ASN A O 1
ATOM 2930 N N . ASP A 1 372 ? -24.934 8.871 15.325 1.00 93.88 372 ASP A N 1
ATOM 2931 C CA . ASP A 1 372 ? -25.438 7.495 15.256 1.00 93.88 372 ASP A CA 1
ATOM 2932 C C . ASP A 1 372 ? -24.532 6.515 16.023 1.00 93.88 372 ASP A C 1
ATOM 2934 O O . ASP A 1 372 ? -25.024 5.686 16.795 1.00 93.88 372 ASP A O 1
ATOM 2938 N N . ALA A 1 373 ? -23.206 6.673 15.920 1.00 94.12 373 ALA A N 1
ATOM 2939 C CA . ALA A 1 373 ? -22.242 5.899 16.703 1.00 94.12 373 ALA A CA 1
ATOM 2940 C C . ALA A 1 373 ? -22.430 6.092 18.222 1.00 94.12 373 ALA A C 1
ATOM 2942 O O . ALA A 1 373 ? -22.527 5.111 18.965 1.00 94.12 373 ALA A O 1
ATOM 2943 N N . VAL A 1 374 ? -22.578 7.332 18.701 1.00 96.31 374 VAL A N 1
ATOM 2944 C CA . VAL A 1 374 ? -22.807 7.626 20.129 1.00 96.31 374 VAL A CA 1
ATOM 2945 C C . VAL A 1 374 ? -24.130 7.039 20.631 1.00 96.31 374 VAL A C 1
ATOM 2947 O O . VAL A 1 374 ? -24.190 6.511 21.749 1.00 96.31 374 VAL A O 1
ATOM 2950 N N . TRP A 1 375 ? -25.199 7.104 19.832 1.00 95.06 375 TRP A N 1
ATOM 2951 C CA . TRP A 1 375 ? -26.494 6.520 20.200 1.00 95.06 375 TRP A CA 1
ATOM 2952 C C . TRP A 1 375 ? -26.473 4.994 20.198 1.00 95.06 375 TRP A C 1
ATOM 2954 O O . TRP A 1 375 ? -27.085 4.386 21.082 1.00 95.06 375 TRP A O 1
ATOM 2964 N N . SER A 1 376 ? -25.746 4.375 19.266 1.00 93.06 376 SER A N 1
ATOM 2965 C CA . SER A 1 376 ? -25.551 2.924 19.261 1.00 93.06 376 SER A CA 1
ATOM 2966 C C . SER A 1 376 ? -24.862 2.476 20.554 1.00 93.06 376 SER A C 1
ATOM 2968 O O . SER A 1 376 ? -25.427 1.670 21.293 1.00 93.06 376 SER A O 1
ATOM 2970 N N . LEU A 1 377 ? -23.743 3.113 20.928 1.00 94.00 377 LEU A N 1
ATOM 2971 C CA . LEU A 1 377 ? -23.024 2.847 22.176 1.00 94.00 377 LEU A CA 1
ATOM 2972 C C . LEU A 1 377 ? -23.936 2.996 23.400 1.00 94.00 377 LEU A C 1
ATOM 2974 O O . LEU A 1 377 ? -23.996 2.101 24.242 1.00 94.00 377 LEU A O 1
ATOM 2978 N N . ARG A 1 378 ? -24.694 4.097 23.484 1.00 95.00 378 ARG A N 1
ATOM 2979 C CA . ARG A 1 378 ? -25.659 4.320 24.573 1.00 95.00 378 ARG A CA 1
ATOM 2980 C C . ARG A 1 378 ? -26.657 3.170 24.694 1.00 95.00 378 ARG A C 1
ATOM 2982 O O . ARG A 1 378 ? -27.037 2.820 25.810 1.00 95.00 378 ARG A O 1
ATOM 2989 N N . THR A 1 379 ? -27.122 2.644 23.565 1.00 94.06 379 THR A N 1
ATOM 2990 C CA . THR A 1 379 ? -28.115 1.566 23.524 1.00 94.06 379 THR A CA 1
ATOM 2991 C C . THR A 1 379 ? -27.526 0.276 24.087 1.00 94.06 379 THR A C 1
ATOM 2993 O O . THR A 1 379 ? -28.128 -0.292 24.991 1.00 94.06 379 THR A O 1
ATOM 2996 N N . TYR A 1 380 ? -26.305 -0.101 23.689 1.00 92.12 380 TYR A N 1
ATOM 2997 C CA . TYR A 1 380 ? -25.611 -1.257 24.274 1.00 92.12 380 TYR A CA 1
ATOM 2998 C C . TYR A 1 380 ? -25.361 -1.107 25.775 1.00 92.12 380 TYR A C 1
ATOM 3000 O O . TYR A 1 380 ? -25.635 -2.034 26.533 1.00 92.12 380 TYR A O 1
ATOM 3008 N N . VAL A 1 381 ? -24.892 0.066 26.221 1.00 92.88 381 VAL A N 1
ATOM 3009 C CA . VAL A 1 381 ? -24.692 0.344 27.656 1.00 92.88 381 VAL A CA 1
ATOM 3010 C C . VAL A 1 381 ? -26.015 0.211 28.411 1.00 92.88 381 VAL A C 1
ATOM 3012 O O . VAL A 1 381 ? -26.079 -0.429 29.454 1.00 92.88 381 VAL A O 1
ATOM 3015 N N . ARG A 1 382 ? -27.105 0.752 27.857 1.00 92.56 382 ARG A N 1
ATOM 3016 C CA . ARG A 1 382 ? -28.436 0.648 28.463 1.00 92.56 382 ARG A CA 1
ATOM 3017 C C . ARG A 1 382 ? -28.950 -0.792 28.523 1.00 92.56 382 ARG A C 1
ATOM 3019 O O . ARG A 1 382 ? -29.660 -1.138 29.463 1.00 92.56 382 ARG A O 1
ATOM 3026 N N . ASP A 1 383 ? -28.663 -1.608 27.519 1.00 89.56 383 ASP A N 1
ATOM 3027 C CA . ASP A 1 383 ? -29.099 -3.003 27.508 1.00 89.56 383 ASP A CA 1
ATOM 3028 C C . ASP A 1 383 ? -28.348 -3.829 28.561 1.00 89.56 383 ASP A C 1
ATOM 3030 O O . ASP A 1 383 ? -28.979 -4.635 29.244 1.00 89.56 383 ASP A O 1
ATOM 3034 N N . LEU A 1 384 ? -27.062 -3.543 28.794 1.00 88.12 384 LEU A N 1
ATOM 3035 C CA . LEU A 1 384 ? -26.303 -4.106 29.918 1.00 88.12 384 LEU A CA 1
ATOM 3036 C C . LEU A 1 384 ? -26.890 -3.685 31.273 1.00 88.12 384 LEU A C 1
ATOM 3038 O O . LEU A 1 384 ? -27.165 -4.538 32.113 1.00 88.12 384 LEU A O 1
ATOM 3042 N N . GLU A 1 385 ? -27.180 -2.392 31.457 1.00 89.44 385 GLU A N 1
ATOM 3043 C CA . GLU A 1 385 ? -27.797 -1.867 32.688 1.00 89.44 385 GLU A CA 1
ATOM 3044 C C . GLU A 1 385 ? -29.154 -2.533 33.002 1.00 89.44 385 GLU A C 1
ATOM 3046 O O . GLU A 1 385 ? -29.550 -2.647 34.163 1.00 89.44 385 GLU A O 1
ATOM 3051 N N . LYS A 1 386 ? -29.900 -2.973 31.978 1.00 88.12 386 LYS A N 1
ATOM 3052 C CA . LYS A 1 386 ? -31.191 -3.662 32.148 1.00 88.12 386 LYS A CA 1
ATOM 3053 C C . LYS A 1 386 ? -31.055 -5.143 32.488 1.00 88.12 386 LYS A C 1
ATOM 3055 O O . LYS A 1 386 ? -31.958 -5.688 33.113 1.00 88.12 386 LYS A O 1
ATOM 3060 N N . GLN A 1 387 ? -29.970 -5.795 32.081 1.00 80.56 387 GLN A N 1
ATOM 3061 C CA . GLN A 1 387 ? -29.763 -7.240 32.243 1.00 80.56 387 GLN A CA 1
ATOM 3062 C C . GLN A 1 387 ? -29.273 -7.642 33.648 1.00 80.56 387 GLN A C 1
ATOM 3064 O O . GLN A 1 387 ? -28.826 -8.766 33.852 1.00 80.56 387 GLN A O 1
ATOM 3069 N N . ARG A 1 388 ? -29.382 -6.753 34.643 1.00 74.75 388 ARG A N 1
ATOM 3070 C CA . ARG A 1 388 ? -28.961 -7.002 36.030 1.00 74.75 388 ARG A CA 1
ATOM 3071 C C . ARG A 1 388 ? -29.741 -8.166 36.663 1.00 74.75 388 ARG A C 1
ATOM 3073 O O . ARG A 1 388 ? -30.883 -8.001 37.094 1.00 74.75 388 ARG A O 1
ATOM 3080 N N . THR A 1 389 ? -29.111 -9.331 36.785 1.00 65.88 389 THR A N 1
ATOM 3081 C CA . THR A 1 389 ? -29.622 -10.475 37.556 1.00 65.88 389 THR A CA 1
ATOM 3082 C C . THR A 1 389 ? -29.303 -10.308 39.043 1.00 65.88 389 THR A C 1
ATOM 3084 O O . THR A 1 389 ? -28.153 -10.108 39.421 1.00 65.88 389 THR A O 1
ATOM 3087 N N . LYS A 1 390 ? -30.328 -10.385 39.905 1.00 65.44 390 LYS A N 1
ATOM 3088 C CA . LYS A 1 390 ? -30.183 -10.176 41.361 1.00 65.44 390 LYS A CA 1
ATOM 3089 C C . LYS A 1 390 ? -29.749 -11.415 42.147 1.00 65.44 390 LYS A C 1
ATOM 3091 O O . LYS A 1 390 ? -29.180 -11.261 43.220 1.00 65.44 390 LYS A O 1
ATOM 3096 N N . GLU A 1 391 ? -30.059 -12.615 41.663 1.00 67.31 391 GLU A N 1
ATOM 3097 C CA . GLU A 1 391 ? -29.909 -13.838 42.467 1.00 67.31 391 GLU A CA 1
ATOM 3098 C C . GLU A 1 391 ? -28.613 -14.600 42.171 1.00 67.31 391 GLU A C 1
ATOM 3100 O O . GLU A 1 391 ? -27.951 -15.025 43.113 1.00 67.31 391 GLU A O 1
ATOM 3105 N N . ASN A 1 392 ? -28.207 -14.692 40.899 1.00 74.62 392 ASN A N 1
ATOM 3106 C CA . ASN A 1 392 ? -26.954 -15.325 40.478 1.00 74.62 392 ASN A CA 1
ATOM 3107 C C . ASN A 1 392 ? -26.219 -14.448 39.451 1.00 74.62 392 ASN A C 1
ATOM 3109 O O . ASN A 1 392 ? -26.634 -14.398 38.285 1.00 74.62 392 ASN A O 1
ATOM 3113 N N . PRO A 1 393 ? -25.143 -13.748 39.852 1.00 79.06 393 PRO A N 1
ATOM 3114 C CA . PRO A 1 393 ? -24.376 -12.929 38.930 1.00 79.06 393 PRO A CA 1
ATOM 3115 C C . PRO A 1 393 ? -23.529 -13.821 38.013 1.00 79.06 393 PRO A C 1
ATOM 3117 O O . PRO A 1 393 ? -22.631 -14.526 38.459 1.00 79.06 393 PRO A O 1
ATOM 3120 N N . SER A 1 394 ? -23.809 -13.770 36.712 1.00 81.88 394 SER A N 1
ATOM 3121 C CA . SER A 1 394 ? -22.991 -14.389 35.656 1.00 81.88 394 SER A CA 1
ATOM 3122 C C . SER A 1 394 ? -22.720 -13.368 34.541 1.00 81.88 394 SER A C 1
ATOM 3124 O O . SER A 1 394 ? -23.234 -13.500 33.431 1.00 81.88 394 SER A O 1
ATOM 3126 N N . PRO A 1 395 ? -21.985 -12.280 34.843 1.00 84.69 395 PRO A N 1
ATOM 3127 C CA . PRO A 1 395 ? -21.724 -11.234 33.864 1.00 84.69 395 PRO A CA 1
ATOM 3128 C C . PRO A 1 395 ? -20.852 -11.752 32.714 1.00 84.69 395 PRO A C 1
ATOM 3130 O O . PRO A 1 395 ? -19.861 -12.453 32.922 1.00 84.69 395 PRO A O 1
ATOM 3133 N N . ASP A 1 396 ? -21.193 -11.347 31.493 1.00 87.19 396 ASP A N 1
ATOM 3134 C CA . ASP A 1 396 ? -20.356 -11.571 30.317 1.00 87.19 396 ASP A CA 1
ATOM 3135 C C . ASP A 1 396 ? -19.229 -10.527 30.274 1.00 87.19 396 ASP A C 1
ATOM 3137 O O . ASP A 1 396 ? -19.359 -9.436 29.705 1.00 87.19 396 ASP A O 1
ATOM 3141 N N . TYR A 1 397 ? -18.108 -10.858 30.918 1.00 88.88 397 TYR A N 1
ATOM 3142 C CA . TYR A 1 397 ? -16.929 -9.992 30.965 1.00 88.88 397 TYR A CA 1
ATOM 3143 C C . TYR A 1 397 ? -16.329 -9.720 29.582 1.00 88.88 397 TYR A C 1
ATOM 3145 O O . TYR A 1 397 ? -15.791 -8.634 29.363 1.00 88.88 397 TYR A O 1
ATOM 3153 N N . GLN A 1 398 ? -16.421 -10.667 28.640 1.00 89.19 398 GLN A N 1
ATOM 3154 C CA . GLN A 1 398 ? -15.886 -10.470 27.291 1.00 89.19 398 GLN A CA 1
ATOM 3155 C C . GLN A 1 398 ? -16.664 -9.369 26.580 1.00 89.19 398 GLN A C 1
ATOM 3157 O O . GLN A 1 398 ? -16.070 -8.401 26.105 1.00 89.19 398 GLN A O 1
ATOM 3162 N N . ARG A 1 399 ? -17.997 -9.452 26.605 1.00 88.12 399 ARG A N 1
ATOM 3163 C CA . ARG A 1 399 ? -18.866 -8.429 26.020 1.00 88.12 399 ARG A CA 1
ATOM 3164 C C . ARG A 1 399 ? -18.694 -7.062 26.684 1.00 88.12 399 ARG A C 1
ATOM 3166 O O . ARG A 1 399 ? -18.681 -6.055 25.975 1.00 88.12 399 ARG A O 1
ATOM 3173 N N . LEU A 1 400 ? -18.537 -7.010 28.011 1.00 90.00 400 LEU A N 1
ATOM 3174 C CA . LEU A 1 400 ? -18.261 -5.765 28.745 1.00 90.00 400 LEU A CA 1
ATOM 3175 C C . LEU A 1 400 ? -16.946 -5.116 28.289 1.00 90.00 400 LEU A C 1
ATOM 3177 O O . LEU A 1 400 ? -16.925 -3.928 27.956 1.00 90.00 400 LEU A O 1
ATOM 3181 N N . HIS A 1 401 ? -15.861 -5.892 28.216 1.00 91.44 401 HIS A N 1
ATOM 3182 C CA . HIS A 1 401 ? -14.553 -5.387 27.798 1.00 91.44 401 HIS A CA 1
ATOM 3183 C C . HIS A 1 401 ? -14.495 -5.017 26.314 1.00 91.44 401 HIS A C 1
ATOM 3185 O O . HIS A 1 401 ? -13.891 -4.000 25.962 1.00 91.44 401 HIS A O 1
ATOM 3191 N N . ASP A 1 402 ? -15.130 -5.797 25.440 1.00 90.62 402 ASP A N 1
ATOM 3192 C CA . ASP A 1 402 ? -15.214 -5.464 24.021 1.00 90.62 402 ASP A CA 1
ATOM 3193 C C . ASP A 1 402 ? -15.985 -4.156 23.832 1.00 90.62 402 ASP A C 1
ATOM 3195 O O . ASP A 1 402 ? -15.481 -3.239 23.177 1.00 90.62 402 ASP A O 1
ATOM 3199 N N . LEU A 1 403 ? -17.146 -3.996 24.481 1.00 92.25 403 LEU A N 1
ATOM 3200 C CA . LEU A 1 403 ? -17.893 -2.740 24.439 1.00 92.25 403 LEU A CA 1
ATOM 3201 C C . LEU A 1 403 ? -17.072 -1.563 24.985 1.00 92.25 403 LEU A C 1
ATOM 3203 O O . LEU A 1 403 ? -17.113 -0.480 24.401 1.00 92.25 403 LEU A O 1
ATOM 3207 N N . ALA A 1 404 ? -16.278 -1.765 26.042 1.00 94.06 404 ALA A N 1
ATOM 3208 C CA . ALA A 1 404 ? -15.392 -0.732 26.578 1.00 94.06 404 ALA A CA 1
ATOM 3209 C C . ALA A 1 404 ? -14.322 -0.315 25.559 1.00 94.06 404 ALA A C 1
ATOM 3211 O O . ALA A 1 404 ? -14.098 0.880 25.353 1.00 94.06 404 ALA A O 1
ATOM 3212 N N . ARG A 1 405 ? -13.725 -1.275 24.839 1.00 93.06 405 ARG A N 1
ATOM 3213 C CA . ARG A 1 405 ? -12.804 -0.998 23.722 1.00 93.06 405 ARG A CA 1
ATOM 3214 C C . ARG A 1 405 ? -13.490 -0.180 22.625 1.00 93.06 405 ARG A C 1
ATOM 3216 O O . ARG A 1 405 ? -12.917 0.785 22.122 1.00 93.06 405 ARG A O 1
ATOM 3223 N N . HIS A 1 406 ? -14.720 -0.539 22.252 1.00 93.50 406 HIS A N 1
ATOM 3224 C CA . HIS A 1 406 ? -15.508 0.220 21.277 1.00 93.50 406 HIS A CA 1
ATOM 3225 C C . HIS A 1 406 ? -15.817 1.645 21.761 1.00 93.50 406 HIS A C 1
ATOM 3227 O O . HIS A 1 406 ? -15.644 2.586 20.988 1.00 93.50 406 HIS A O 1
ATOM 3233 N N . ALA A 1 407 ? -16.194 1.815 23.030 1.00 94.88 407 ALA A N 1
ATOM 3234 C CA . ALA A 1 407 ? -16.460 3.115 23.642 1.00 94.88 407 ALA A CA 1
ATOM 3235 C C . ALA A 1 407 ? -15.228 4.031 23.620 1.00 94.88 407 ALA A C 1
ATOM 3237 O O . ALA A 1 407 ? -15.344 5.207 23.282 1.00 94.88 407 ALA A O 1
ATOM 3238 N N . ILE A 1 408 ? -14.043 3.484 23.922 1.00 94.88 408 ILE A N 1
ATOM 3239 C CA . ILE A 1 408 ? -12.774 4.220 23.857 1.00 94.88 408 ILE A CA 1
ATOM 3240 C C . ILE A 1 408 ? -12.525 4.741 22.439 1.00 94.88 408 ILE A C 1
ATOM 3242 O O . ILE A 1 408 ? -12.262 5.929 22.282 1.00 94.88 408 ILE A O 1
ATOM 3246 N N . HIS A 1 409 ? -12.664 3.890 21.417 1.00 93.62 409 HIS A N 1
ATOM 3247 C CA . HIS A 1 409 ? -12.443 4.305 20.028 1.00 93.62 409 HIS A CA 1
ATOM 3248 C C . HIS A 1 409 ? -13.451 5.374 19.576 1.00 93.62 409 HIS A C 1
ATOM 3250 O O . HIS A 1 409 ? -13.074 6.312 18.883 1.00 93.62 409 HIS A O 1
ATOM 3256 N N . ILE A 1 410 ? -14.729 5.258 19.962 1.00 94.69 410 ILE A N 1
ATOM 3257 C CA . ILE A 1 410 ? -15.745 6.267 19.619 1.00 94.69 410 ILE A CA 1
ATOM 3258 C C . ILE A 1 410 ? -15.383 7.617 20.256 1.00 94.69 410 ILE A C 1
ATOM 3260 O O . ILE A 1 410 ? -15.360 8.622 19.548 1.00 94.69 410 ILE A O 1
ATOM 3264 N N . CYS A 1 411 ? -15.018 7.642 21.546 1.00 95.12 411 CYS A N 1
ATOM 3265 C CA . CYS A 1 411 ? -14.544 8.865 22.205 1.00 95.12 411 CYS A CA 1
ATOM 3266 C C . CYS A 1 411 ? -13.319 9.462 21.501 1.00 95.12 411 CYS A C 1
ATOM 3268 O O . CYS A 1 411 ? -13.337 10.639 21.162 1.00 95.12 411 CYS A O 1
ATOM 3270 N N . GLU A 1 412 ? -12.303 8.647 21.211 1.00 94.44 412 GLU A N 1
ATOM 3271 C CA . GLU A 1 412 ? -11.078 9.096 20.540 1.00 94.44 412 GLU A CA 1
ATOM 3272 C C . GLU A 1 412 ? -11.376 9.740 19.176 1.00 94.44 412 GLU A C 1
ATOM 3274 O O . GLU A 1 412 ? -10.870 10.816 18.858 1.00 94.44 412 GLU A O 1
ATOM 3279 N N . THR A 1 413 ? -12.239 9.117 18.368 1.00 94.31 413 THR A N 1
ATOM 3280 C CA . THR A 1 413 ? -12.611 9.680 17.062 1.00 94.31 413 THR A CA 1
ATOM 3281 C C . THR A 1 413 ? -13.399 10.987 17.169 1.00 94.31 413 THR A C 1
ATOM 3283 O O . THR A 1 413 ? -13.255 11.855 16.308 1.00 94.31 413 THR A O 1
ATOM 3286 N N . LEU A 1 414 ? -14.211 11.157 18.219 1.00 94.62 414 LEU A N 1
ATOM 3287 C CA . LEU A 1 414 ? -14.924 12.406 18.501 1.00 94.62 414 LEU A CA 1
ATOM 3288 C C . LEU A 1 414 ? -13.975 13.510 18.963 1.00 94.62 414 LEU A C 1
ATOM 3290 O O . LEU A 1 414 ? -14.117 14.644 18.510 1.00 94.62 414 LEU A O 1
ATOM 3294 N N . ASP A 1 415 ? -13.004 13.179 19.818 1.00 94.50 415 ASP A N 1
ATOM 3295 C CA . ASP A 1 415 ? -11.964 14.109 20.268 1.00 94.50 415 ASP A CA 1
ATOM 3296 C C . ASP A 1 415 ? -11.182 14.654 19.068 1.00 94.50 415 ASP A C 1
ATOM 3298 O O . ASP A 1 415 ? -11.043 15.866 18.903 1.00 94.50 415 ASP A O 1
ATOM 3302 N N . LEU A 1 416 ? -10.752 13.767 18.167 1.00 92.81 416 LEU A N 1
ATOM 3303 C CA . LEU A 1 416 ? -10.046 14.151 16.943 1.00 92.81 416 LEU A CA 1
ATOM 3304 C C . LEU A 1 416 ? -10.933 14.923 15.962 1.00 92.81 416 LEU A C 1
ATOM 3306 O O . LEU A 1 416 ? -10.451 15.842 15.299 1.00 92.81 416 LEU A O 1
ATOM 3310 N N . GLY A 1 417 ? -12.224 14.587 15.877 1.00 93.31 417 GLY A N 1
ATOM 3311 C CA . GLY A 1 417 ? -13.204 15.350 15.104 1.00 93.31 417 GLY A CA 1
ATOM 3312 C C . GLY A 1 417 ? -13.345 16.787 15.610 1.00 93.31 417 GLY A C 1
ATOM 3313 O O . GLY A 1 417 ? -13.291 17.722 14.812 1.00 93.31 417 GLY A O 1
ATOM 3314 N N . ALA A 1 418 ? -13.436 16.976 16.930 1.00 94.00 418 ALA A N 1
ATOM 3315 C CA . ALA A 1 418 ? -13.499 18.296 17.557 1.00 94.00 418 ALA A CA 1
ATOM 3316 C C . ALA A 1 418 ? -12.221 19.116 17.307 1.00 94.00 418 ALA A C 1
ATOM 3318 O O . ALA A 1 418 ? -12.312 20.267 16.883 1.00 94.00 418 ALA A O 1
ATOM 3319 N N . VAL A 1 419 ? -11.041 18.507 17.482 1.00 94.69 419 VAL A N 1
ATOM 3320 C CA . VAL A 1 419 ? -9.742 19.149 17.193 1.00 94.69 419 VAL A CA 1
ATOM 3321 C C . VAL A 1 419 ? -9.628 19.536 15.714 1.00 94.69 419 VAL A C 1
ATOM 3323 O O . VAL A 1 419 ? -9.192 20.637 15.383 1.00 94.69 419 VAL A O 1
ATOM 3326 N N . SER A 1 420 ? -10.068 18.662 14.805 1.00 93.56 420 SER A N 1
ATOM 3327 C CA . SER A 1 420 ? -10.048 18.939 13.362 1.00 93.56 420 SER A CA 1
ATOM 3328 C C . SER A 1 420 ? -10.979 20.099 12.994 1.00 93.56 420 SER A C 1
ATOM 3330 O O . SER A 1 420 ? -10.613 20.946 12.181 1.00 93.56 420 SER A O 1
ATOM 3332 N N . MET A 1 421 ? -12.159 20.185 13.619 1.00 94.12 421 MET A N 1
ATOM 3333 C CA . MET A 1 421 ? -13.085 21.309 13.432 1.00 94.12 421 MET A CA 1
ATOM 3334 C C . MET A 1 421 ? -12.552 22.620 14.009 1.00 94.12 421 MET A C 1
ATOM 3336 O O . MET A 1 421 ? -12.745 23.672 13.406 1.00 94.12 421 MET A O 1
ATOM 3340 N N . GLU A 1 422 ? -11.860 22.573 15.146 1.00 95.00 422 GLU A N 1
ATOM 3341 C CA . GLU A 1 422 ? -11.192 23.742 15.715 1.00 95.00 422 GLU A CA 1
ATOM 3342 C C . GLU A 1 422 ? -10.103 24.281 14.782 1.00 95.00 422 GLU A C 1
ATOM 3344 O O . GLU A 1 422 ? -10.071 25.479 14.507 1.00 95.00 422 GLU A O 1
ATOM 3349 N N . SER A 1 423 ? -9.281 23.397 14.211 1.00 93.88 423 SER A N 1
ATOM 3350 C CA . SER A 1 423 ? -8.293 23.779 13.198 1.00 93.88 423 SER A CA 1
ATOM 3351 C C . SER A 1 423 ? -8.954 24.329 11.926 1.00 93.88 423 SER A C 1
ATOM 3353 O O . SER A 1 423 ? -8.530 25.362 11.412 1.00 93.88 423 SER A O 1
ATOM 3355 N N . THR A 1 424 ? -10.045 23.707 11.465 1.00 93.69 424 THR A N 1
ATOM 3356 C CA . THR A 1 424 ? -10.833 24.183 10.312 1.00 93.69 424 THR A CA 1
ATOM 3357 C C . THR A 1 424 ? -11.324 25.618 10.532 1.00 93.69 424 THR A C 1
ATOM 3359 O O . THR A 1 424 ? -11.167 26.469 9.658 1.00 93.69 424 THR A O 1
ATOM 3362 N N . LEU A 1 425 ? -11.873 25.909 11.715 1.00 93.81 425 LEU A N 1
ATOM 3363 C CA . LEU A 1 425 ? -12.345 27.244 12.087 1.00 93.81 425 LEU A CA 1
ATOM 3364 C C . LEU A 1 425 ? -11.215 28.266 12.195 1.00 93.81 425 LEU A C 1
ATOM 3366 O O . LEU A 1 425 ? -11.383 29.393 11.732 1.00 93.81 425 LEU A O 1
ATOM 3370 N N . ALA A 1 426 ? -10.073 27.879 12.768 1.00 93.25 426 ALA A N 1
ATOM 3371 C CA . ALA A 1 426 ? -8.907 28.750 12.875 1.00 93.25 426 ALA A CA 1
ATOM 3372 C C . ALA A 1 426 ? -8.394 29.169 11.488 1.00 93.25 426 ALA A C 1
ATOM 3374 O O . ALA A 1 426 ? -8.205 30.356 11.236 1.00 93.25 426 ALA A O 1
ATOM 3375 N N . HIS A 1 427 ? -8.249 28.219 10.559 1.00 91.06 427 HIS A N 1
ATOM 3376 C CA . HIS A 1 427 ? -7.827 28.521 9.188 1.00 91.06 427 HIS A CA 1
ATOM 3377 C C . HIS A 1 427 ? -8.864 29.346 8.417 1.00 91.06 427 HIS A C 1
ATOM 3379 O O . HIS A 1 427 ? -8.493 30.248 7.670 1.00 91.06 427 HIS A O 1
ATOM 3385 N N . HIS A 1 428 ? -10.157 29.088 8.632 1.00 91.38 428 HIS A N 1
ATOM 3386 C CA . HIS A 1 428 ? -11.222 29.900 8.049 1.00 91.38 428 HIS A CA 1
ATOM 3387 C C . HIS A 1 428 ? -11.185 31.353 8.546 1.00 91.38 428 HIS A C 1
ATOM 3389 O O . HIS A 1 428 ? -11.404 32.265 7.758 1.00 91.38 428 HIS A O 1
ATOM 3395 N N . ALA A 1 429 ? -10.895 31.583 9.831 1.00 89.75 429 ALA A N 1
ATOM 3396 C CA . ALA A 1 429 ? -10.790 32.931 10.389 1.00 89.75 429 ALA A CA 1
ATOM 3397 C C . ALA A 1 429 ? -9.604 33.715 9.798 1.00 89.75 429 ALA A C 1
ATOM 3399 O O . ALA A 1 429 ? -9.775 34.866 9.413 1.00 89.75 429 ALA A O 1
ATOM 3400 N N . VAL A 1 430 ? -8.437 33.076 9.645 1.00 86.75 430 VAL A N 1
ATOM 3401 C CA . VAL A 1 430 ? -7.236 33.708 9.057 1.00 86.75 430 VAL A CA 1
ATOM 3402 C C . VAL A 1 430 ? -7.494 34.201 7.629 1.00 86.75 430 VAL A C 1
ATOM 3404 O O . VAL A 1 430 ? -7.124 35.319 7.281 1.00 86.75 430 VAL A O 1
ATOM 3407 N N . LEU A 1 431 ? -8.209 33.412 6.822 1.00 81.88 431 LEU A N 1
ATOM 3408 C CA . LEU A 1 431 ? -8.594 33.789 5.455 1.00 81.88 431 LEU A CA 1
ATOM 3409 C C . LEU A 1 431 ? -9.481 35.046 5.391 1.00 81.88 431 LEU A C 1
ATOM 3411 O O . LEU A 1 431 ? -9.518 35.719 4.361 1.00 81.88 431 LEU A O 1
ATOM 3415 N N . ALA A 1 432 ? -10.201 35.363 6.470 1.00 76.12 432 ALA A N 1
ATOM 3416 C CA . ALA A 1 432 ? -11.017 36.569 6.570 1.00 76.12 432 ALA A CA 1
ATOM 3417 C C . ALA A 1 432 ? -10.165 37.828 6.776 1.00 76.12 432 ALA A C 1
ATOM 3419 O O . ALA A 1 432 ? -10.476 38.876 6.208 1.00 76.12 432 ALA A O 1
ATOM 3420 N N . ASP A 1 433 ? -9.109 37.711 7.586 1.00 70.69 433 ASP A N 1
ATOM 3421 C CA . ASP A 1 433 ? -8.226 38.815 7.970 1.00 70.69 433 ASP A CA 1
ATOM 3422 C C . ASP A 1 433 ? -7.276 39.214 6.830 1.00 70.69 433 ASP A C 1
ATOM 3424 O O . ASP A 1 433 ? -6.925 40.386 6.690 1.00 70.69 433 ASP A O 1
ATOM 3428 N N . GLU A 1 434 ? -6.899 38.255 5.980 1.00 65.69 434 GLU A N 1
ATOM 3429 C CA . GLU A 1 434 ? -6.021 38.475 4.822 1.00 65.69 434 GLU A CA 1
ATOM 3430 C C . GLU A 1 434 ? -6.750 39.082 3.607 1.00 65.69 434 GLU A C 1
ATOM 3432 O O . GLU A 1 434 ? -6.111 39.579 2.678 1.00 65.69 434 GLU A O 1
ATOM 3437 N N . ALA A 1 435 ? -8.087 39.092 3.597 1.00 63.47 435 ALA A N 1
ATOM 3438 C CA . ALA A 1 435 ? -8.857 39.674 2.504 1.00 63.47 435 ALA A CA 1
ATOM 3439 C C . ALA A 1 435 ? -8.858 41.219 2.588 1.00 63.47 435 ALA A C 1
ATOM 3441 O O . ALA A 1 435 ? -9.363 41.782 3.566 1.00 63.47 435 ALA A O 1
ATOM 3442 N N . PRO A 1 436 ? -8.373 41.957 1.566 1.00 57.28 436 PRO A N 1
ATOM 3443 C CA . PRO A 1 436 ? -8.302 43.414 1.627 1.00 57.28 436 PRO A CA 1
ATOM 3444 C C . PRO A 1 436 ? -9.690 44.041 1.826 1.00 57.28 436 PRO A C 1
ATOM 3446 O O . PRO A 1 436 ? -10.588 43.927 0.984 1.00 57.28 436 PRO A O 1
ATOM 3449 N N . ALA A 1 437 ? -9.851 44.765 2.940 1.00 52.97 437 ALA A N 1
ATOM 3450 C CA . ALA A 1 437 ? -11.113 45.365 3.387 1.00 52.97 437 ALA A CA 1
ATOM 3451 C C . ALA A 1 437 ? -11.789 46.275 2.338 1.00 52.97 437 ALA A C 1
ATOM 3453 O O . ALA A 1 437 ? -13.011 46.434 2.353 1.00 52.97 437 ALA A O 1
ATOM 3454 N N . ALA A 1 438 ? -11.009 46.837 1.408 1.00 47.28 438 ALA A N 1
ATOM 3455 C CA . ALA A 1 438 ? -11.471 47.724 0.341 1.00 47.28 438 ALA A CA 1
ATOM 3456 C C . ALA A 1 438 ? -12.028 46.998 -0.906 1.00 47.28 438 ALA A C 1
ATOM 3458 O O . ALA A 1 438 ? -12.739 47.627 -1.688 1.00 47.28 438 ALA A O 1
ATOM 3459 N N . ALA A 1 439 ? -11.746 45.701 -1.096 1.00 51.69 439 ALA A N 1
ATOM 3460 C CA . ALA A 1 439 ? -12.096 44.948 -2.312 1.00 51.69 439 ALA A CA 1
ATOM 3461 C C . ALA A 1 439 ? -13.218 43.905 -2.117 1.00 51.69 439 ALA A C 1
ATOM 3463 O O . ALA A 1 439 ? -13.795 43.421 -3.092 1.00 51.69 439 ALA A O 1
ATOM 3464 N N . ALA A 1 440 ? -13.559 43.551 -0.873 1.00 58.25 440 ALA A N 1
ATOM 3465 C CA . ALA A 1 440 ? -14.567 42.527 -0.608 1.00 58.25 440 ALA A CA 1
ATOM 3466 C C . ALA A 1 440 ? -16.005 43.067 -0.768 1.00 58.25 440 ALA A C 1
ATOM 3468 O O . ALA A 1 440 ? -16.443 43.975 -0.052 1.00 58.25 440 ALA A O 1
ATOM 3469 N N . ASP A 1 441 ? -16.763 42.465 -1.687 1.00 68.81 441 ASP A N 1
ATOM 3470 C CA . ASP A 1 441 ? -18.210 42.644 -1.850 1.00 68.81 441 ASP A CA 1
ATOM 3471 C C . ASP A 1 441 ? -18.945 42.378 -0.515 1.00 68.81 441 ASP A C 1
ATOM 3473 O O . ASP A 1 441 ? -18.630 41.429 0.210 1.00 68.81 441 ASP A O 1
ATOM 3477 N N . HIS A 1 442 ? -19.952 43.193 -0.178 1.00 75.00 442 HIS A N 1
ATOM 3478 C CA . HIS A 1 442 ? -20.780 43.011 1.024 1.00 75.00 442 HIS A CA 1
ATOM 3479 C C . HIS A 1 442 ? -21.386 41.600 1.089 1.00 75.00 442 HIS A C 1
ATOM 3481 O O . HIS A 1 442 ? -21.515 41.026 2.172 1.00 75.00 442 HIS A O 1
ATOM 3487 N N . ARG A 1 443 ? -21.708 41.014 -0.071 1.00 73.56 443 ARG A N 1
ATOM 3488 C CA . ARG A 1 443 ? -22.232 39.645 -0.162 1.00 73.56 443 ARG A CA 1
ATOM 3489 C C . ARG A 1 443 ? -21.189 38.585 0.193 1.00 73.56 443 ARG A C 1
ATOM 3491 O O . ARG A 1 443 ? -21.530 37.636 0.887 1.00 73.56 443 ARG A O 1
ATOM 3498 N N . ALA A 1 444 ? -19.926 38.763 -0.198 1.00 76.06 444 ALA A N 1
ATOM 3499 C CA . ALA A 1 444 ? -18.852 37.821 0.130 1.00 76.06 444 ALA A CA 1
ATOM 3500 C C . ALA A 1 444 ? -18.595 37.759 1.645 1.00 76.06 444 ALA A C 1
ATOM 3502 O O . ALA A 1 444 ? -18.495 36.674 2.212 1.00 76.06 444 ALA A O 1
ATOM 3503 N N . ARG A 1 445 ? -18.607 38.916 2.326 1.00 79.56 445 ARG A N 1
ATOM 3504 C CA . ARG A 1 445 ? -18.518 38.979 3.798 1.00 79.56 445 ARG A CA 1
ATOM 3505 C C . ARG A 1 445 ? -19.688 38.282 4.492 1.00 79.56 445 ARG A C 1
ATOM 3507 O O . ARG A 1 445 ? -19.499 37.659 5.534 1.00 79.56 445 ARG A O 1
ATOM 3514 N N . PHE A 1 446 ? -20.894 38.397 3.935 1.00 82.88 446 PHE A N 1
ATOM 3515 C CA . PHE A 1 446 ? -22.065 37.698 4.460 1.00 82.88 446 PHE A CA 1
ATOM 3516 C C . PHE A 1 446 ? -21.923 36.177 4.316 1.00 82.88 446 PHE A C 1
ATOM 3518 O O . PHE A 1 446 ? -22.121 35.468 5.300 1.00 82.88 446 PHE A O 1
ATOM 3525 N N . THR A 1 447 ? -21.533 35.687 3.132 1.00 83.00 447 THR A N 1
ATOM 3526 C CA . THR A 1 447 ? -21.296 34.254 2.888 1.00 83.00 447 THR A CA 1
ATOM 3527 C C . THR A 1 447 ? -20.242 33.698 3.839 1.00 83.00 447 THR A C 1
ATOM 3529 O O . THR A 1 447 ? -20.505 32.708 4.515 1.00 83.00 447 THR A O 1
ATOM 3532 N N . HIS A 1 448 ? -19.098 34.372 3.955 1.00 86.88 448 HIS A N 1
ATOM 3533 C CA . HIS A 1 448 ? -18.022 33.961 4.851 1.00 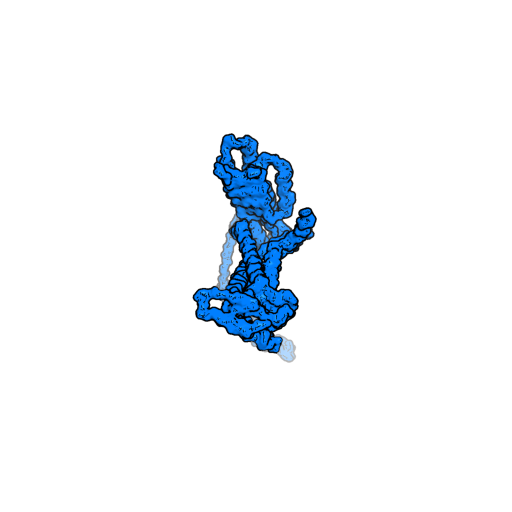86.88 448 HIS A CA 1
ATOM 3534 C C . HIS A 1 448 ? -18.500 33.862 6.306 1.00 86.88 448 HIS A C 1
ATOM 3536 O O . HIS A 1 448 ? -18.328 32.841 6.969 1.00 86.88 448 HIS A O 1
ATOM 3542 N N . ARG A 1 449 ? -19.199 34.892 6.804 1.00 87.75 449 ARG A N 1
ATOM 3543 C CA . ARG A 1 449 ? -19.771 34.875 8.159 1.00 87.75 449 ARG A CA 1
ATOM 3544 C C . ARG A 1 449 ? -20.771 33.732 8.344 1.00 87.75 449 ARG A C 1
ATOM 3546 O O . ARG A 1 449 ? -20.773 33.100 9.396 1.00 87.75 449 ARG A O 1
ATOM 3553 N N . HIS A 1 450 ? -21.611 33.470 7.345 1.00 87.81 450 HIS A N 1
ATOM 3554 C CA . HIS A 1 450 ? -22.581 32.380 7.391 1.00 87.81 450 HIS A CA 1
ATOM 3555 C C . HIS A 1 450 ? -21.895 31.009 7.484 1.00 87.81 450 HIS A C 1
ATOM 3557 O O . HIS A 1 450 ? -22.267 30.199 8.335 1.00 87.81 450 HIS A O 1
ATOM 3563 N N . VAL A 1 451 ? -20.876 30.766 6.652 1.00 88.94 451 VAL A N 1
ATOM 3564 C CA . VAL A 1 451 ? -20.077 29.531 6.684 1.00 88.94 451 VAL A CA 1
ATOM 3565 C C . VAL A 1 451 ? -19.378 29.391 8.035 1.00 88.94 451 VAL A C 1
ATOM 3567 O O . VAL A 1 451 ? -19.505 28.345 8.669 1.00 88.94 451 VAL A O 1
ATOM 3570 N N . HIS A 1 452 ? -18.749 30.458 8.536 1.00 92.50 452 HIS A N 1
ATOM 3571 C CA . HIS A 1 452 ? -18.082 30.456 9.838 1.00 92.50 452 HIS A CA 1
ATOM 3572 C C . HIS A 1 452 ? -19.030 30.063 10.978 1.00 92.50 452 HIS A C 1
ATOM 3574 O O . HIS A 1 452 ? -18.759 29.114 11.706 1.00 92.50 452 HIS A O 1
ATOM 3580 N N . GLN A 1 453 ? -20.188 30.723 11.085 1.00 92.62 453 GLN A N 1
ATOM 3581 C CA . GLN A 1 453 ? -21.183 30.446 12.130 1.00 92.62 453 GLN A CA 1
ATOM 3582 C C . GLN A 1 453 ? -21.704 29.006 12.075 1.00 92.62 453 GLN A C 1
ATOM 3584 O O . GLN A 1 453 ? -21.969 28.380 13.104 1.00 92.62 453 GLN A O 1
ATOM 3589 N N . ARG A 1 454 ? -21.866 28.453 10.869 1.00 93.12 454 ARG A N 1
ATOM 3590 C CA . ARG A 1 454 ? -22.304 27.065 10.702 1.00 93.12 454 ARG A CA 1
ATOM 3591 C C . ARG A 1 454 ? -21.198 26.066 11.059 1.00 93.12 454 ARG A C 1
ATOM 3593 O O . ARG A 1 454 ? -21.498 25.042 11.672 1.00 93.12 454 ARG A O 1
ATOM 3600 N N . LEU A 1 455 ? -19.938 26.362 10.740 1.00 93.50 455 LEU A N 1
ATOM 3601 C CA . LEU A 1 455 ? -18.790 25.565 11.184 1.00 93.50 455 LEU A CA 1
ATOM 3602 C C . LEU A 1 455 ? -18.630 25.615 12.714 1.00 93.50 455 LEU A C 1
ATOM 3604 O O . LEU A 1 455 ? -18.383 24.574 13.323 1.00 93.50 455 LEU A O 1
ATOM 3608 N N . GLU A 1 456 ? -18.850 26.773 13.348 1.00 95.56 456 GLU A N 1
ATOM 3609 C CA . GLU A 1 456 ? -18.864 26.917 14.814 1.00 95.56 456 GLU A CA 1
ATOM 3610 C C . GLU A 1 456 ? -19.955 26.057 15.449 1.00 95.56 456 GLU A C 1
ATOM 3612 O O . GLU A 1 456 ? -19.702 25.337 16.418 1.00 95.56 456 GLU A O 1
ATOM 3617 N N . PHE A 1 457 ? -21.156 26.061 14.865 1.00 96.00 457 PHE A N 1
ATOM 3618 C CA . PHE A 1 457 ? -22.232 25.177 15.297 1.00 96.00 457 PHE A CA 1
ATOM 3619 C C . PHE A 1 457 ? -21.814 23.701 15.227 1.00 96.00 457 PHE A C 1
ATOM 3621 O O . PHE A 1 457 ? -22.034 22.956 16.184 1.00 96.00 457 PHE A O 1
ATOM 3628 N N . PHE A 1 458 ? -21.178 23.264 14.135 1.00 94.94 458 PHE A N 1
ATOM 3629 C CA . PHE A 1 458 ? -20.729 21.877 14.026 1.00 94.94 458 PHE A CA 1
ATOM 3630 C C . PHE A 1 458 ? -19.584 21.539 14.987 1.00 94.94 458 PHE A C 1
ATOM 3632 O O . PHE A 1 458 ? -19.632 20.462 15.582 1.00 94.94 458 PHE A O 1
ATOM 3639 N N . LYS A 1 459 ? -18.628 22.449 15.240 1.00 95.44 459 LYS A N 1
ATOM 3640 C CA . LYS A 1 459 ? -17.640 22.290 16.328 1.00 95.44 459 LYS A CA 1
ATOM 3641 C C . LYS A 1 459 ? -18.353 22.035 17.657 1.00 95.44 459 LYS A C 1
ATOM 3643 O O . LYS A 1 459 ? -18.056 21.053 18.337 1.00 95.44 459 LYS A O 1
ATOM 3648 N N . HIS A 1 460 ? -19.340 22.864 17.990 1.00 95.88 460 HIS A N 1
ATOM 3649 C CA . HIS A 1 460 ? -20.099 22.709 19.226 1.00 95.88 460 HIS A CA 1
ATOM 3650 C C . HIS A 1 460 ? -20.871 21.378 19.283 1.00 95.88 460 HIS A C 1
ATOM 3652 O O . HIS A 1 460 ? -20.946 20.733 20.331 1.00 95.88 460 HIS A O 1
ATOM 3658 N N . MET A 1 461 ? -21.400 20.905 18.150 1.00 96.44 461 MET A N 1
ATOM 3659 C CA . MET A 1 461 ? -22.037 19.588 18.066 1.00 96.44 461 MET A CA 1
ATOM 3660 C C . MET A 1 461 ? -21.058 18.438 18.330 1.00 96.44 461 MET A C 1
ATOM 3662 O O . MET A 1 461 ? -21.417 17.513 19.063 1.00 96.44 461 MET A O 1
ATOM 3666 N N . PHE A 1 462 ? -19.827 18.495 17.808 1.00 94.69 462 PHE A N 1
ATOM 3667 C CA . PHE A 1 462 ? -18.784 17.516 18.144 1.00 94.69 462 PHE A CA 1
ATOM 3668 C C . PHE A 1 462 ? -18.468 17.518 19.642 1.00 94.69 462 PHE A C 1
ATOM 3670 O O . PHE A 1 462 ? -18.425 16.452 20.254 1.00 94.69 462 PHE A O 1
ATOM 3677 N N . GLU A 1 463 ? -18.318 18.691 20.260 1.00 95.81 463 GLU A N 1
ATOM 3678 C CA . GLU A 1 463 ? -18.066 18.808 21.702 1.00 95.81 463 GLU A CA 1
ATOM 3679 C C . GLU A 1 463 ? -19.225 18.247 22.542 1.00 95.81 463 GLU A C 1
ATOM 3681 O O . GLU A 1 463 ? -19.000 17.527 23.517 1.00 95.81 463 GLU A O 1
ATOM 3686 N N . SER A 1 464 ? -20.472 18.509 22.140 1.00 96.75 464 SER A N 1
ATOM 3687 C CA . SER A 1 464 ? -21.667 17.963 22.797 1.00 96.75 464 SER A CA 1
ATOM 3688 C C . SER A 1 464 ? -21.738 16.434 22.692 1.00 96.75 464 SER A C 1
ATOM 3690 O O . SER A 1 464 ? -22.037 15.742 23.674 1.00 96.75 464 SER A O 1
ATOM 3692 N N . LEU A 1 465 ? -21.435 15.882 21.512 1.00 96.50 465 LEU A N 1
ATOM 3693 C CA . LEU A 1 465 ? -21.364 14.436 21.291 1.00 96.50 465 LEU A CA 1
ATOM 3694 C C . LEU A 1 465 ? -20.217 13.796 22.078 1.00 96.50 465 LEU A C 1
ATOM 3696 O O . LEU A 1 465 ? -20.427 12.744 22.686 1.00 96.50 465 LEU A O 1
ATOM 3700 N N . ARG A 1 466 ? -19.053 14.452 22.148 1.00 95.75 466 ARG A N 1
ATOM 3701 C CA . ARG A 1 466 ? -17.914 14.040 22.978 1.00 95.75 466 ARG A CA 1
ATOM 3702 C C . ARG A 1 466 ? -18.319 13.908 24.443 1.00 95.75 466 ARG A C 1
ATOM 3704 O O . ARG A 1 466 ? -18.114 12.848 25.029 1.00 95.75 466 ARG A O 1
ATOM 3711 N N . CYS A 1 467 ? -18.955 14.930 25.023 1.00 96.06 467 CYS A N 1
ATOM 3712 C CA . CYS A 1 467 ? -19.416 14.886 26.416 1.00 96.06 467 CYS A CA 1
ATOM 3713 C C . CYS A 1 467 ? -20.370 13.706 26.665 1.00 96.06 467 CYS A C 1
ATOM 3715 O O . CYS A 1 467 ? -20.265 13.004 27.672 1.00 96.06 467 CYS A O 1
ATOM 3717 N N . ARG A 1 468 ? -21.276 13.433 25.719 1.00 96.19 468 ARG A N 1
ATOM 3718 C CA . ARG A 1 468 ? -22.208 12.302 25.813 1.00 96.19 468 ARG A CA 1
ATOM 3719 C C . ARG A 1 468 ? -21.507 10.952 25.707 1.00 96.19 468 ARG A C 1
ATOM 3721 O O . ARG A 1 468 ? -21.849 10.036 26.452 1.00 96.19 468 ARG A O 1
ATOM 3728 N N . SER A 1 469 ? -20.535 10.828 24.807 1.00 95.94 469 SER A N 1
ATOM 3729 C CA . SER A 1 469 ? -19.730 9.615 24.669 1.00 95.94 469 SER A CA 1
ATOM 3730 C C . SER A 1 469 ? -18.896 9.357 25.926 1.00 95.94 469 SER A C 1
ATOM 3732 O O . SER A 1 469 ? -18.877 8.229 26.414 1.00 95.94 469 SER A O 1
ATOM 3734 N N . SER A 1 470 ? -18.307 10.405 26.517 1.00 96.44 470 SER A N 1
ATOM 3735 C CA . SER A 1 470 ? -17.591 10.319 27.798 1.00 96.44 470 SER A CA 1
ATOM 3736 C C . SER A 1 470 ? -18.502 9.831 28.923 1.00 96.44 470 SER A C 1
ATOM 3738 O O . SER A 1 470 ? -18.169 8.870 29.606 1.00 96.44 470 SER A O 1
ATOM 3740 N N . SER A 1 471 ? -19.704 10.400 29.049 1.00 96.94 471 SER A N 1
ATOM 3741 C CA . SER A 1 471 ? -20.682 9.949 30.047 1.00 96.94 471 SER A CA 1
ATOM 3742 C C . SER A 1 471 ? -21.117 8.491 29.831 1.00 96.94 471 SER A C 1
ATOM 3744 O O . SER A 1 471 ? -21.248 7.733 30.789 1.00 96.94 471 SER A O 1
ATOM 3746 N N . ASN A 1 472 ? -21.305 8.052 28.581 1.00 95.50 472 ASN A N 1
ATOM 3747 C CA . ASN A 1 472 ? -21.598 6.645 28.282 1.00 95.50 472 ASN A CA 1
ATOM 3748 C C . ASN A 1 472 ? -20.430 5.716 28.651 1.00 95.50 472 ASN A C 1
ATOM 3750 O O . ASN A 1 472 ? -20.672 4.620 29.152 1.00 95.50 472 ASN A O 1
ATOM 3754 N N . LYS A 1 473 ? -19.185 6.148 28.421 1.00 95.50 473 LYS A N 1
ATOM 3755 C CA . LYS A 1 473 ? -17.977 5.413 28.816 1.00 95.50 473 LYS A CA 1
ATOM 3756 C C . LYS A 1 473 ? -17.865 5.296 30.340 1.00 95.50 473 LYS A C 1
ATOM 3758 O O . LYS A 1 473 ? -17.608 4.205 30.829 1.00 95.50 473 LYS A O 1
ATOM 3763 N N . GLU A 1 474 ? -18.109 6.376 31.083 1.00 96.38 474 GLU A N 1
ATOM 3764 C CA . GLU A 1 474 ? -18.128 6.365 32.557 1.00 96.38 474 GLU A CA 1
ATOM 3765 C C . GLU A 1 474 ? -19.237 5.465 33.115 1.00 96.38 474 GLU A C 1
ATOM 3767 O O . GLU A 1 474 ? -19.011 4.708 34.056 1.00 96.38 474 GLU A O 1
ATOM 3772 N N . ARG A 1 475 ? -20.428 5.483 32.504 1.00 95.44 475 ARG A N 1
ATOM 3773 C CA . ARG A 1 475 ? -21.520 4.561 32.862 1.00 95.44 475 ARG A CA 1
ATOM 3774 C C . ARG A 1 475 ? -21.123 3.102 32.662 1.00 95.44 475 ARG A C 1
ATOM 3776 O O . ARG A 1 475 ? -21.394 2.281 33.529 1.00 95.44 475 ARG A O 1
ATOM 3783 N N . LEU A 1 476 ? -20.468 2.786 31.546 1.00 94.50 476 LEU A N 1
ATOM 3784 C CA . LEU A 1 476 ? -19.979 1.436 31.276 1.00 94.50 476 LEU A CA 1
ATOM 3785 C C . LEU A 1 476 ? -18.907 0.994 32.282 1.00 94.50 476 LEU A C 1
ATOM 3787 O O . LEU A 1 476 ? -18.938 -0.150 32.728 1.00 94.50 476 LEU A O 1
ATOM 3791 N N . ASP A 1 477 ? -17.992 1.891 32.659 1.00 94.56 477 ASP A N 1
ATOM 3792 C CA . ASP A 1 477 ? -16.981 1.607 33.683 1.00 94.56 477 ASP A CA 1
ATOM 3793 C C . ASP A 1 477 ? -17.630 1.313 35.043 1.00 94.56 477 ASP A C 1
ATOM 3795 O O . ASP A 1 477 ? -17.295 0.326 35.695 1.00 94.56 477 ASP A O 1
ATOM 3799 N N . ASN A 1 478 ? -18.645 2.095 35.420 1.00 94.12 478 ASN A N 1
ATOM 3800 C CA . ASN A 1 478 ? -19.417 1.857 36.636 1.00 94.12 478 ASN A CA 1
ATOM 3801 C C . ASN A 1 478 ? -20.149 0.500 36.609 1.00 94.12 478 ASN A C 1
ATOM 3803 O O . ASN A 1 478 ? -20.107 -0.238 37.591 1.00 94.12 478 ASN A O 1
ATOM 3807 N N . GLU A 1 479 ? -20.770 0.117 35.486 1.00 91.25 479 GLU A N 1
ATOM 3808 C CA . GLU A 1 479 ? -21.394 -1.212 35.363 1.00 91.25 479 GLU A CA 1
ATOM 3809 C C . GLU A 1 479 ? -20.366 -2.348 35.456 1.00 91.25 479 GLU A C 1
ATOM 3811 O O . GLU A 1 479 ? -20.638 -3.375 36.079 1.00 91.25 479 GLU A O 1
ATOM 3816 N N . MET A 1 480 ? -19.173 -2.171 34.883 1.00 90.81 480 MET A N 1
ATOM 3817 C CA . MET A 1 480 ? -18.092 -3.150 34.986 1.00 90.81 480 MET A CA 1
ATOM 3818 C C . MET A 1 480 ? -17.627 -3.315 36.441 1.00 90.81 480 MET A C 1
ATOM 3820 O O . MET A 1 480 ? -17.510 -4.442 36.924 1.00 90.81 480 MET A O 1
ATOM 3824 N N . GLN A 1 481 ? -17.425 -2.211 37.169 1.00 92.62 481 GLN A N 1
ATOM 3825 C CA . GLN A 1 481 ? -17.085 -2.245 38.596 1.00 92.62 481 GLN A CA 1
ATOM 3826 C C . GLN A 1 481 ? -18.196 -2.904 39.426 1.00 92.62 481 GLN A C 1
ATOM 3828 O O . GLN A 1 481 ? -17.919 -3.763 40.267 1.00 92.62 481 GLN A O 1
ATOM 3833 N N . LEU A 1 482 ? -19.461 -2.563 39.159 1.00 90.88 482 LEU A N 1
ATOM 3834 C CA . LEU A 1 482 ? -20.614 -3.167 39.825 1.00 90.88 482 LEU A CA 1
ATOM 3835 C C . LEU A 1 482 ? -20.674 -4.683 39.598 1.00 90.88 482 LEU A C 1
ATOM 3837 O O . LEU A 1 482 ? -20.941 -5.427 40.545 1.00 90.88 482 LEU A O 1
ATOM 3841 N N . ALA A 1 483 ? -20.401 -5.156 38.379 1.00 89.44 483 ALA A N 1
ATOM 3842 C CA . ALA A 1 483 ? -20.361 -6.581 38.063 1.00 89.44 483 ALA A CA 1
ATOM 3843 C C . ALA A 1 483 ? -19.305 -7.320 38.906 1.00 89.44 483 ALA A C 1
ATOM 3845 O O . ALA A 1 483 ? -19.632 -8.325 39.543 1.00 89.44 483 ALA A O 1
ATOM 3846 N N . PHE A 1 484 ? -18.081 -6.783 38.997 1.00 90.31 484 PHE A N 1
ATOM 3847 C CA . PHE A 1 484 ? -17.017 -7.359 39.829 1.00 90.31 484 PHE A CA 1
ATOM 3848 C C . PHE A 1 484 ? -17.384 -7.387 41.316 1.00 90.31 484 PHE A C 1
ATOM 3850 O O . PHE A 1 484 ? -17.232 -8.420 41.969 1.00 90.31 484 PHE A O 1
ATOM 3857 N N . HIS A 1 485 ? -17.905 -6.281 41.854 1.00 90.88 485 HIS A N 1
ATOM 3858 C CA . HIS A 1 485 ? -18.321 -6.218 43.257 1.00 90.88 485 HIS A CA 1
ATOM 3859 C C . HIS A 1 485 ? -19.467 -7.184 43.572 1.00 90.88 485 HIS A C 1
ATOM 3861 O O . HIS A 1 485 ? -19.465 -7.812 44.630 1.00 90.88 485 HIS A O 1
ATOM 3867 N N . THR A 1 486 ? -20.415 -7.348 42.648 1.00 88.75 486 THR A N 1
ATOM 3868 C CA . THR A 1 486 ? -21.555 -8.255 42.830 1.00 88.75 486 THR A CA 1
ATOM 3869 C C . THR A 1 486 ? -21.110 -9.718 42.835 1.00 88.75 486 THR A C 1
ATOM 3871 O O . THR A 1 486 ? -21.549 -10.480 43.697 1.00 88.75 486 THR A O 1
ATOM 3874 N N . VAL A 1 487 ? -20.209 -10.115 41.927 1.00 90.12 487 VAL A N 1
ATOM 3875 C CA . VAL A 1 487 ? -19.635 -11.474 41.920 1.00 90.12 487 VAL A CA 1
ATOM 3876 C C . VAL A 1 487 ? -18.827 -11.726 43.192 1.00 90.12 487 VAL A C 1
ATOM 3878 O O . VAL A 1 487 ? -19.063 -12.721 43.868 1.00 90.12 487 VAL A O 1
ATOM 3881 N N . ALA A 1 488 ? -17.970 -10.787 43.603 1.00 90.25 488 ALA A N 1
ATOM 3882 C CA . ALA A 1 488 ? -17.202 -10.918 44.842 1.00 90.25 488 ALA A CA 1
ATOM 3883 C C . ALA A 1 488 ? -18.100 -11.046 46.090 1.00 90.25 488 ALA A C 1
ATOM 3885 O O . ALA A 1 488 ? -17.805 -11.824 47.003 1.00 90.25 488 ALA A O 1
ATOM 3886 N N . GLN A 1 489 ? -19.216 -10.308 46.139 1.00 90.12 489 GLN A N 1
ATOM 3887 C CA . GLN A 1 489 ? -20.201 -10.414 47.216 1.00 90.12 489 GLN A CA 1
ATOM 3888 C C . GLN A 1 489 ? -20.924 -11.769 47.197 1.00 90.12 489 GLN A C 1
ATOM 3890 O O . GLN A 1 489 ? -21.154 -12.351 48.261 1.00 90.12 489 GLN A O 1
ATOM 3895 N N . HIS A 1 490 ? -21.266 -12.281 46.012 1.00 89.00 490 HIS A N 1
ATOM 3896 C CA . HIS A 1 490 ? -21.869 -13.602 45.855 1.00 89.00 490 HIS A CA 1
ATOM 3897 C C . HIS A 1 490 ? -20.909 -14.712 46.301 1.00 89.00 490 HIS A C 1
ATOM 3899 O O . HIS A 1 490 ? -21.279 -15.518 47.151 1.00 89.00 490 HIS A O 1
ATOM 3905 N N . ASP A 1 491 ? -19.657 -14.693 45.842 1.00 90.00 491 ASP A N 1
ATOM 3906 C CA . ASP A 1 491 ? -18.628 -15.662 46.239 1.00 90.00 491 ASP A CA 1
ATOM 3907 C C . ASP A 1 491 ? -18.369 -15.628 47.750 1.00 90.00 491 ASP A C 1
ATOM 3909 O O . ASP A 1 491 ? -18.238 -16.671 48.390 1.00 90.00 491 ASP A O 1
ATOM 3913 N N . SER A 1 492 ? -18.373 -14.433 48.352 1.00 91.75 492 SER A N 1
ATOM 3914 C CA . SER A 1 492 ? -18.257 -14.274 49.806 1.00 91.75 492 SER A CA 1
ATOM 3915 C C . SER A 1 492 ? -19.438 -14.906 50.544 1.00 91.75 492 SER A C 1
ATOM 3917 O O . SER A 1 492 ? -19.244 -15.593 51.548 1.00 91.75 492 SER A O 1
ATOM 3919 N N . ARG A 1 493 ? -20.670 -14.714 50.051 1.00 90.62 493 ARG A N 1
ATOM 3920 C CA . ARG A 1 493 ? -21.869 -15.333 50.631 1.00 90.62 493 ARG A CA 1
ATOM 3921 C C . ARG A 1 493 ? -21.822 -16.854 50.501 1.00 90.62 493 ARG A C 1
ATOM 3923 O O . ARG A 1 493 ? -22.038 -17.539 51.498 1.00 90.62 493 ARG A O 1
ATOM 3930 N N . THR A 1 494 ? -21.488 -17.371 49.323 1.00 89.44 494 THR A N 1
ATOM 3931 C CA . THR A 1 494 ? -21.317 -18.808 49.080 1.00 89.44 494 THR A CA 1
ATOM 3932 C C . THR A 1 494 ? -20.224 -19.384 49.982 1.00 89.44 494 THR A C 1
ATOM 3934 O O . THR A 1 494 ? -20.421 -20.426 50.598 1.00 89.44 494 THR A O 1
ATOM 3937 N N . GLY A 1 495 ? -19.109 -18.672 50.170 1.00 91.75 495 GLY A N 1
ATOM 3938 C CA . GLY A 1 495 ? -18.054 -19.045 51.114 1.00 91.75 495 GLY A CA 1
ATOM 3939 C C . GLY A 1 495 ? -18.537 -19.118 52.567 1.00 91.75 495 GLY A C 1
ATOM 3940 O O . GLY A 1 495 ? -18.188 -20.056 53.283 1.00 91.75 495 GLY A O 1
ATOM 3941 N N . VAL A 1 496 ? -19.388 -18.180 53.003 1.00 92.69 496 VAL A N 1
ATOM 3942 C CA . VAL A 1 496 ? -20.024 -18.217 54.334 1.00 92.69 496 VAL A CA 1
ATOM 3943 C C . VAL A 1 496 ? -20.993 -19.396 54.459 1.00 92.69 496 VAL A C 1
ATOM 3945 O O . VAL A 1 496 ? -21.011 -20.062 55.495 1.00 92.69 496 VAL A O 1
ATOM 3948 N N . GLU A 1 497 ? -21.783 -19.681 53.425 1.00 91.94 497 GLU A N 1
ATOM 3949 C CA . GLU A 1 497 ? -22.709 -20.818 53.403 1.00 91.94 497 GLU A CA 1
ATOM 3950 C C . GLU A 1 497 ? -21.951 -22.158 53.454 1.00 91.94 497 GLU A C 1
ATOM 3952 O O . GLU A 1 497 ? -22.290 -23.013 54.275 1.00 91.94 497 GLU A O 1
ATOM 3957 N N . ILE A 1 498 ? -20.858 -22.298 52.694 1.00 91.31 498 ILE A N 1
ATOM 3958 C CA . ILE A 1 498 ? -19.943 -23.450 52.755 1.00 91.31 498 ILE A CA 1
ATOM 3959 C C . ILE A 1 498 ? -19.319 -23.575 54.148 1.00 91.31 498 ILE A C 1
ATOM 3961 O O . ILE A 1 498 ? -19.319 -24.660 54.724 1.00 91.31 498 ILE A O 1
ATOM 3965 N N . ALA A 1 499 ? -18.818 -22.481 54.731 1.00 87.50 499 ALA A N 1
ATOM 3966 C CA . ALA A 1 499 ? -18.231 -22.500 56.071 1.00 87.50 499 ALA A CA 1
ATOM 3967 C C . ALA A 1 499 ? -19.254 -22.911 57.143 1.00 87.50 499 ALA A C 1
ATOM 3969 O O . ALA A 1 499 ? -18.923 -23.654 58.069 1.00 87.50 499 ALA A O 1
ATOM 3970 N N . ARG A 1 500 ? -20.512 -22.473 57.005 1.00 88.75 500 ARG A N 1
ATOM 3971 C CA . ARG A 1 500 ? -21.609 -22.856 57.901 1.00 88.75 500 ARG A CA 1
ATOM 3972 C C . ARG A 1 500 ? -21.971 -24.333 57.756 1.00 88.75 500 ARG A C 1
ATOM 3974 O O . ARG A 1 500 ? -22.131 -24.998 58.778 1.00 88.75 500 ARG A O 1
ATOM 3981 N N . ALA A 1 501 ? -22.059 -24.840 56.526 1.00 88.00 501 ALA A N 1
ATOM 3982 C CA . ALA A 1 501 ? -22.276 -26.261 56.258 1.00 88.00 501 ALA A CA 1
ATOM 3983 C C . ALA A 1 501 ? -21.123 -27.117 56.818 1.00 88.00 501 ALA A C 1
ATOM 3985 O O . ALA A 1 501 ? -21.352 -28.076 57.552 1.00 88.00 501 ALA A O 1
ATOM 3986 N N . ALA A 1 502 ? -19.873 -26.699 56.606 1.00 86.31 502 ALA A N 1
ATOM 3987 C CA . ALA A 1 502 ? -18.699 -27.352 57.182 1.00 86.31 502 ALA A CA 1
ATOM 3988 C C . ALA A 1 502 ? -18.699 -27.310 58.723 1.00 86.31 502 ALA A C 1
ATOM 3990 O O . ALA A 1 502 ? -18.254 -28.258 59.377 1.00 86.31 502 ALA A O 1
ATOM 3991 N N . GLN A 1 503 ? -19.216 -26.236 59.333 1.00 85.94 503 GLN A N 1
ATOM 3992 C CA . GLN A 1 503 ? -19.368 -26.134 60.785 1.00 85.94 503 GLN A CA 1
ATOM 3993 C C . GLN A 1 503 ? -20.431 -27.105 61.321 1.00 85.94 503 GLN A C 1
ATOM 3995 O O . GLN A 1 503 ? -20.192 -27.733 62.358 1.00 85.94 503 GLN A O 1
ATOM 4000 N N . SER A 1 504 ? -21.580 -27.251 60.648 1.00 84.69 504 SER A N 1
ATOM 4001 C CA . SER A 1 504 ? -22.591 -28.247 61.030 1.00 84.69 504 SER A CA 1
ATOM 4002 C C . SER A 1 504 ? -22.076 -29.673 60.859 1.00 84.69 504 SER A C 1
ATOM 4004 O O . SER A 1 504 ? -22.240 -30.483 61.773 1.00 84.69 504 SER A O 1
ATOM 4006 N N . ASP A 1 505 ? -21.362 -29.955 59.770 1.00 84.44 505 ASP A N 1
ATOM 4007 C CA . ASP A 1 505 ? -20.736 -31.261 59.540 1.00 84.44 505 ASP A CA 1
ATOM 4008 C C . ASP A 1 505 ? -19.679 -31.557 60.612 1.00 84.44 505 ASP A C 1
ATOM 4010 O O . ASP A 1 505 ? -19.633 -32.651 61.179 1.00 84.44 505 ASP A O 1
ATOM 4014 N N . SER A 1 506 ? -18.894 -30.547 61.002 1.00 82.25 506 SER A N 1
ATOM 4015 C CA . SER A 1 506 ? -17.938 -30.653 62.111 1.00 82.25 506 SER A CA 1
ATOM 4016 C C . SER A 1 506 ? -18.623 -30.940 63.453 1.00 82.25 506 SER A C 1
ATOM 4018 O O . SER A 1 506 ? -18.063 -31.644 64.296 1.00 82.25 506 SER A O 1
ATOM 4020 N N . ALA A 1 507 ? -19.822 -30.396 63.689 1.00 79.31 507 ALA A N 1
ATOM 4021 C CA . ALA A 1 507 ? -20.601 -30.683 64.892 1.00 79.31 507 ALA A CA 1
ATOM 4022 C C . ALA A 1 507 ? -21.124 -32.129 64.893 1.00 79.31 507 ALA A C 1
ATOM 4024 O O . ALA A 1 507 ? -20.980 -32.820 65.903 1.00 79.31 507 ALA A O 1
ATOM 4025 N N . ALA A 1 508 ? -21.648 -32.614 63.762 1.00 82.31 508 ALA A N 1
ATOM 4026 C CA . ALA A 1 508 ? -22.069 -34.007 63.608 1.00 82.31 508 ALA A CA 1
ATOM 4027 C C . ALA A 1 508 ? -20.896 -34.983 63.827 1.00 82.31 508 ALA A C 1
ATOM 4029 O O . ALA A 1 508 ? -21.008 -35.940 64.598 1.00 82.31 508 ALA A O 1
ATOM 4030 N N . MET A 1 509 ? -19.733 -34.687 63.240 1.00 82.31 509 MET A N 1
ATOM 4031 C CA . MET A 1 509 ? -18.510 -35.483 63.383 1.00 82.31 509 MET A CA 1
ATOM 4032 C C . MET A 1 509 ? -18.003 -35.547 64.833 1.00 82.31 509 MET A C 1
ATOM 4034 O O . MET A 1 509 ? -17.564 -36.607 65.290 1.00 82.31 509 MET A O 1
ATOM 4038 N N . LYS A 1 510 ? -18.110 -34.449 65.598 1.00 82.56 510 LYS A N 1
ATOM 4039 C CA . LYS A 1 510 ? -17.815 -34.441 67.045 1.00 82.56 510 LYS A CA 1
ATOM 4040 C C . LYS A 1 510 ? -18.740 -35.365 67.840 1.00 82.56 510 LYS A C 1
ATOM 4042 O O . LYS A 1 510 ? -18.249 -36.081 68.708 1.00 82.56 510 LYS A O 1
ATOM 4047 N N . THR A 1 511 ? -20.041 -35.388 67.544 1.00 82.94 511 THR A N 1
ATOM 4048 C CA . THR A 1 511 ? -21.007 -36.265 68.231 1.00 82.94 511 THR A CA 1
ATOM 4049 C C . THR A 1 511 ? -20.717 -37.741 67.970 1.00 82.94 511 THR A C 1
ATOM 4051 O O . THR A 1 511 ? -20.664 -38.526 68.914 1.00 82.94 511 THR A O 1
ATOM 4054 N N . ILE A 1 512 ? -20.456 -38.114 66.712 1.00 84.56 512 ILE A N 1
ATOM 4055 C CA . ILE A 1 512 ? -20.091 -39.493 66.345 1.00 84.56 512 ILE A CA 1
ATOM 4056 C C . ILE A 1 512 ? -18.803 -39.909 67.066 1.00 84.56 512 ILE A C 1
ATOM 4058 O O . ILE A 1 512 ? -18.747 -40.987 67.652 1.00 84.56 512 ILE A O 1
ATOM 4062 N N . SER A 1 513 ? -17.796 -39.030 67.082 1.00 82.62 513 SER A N 1
ATOM 4063 C CA . SER A 1 513 ? -16.511 -39.295 67.743 1.00 82.62 513 SER A CA 1
ATOM 4064 C C . SER A 1 513 ? -16.651 -39.448 69.263 1.00 82.62 513 SER A C 1
ATOM 4066 O O . SER A 1 513 ? -15.958 -40.253 69.877 1.00 82.62 513 SER A O 1
ATOM 4068 N N . PHE A 1 514 ? -17.551 -38.685 69.890 1.00 83.62 514 PHE A N 1
ATOM 4069 C CA . PHE A 1 514 ? -17.859 -38.835 71.311 1.00 83.62 514 PHE A CA 1
ATOM 4070 C C . PHE A 1 514 ? -18.554 -40.171 71.604 1.00 83.62 514 PHE A C 1
ATOM 4072 O O . PHE A 1 514 ? -18.162 -40.867 72.539 1.00 83.62 514 PHE A O 1
ATOM 4079 N N . LEU A 1 515 ? -19.550 -40.553 70.794 1.00 85.88 515 LEU A N 1
ATOM 4080 C CA . LEU A 1 515 ? -20.253 -41.829 70.952 1.00 85.88 515 LEU A CA 1
ATOM 4081 C C . LEU A 1 515 ? -19.288 -43.014 70.826 1.00 85.88 515 LEU A C 1
ATOM 4083 O O . LEU A 1 515 ? -19.322 -43.917 71.659 1.00 85.88 515 LEU A O 1
ATOM 4087 N N . THR A 1 516 ? -18.380 -43.000 69.846 1.00 85.94 516 THR A N 1
ATOM 4088 C CA . THR A 1 516 ? -17.370 -44.059 69.714 1.00 85.94 516 THR A CA 1
ATOM 4089 C C . THR A 1 516 ? -16.429 -44.101 70.919 1.00 85.94 516 THR A C 1
ATOM 4091 O O . THR A 1 516 ? -16.200 -45.180 71.454 1.00 85.94 516 THR A O 1
ATOM 4094 N N . LEU A 1 517 ? -15.949 -42.960 71.423 1.00 84.50 517 LEU A N 1
ATOM 4095 C CA . LEU A 1 517 ? -15.105 -42.895 72.627 1.00 84.50 517 LEU A CA 1
ATOM 4096 C C . LEU A 1 517 ? -15.794 -43.394 73.906 1.00 84.50 517 LEU A C 1
ATOM 4098 O O . LEU A 1 517 ? -15.117 -43.953 74.771 1.00 84.50 517 LEU A O 1
ATOM 4102 N N . ALA A 1 518 ? -17.107 -43.191 74.030 1.00 85.44 518 ALA A N 1
ATOM 4103 C CA . ALA A 1 518 ? -17.884 -43.624 75.187 1.00 85.44 518 ALA A CA 1
ATOM 4104 C C . ALA A 1 518 ? -18.186 -45.131 75.157 1.00 85.44 518 ALA A C 1
ATOM 4106 O O . ALA A 1 518 ? -18.117 -45.793 76.190 1.00 85.44 518 ALA A O 1
ATOM 4107 N N . PHE A 1 519 ? -18.506 -45.684 73.982 1.00 85.44 519 PHE A N 1
ATOM 4108 C CA . PHE A 1 519 ? -18.895 -47.090 73.869 1.00 85.44 519 PHE A CA 1
ATOM 4109 C C . PHE A 1 519 ? -17.709 -48.036 73.672 1.00 85.44 519 PHE A C 1
ATOM 4111 O O . PHE A 1 519 ? -17.697 -49.090 74.300 1.00 85.44 519 PHE A O 1
ATOM 4118 N N . LEU A 1 520 ? -16.703 -47.667 72.868 1.00 88.19 520 LEU A N 1
ATOM 4119 C CA . LEU A 1 520 ? -15.593 -48.551 72.475 1.00 88.19 520 LEU A CA 1
ATOM 4120 C C . LEU A 1 520 ? -14.827 -49.180 73.660 1.00 88.19 520 LEU A C 1
ATOM 4122 O O . LEU A 1 520 ? -14.543 -50.377 73.599 1.00 88.19 520 LEU A O 1
ATOM 4126 N N . PRO A 1 521 ? -14.496 -48.456 74.750 1.00 86.81 521 PRO A N 1
ATOM 4127 C CA . PRO A 1 521 ? -13.782 -49.057 75.874 1.00 86.81 521 PRO A CA 1
ATOM 4128 C C . PRO A 1 521 ? -14.644 -50.072 76.626 1.00 86.81 521 PRO A C 1
ATOM 4130 O O . PRO A 1 521 ? -14.159 -51.139 76.994 1.00 86.81 521 PRO A O 1
ATOM 4133 N N . ALA A 1 522 ? -15.932 -49.774 76.813 1.00 84.62 522 ALA A N 1
ATOM 4134 C CA . ALA A 1 522 ? -16.867 -50.679 77.466 1.00 84.62 522 ALA A CA 1
ATOM 4135 C C . ALA A 1 522 ? -17.112 -51.941 76.625 1.00 84.62 522 ALA A C 1
ATOM 4137 O O . ALA A 1 522 ? -17.088 -53.042 77.173 1.00 84.62 522 ALA A O 1
ATOM 4138 N N . THR A 1 523 ? -17.269 -51.819 75.300 1.00 87.06 523 THR A N 1
ATOM 4139 C CA . THR A 1 523 ? -17.381 -52.987 74.410 1.00 87.06 523 THR A CA 1
ATOM 4140 C C . THR A 1 523 ? -16.095 -53.801 74.347 1.00 87.06 523 THR A C 1
ATOM 4142 O O . THR A 1 523 ? -16.180 -55.025 74.356 1.00 87.06 523 THR A O 1
ATOM 4145 N N . PHE A 1 524 ? -14.914 -53.174 74.339 1.00 85.44 524 PHE A N 1
ATOM 4146 C CA . PHE A 1 524 ? -13.637 -53.896 74.372 1.00 85.44 524 PHE A CA 1
ATOM 4147 C C . PHE A 1 524 ? -13.468 -54.700 75.669 1.00 85.44 524 PHE A C 1
ATOM 4149 O O . PHE A 1 524 ? -13.167 -55.890 75.625 1.00 85.44 524 PHE A O 1
ATOM 4156 N N . ILE A 1 525 ? -13.721 -54.074 76.823 1.00 84.62 525 ILE A N 1
ATOM 4157 C CA . ILE A 1 525 ? -13.676 -54.748 78.128 1.00 84.62 525 ILE A CA 1
ATOM 4158 C C . ILE A 1 525 ? -14.738 -55.853 78.191 1.00 84.62 525 ILE A C 1
ATOM 4160 O O . ILE A 1 525 ? -14.430 -56.962 78.618 1.00 84.62 525 ILE A O 1
ATOM 4164 N N . SER A 1 526 ? -15.955 -55.597 77.700 1.00 82.25 526 SER A N 1
ATOM 4165 C CA . SER A 1 526 ? -16.997 -56.620 77.582 1.00 82.25 526 SER A CA 1
ATOM 4166 C C . SER A 1 526 ? -16.513 -57.813 76.758 1.00 82.25 526 SER A C 1
ATOM 4168 O O . SER A 1 526 ? -16.583 -58.928 77.249 1.00 82.25 526 SER A O 1
ATOM 4170 N N . ALA A 1 527 ? -15.920 -57.604 75.578 1.00 82.38 527 ALA A N 1
ATOM 4171 C CA . ALA A 1 527 ? -15.407 -58.683 74.732 1.00 82.38 527 ALA A CA 1
ATOM 4172 C C . ALA A 1 527 ? -14.310 -59.520 75.417 1.00 82.38 527 ALA A C 1
ATOM 4174 O O . ALA A 1 527 ? -14.350 -60.746 75.346 1.00 82.38 527 ALA A O 1
ATOM 4175 N N . VAL A 1 528 ? -13.372 -58.881 76.129 1.00 81.62 528 VAL A N 1
ATOM 4176 C CA . VAL A 1 528 ? -12.316 -59.576 76.896 1.00 81.62 528 VAL A CA 1
ATOM 4177 C C . VAL A 1 528 ? -12.906 -60.473 77.991 1.00 81.62 528 VAL A C 1
ATOM 4179 O O . VAL A 1 528 ? -12.381 -61.550 78.262 1.00 81.62 528 VAL A O 1
ATOM 4182 N N . PHE A 1 529 ? -14.009 -60.047 78.605 1.00 73.94 529 PHE A N 1
ATOM 4183 C CA . PHE A 1 529 ? -14.639 -60.728 79.735 1.00 73.94 529 PHE A CA 1
ATOM 4184 C C . PHE A 1 529 ? -15.890 -61.560 79.373 1.00 73.94 529 PHE A C 1
ATOM 4186 O O . PHE A 1 529 ? -16.400 -62.301 80.219 1.00 73.94 529 PHE A O 1
ATOM 4193 N N . SER A 1 530 ? -16.380 -61.466 78.130 1.00 69.12 530 SER A N 1
ATOM 4194 C CA . SER A 1 530 ? -17.679 -61.989 77.671 1.00 69.12 530 SER A CA 1
ATOM 4195 C C . SER A 1 530 ? -17.788 -63.505 77.772 1.00 69.12 530 SER A C 1
ATOM 4197 O O . SER A 1 530 ? -18.898 -64.027 77.803 1.00 69.12 530 SER A O 1
ATOM 4199 N N . MET A 1 531 ? -16.660 -64.212 77.818 1.00 59.78 531 MET A N 1
ATOM 4200 C CA . MET A 1 531 ? -16.647 -65.675 77.834 1.00 59.78 531 MET A CA 1
ATOM 4201 C C . MET A 1 531 ? -16.633 -66.284 79.240 1.00 59.78 531 MET A C 1
ATOM 4203 O O . MET A 1 531 ? -16.849 -67.479 79.374 1.00 59.78 531 MET A O 1
ATOM 4207 N N . SER A 1 532 ? -16.380 -65.504 80.296 1.00 63.81 532 SER A N 1
ATOM 4208 C CA . SER A 1 532 ? -16.128 -66.056 81.640 1.00 63.81 532 SER A CA 1
ATOM 4209 C C . SER A 1 532 ? -17.218 -65.778 82.680 1.00 63.81 532 SER A C 1
ATOM 4211 O O . SER A 1 532 ? -17.146 -66.311 83.787 1.00 63.81 532 SER A O 1
ATOM 4213 N N . PHE A 1 533 ? -18.199 -64.918 82.377 1.00 65.38 533 PHE A N 1
ATOM 4214 C CA . PHE A 1 533 ? -19.175 -64.448 83.375 1.00 65.38 533 PHE A CA 1
ATOM 4215 C C . PHE A 1 533 ? -20.587 -65.026 83.244 1.00 65.38 533 PHE A C 1
ATOM 4217 O O . PHE A 1 533 ? -21.303 -65.044 84.248 1.00 65.38 533 PHE A O 1
ATOM 4224 N N . PHE A 1 534 ? -20.968 -65.514 82.064 1.00 66.12 534 PHE A N 1
ATOM 4225 C CA . PHE A 1 534 ? -22.242 -66.189 81.829 1.00 66.12 534 PHE A CA 1
ATOM 4226 C C . PHE A 1 534 ? -21.961 -67.654 81.516 1.00 66.12 534 PHE A C 1
ATOM 4228 O O . PHE A 1 534 ? -21.262 -67.939 80.546 1.00 66.12 534 PHE A O 1
ATOM 4235 N N . ASN A 1 535 ? -22.469 -68.561 82.348 1.00 62.56 535 ASN A N 1
ATOM 4236 C CA . ASN A 1 535 ? -22.350 -69.997 82.131 1.00 62.56 535 ASN A CA 1
ATOM 4237 C C . ASN A 1 535 ? -23.752 -70.609 82.168 1.00 62.56 535 ASN A C 1
ATOM 4239 O O . ASN A 1 535 ? -24.508 -70.367 83.116 1.00 62.56 535 ASN A O 1
ATOM 4243 N N . VAL A 1 536 ? -24.107 -71.349 81.124 1.00 62.50 536 VAL A N 1
ATOM 4244 C CA . VAL A 1 536 ? -25.363 -72.100 81.062 1.00 62.50 536 VAL A CA 1
ATOM 4245 C C . VAL A 1 536 ? -25.050 -73.488 81.591 1.00 62.50 536 VAL A C 1
ATOM 4247 O O . VAL A 1 536 ? -24.106 -74.118 81.128 1.00 62.50 536 VAL A O 1
ATOM 4250 N N . ASP A 1 537 ? -25.780 -73.913 82.613 1.00 60.59 537 ASP A N 1
ATOM 4251 C CA . ASP A 1 537 ? -25.545 -75.202 83.252 1.00 60.59 537 ASP A CA 1
ATOM 4252 C C . ASP A 1 537 ? -26.117 -76.324 82.366 1.00 60.59 537 ASP A C 1
ATOM 4254 O O . ASP A 1 537 ? -27.321 -76.343 82.089 1.00 60.59 537 ASP A O 1
ATOM 4258 N N . ASP A 1 538 ? -25.255 -77.221 81.875 1.00 60.81 538 ASP A N 1
ATOM 4259 C CA . ASP A 1 538 ? -25.578 -78.195 80.816 1.00 60.81 538 ASP A CA 1
ATOM 4260 C C . ASP A 1 538 ? -26.655 -79.218 81.236 1.00 60.81 538 ASP A C 1
ATOM 4262 O O . ASP A 1 538 ? -27.345 -79.774 80.381 1.00 60.81 538 ASP A O 1
ATOM 4266 N N . ASP A 1 539 ? -26.853 -79.421 82.544 1.00 58.84 539 ASP A N 1
ATOM 4267 C CA . ASP A 1 539 ? -27.807 -80.401 83.082 1.00 58.84 539 ASP A CA 1
ATOM 4268 C C . ASP A 1 539 ? -29.198 -79.817 83.397 1.00 58.84 539 ASP A C 1
ATOM 4270 O O . ASP A 1 539 ? -30.181 -80.559 83.472 1.00 58.84 539 ASP A O 1
ATOM 4274 N N . THR A 1 540 ? -29.319 -78.497 83.580 1.00 60.62 540 THR A N 1
ATOM 4275 C CA . THR A 1 540 ? -30.582 -77.846 83.999 1.00 60.62 540 THR A CA 1
ATOM 4276 C C . THR A 1 540 ? -31.095 -76.804 83.009 1.00 60.62 540 THR A C 1
ATOM 4278 O O . THR A 1 540 ? -32.275 -76.451 83.044 1.00 60.62 540 THR A O 1
ATOM 4281 N N . GLY A 1 541 ? -30.239 -76.318 82.104 1.00 62.50 541 GLY A N 1
ATOM 4282 C CA . GLY A 1 541 ? -30.571 -75.253 81.159 1.00 62.50 541 GLY A CA 1
ATOM 4283 C C . GLY A 1 541 ? -30.772 -73.878 81.809 1.00 62.50 541 GLY A C 1
ATOM 4284 O O . GLY A 1 541 ? -31.208 -72.946 81.128 1.00 62.50 541 GLY A O 1
ATOM 4285 N N . GLU A 1 542 ? -30.471 -73.718 83.105 1.00 63.66 542 GLU A N 1
ATOM 4286 C CA . GLU A 1 542 ? -30.594 -72.436 83.799 1.00 63.66 542 GLU A CA 1
ATOM 4287 C C . GLU A 1 542 ? -29.381 -71.529 83.534 1.00 63.66 542 GLU A C 1
ATOM 4289 O O . GLU A 1 542 ? -28.216 -71.929 83.602 1.00 63.66 542 GLU A O 1
ATOM 4294 N N . TRP A 1 543 ? -29.665 -70.260 83.232 1.00 66.62 543 TRP A N 1
ATOM 4295 C CA . TRP A 1 543 ? -28.645 -69.227 83.070 1.00 66.62 543 TRP A CA 1
ATOM 4296 C C . TRP A 1 543 ? -28.084 -68.824 84.437 1.00 66.62 543 TRP A C 1
ATOM 4298 O O . TRP A 1 543 ? -28.762 -68.144 85.209 1.00 66.62 543 TRP A O 1
ATOM 4308 N N . SER A 1 544 ? -26.826 -69.179 84.717 1.00 66.94 544 SER A N 1
ATOM 4309 C CA . SER A 1 544 ? -26.133 -68.763 85.939 1.00 66.94 544 SER A CA 1
ATOM 4310 C C . SER A 1 544 ? -25.215 -67.561 85.671 1.00 66.94 544 SER A C 1
ATOM 4312 O O . SER A 1 544 ? -24.400 -67.547 84.743 1.00 66.94 544 SER A O 1
ATOM 4314 N N . VAL A 1 545 ? -25.362 -66.508 86.482 1.00 71.31 545 VAL A N 1
ATOM 4315 C CA . VAL A 1 545 ? -24.516 -65.306 86.418 1.00 71.31 545 VAL A CA 1
ATOM 4316 C C . VAL A 1 545 ? -23.450 -65.391 87.505 1.00 71.31 545 VAL A C 1
ATOM 4318 O O . VAL A 1 545 ? -23.762 -65.553 88.685 1.00 71.31 545 VAL A O 1
ATOM 4321 N N . SER A 1 546 ? -22.176 -65.255 87.130 1.00 71.94 546 SER A N 1
ATOM 4322 C CA . SER A 1 546 ? -21.066 -65.300 88.086 1.00 71.94 546 SER A CA 1
ATOM 4323 C C . SER A 1 546 ? -21.123 -64.139 89.088 1.00 71.94 546 SER A C 1
ATOM 4325 O O . SER A 1 546 ? -21.180 -62.967 88.709 1.00 71.94 546 SER A O 1
ATOM 4327 N N . ASN A 1 547 ? -20.981 -64.441 90.385 1.00 74.00 547 ASN A N 1
ATOM 4328 C CA . ASN A 1 547 ? -20.948 -63.452 91.478 1.00 74.00 547 ASN A CA 1
ATOM 4329 C C . ASN A 1 547 ? -19.748 -62.468 91.387 1.00 74.00 547 ASN A C 1
ATOM 4331 O O . ASN A 1 547 ? -19.621 -61.528 92.169 1.00 74.00 547 ASN A O 1
ATOM 4335 N N . ARG A 1 548 ? -18.837 -62.668 90.422 1.00 76.25 548 ARG A N 1
ATOM 4336 C CA . ARG A 1 548 ? -17.703 -61.776 90.122 1.00 76.25 548 ARG A CA 1
ATOM 4337 C C . ARG A 1 548 ? -17.990 -60.750 89.021 1.00 76.25 548 ARG A C 1
ATOM 4339 O O . ARG A 1 548 ? -17.082 -60.011 88.651 1.00 76.25 548 ARG A O 1
ATOM 4346 N N . ILE A 1 549 ? -19.231 -60.647 88.537 1.00 79.56 549 ILE A N 1
ATOM 4347 C CA . ILE A 1 549 ? -19.643 -59.653 87.527 1.00 79.56 549 ILE A CA 1
ATOM 4348 C C . ILE A 1 549 ? -19.330 -58.200 87.936 1.00 79.56 549 ILE A C 1
ATOM 4350 O O . ILE A 1 549 ? -19.157 -57.331 87.085 1.00 79.56 549 ILE A O 1
ATOM 4354 N N . TRP A 1 550 ? -19.172 -57.920 89.235 1.00 81.31 550 TRP A N 1
ATOM 4355 C CA . TRP A 1 550 ? -18.741 -56.609 89.731 1.00 81.31 550 TRP A CA 1
ATOM 4356 C C . TRP A 1 550 ? -17.356 -56.181 89.200 1.00 81.31 550 TRP A C 1
ATOM 4358 O O . TRP A 1 550 ? -17.112 -54.985 89.044 1.00 81.31 550 TRP A O 1
ATOM 4368 N N . ILE A 1 551 ? -16.468 -57.134 88.869 1.00 81.00 551 ILE A N 1
ATOM 4369 C CA . ILE A 1 551 ? -15.125 -56.864 88.326 1.00 81.00 551 ILE A CA 1
ATOM 4370 C C . ILE A 1 551 ? -15.222 -56.182 86.956 1.00 81.00 551 ILE A C 1
ATOM 4372 O O . ILE A 1 551 ? -14.454 -55.263 86.678 1.00 81.00 551 ILE A O 1
ATOM 4376 N N . TYR A 1 552 ? -16.199 -56.562 86.125 1.00 82.50 552 TYR A N 1
ATOM 4377 C CA . TYR A 1 552 ? -16.459 -55.881 84.854 1.00 82.50 552 TYR A CA 1
ATOM 4378 C C . TYR A 1 552 ? -16.731 -54.387 85.079 1.00 82.50 552 TYR A C 1
ATOM 4380 O O . TYR A 1 552 ? -16.064 -53.545 84.480 1.00 82.50 552 TYR A O 1
ATOM 4388 N N . TRP A 1 553 ? -17.638 -54.047 86.001 1.00 83.62 553 TRP A N 1
ATOM 4389 C CA . TRP A 1 553 ? -17.962 -52.653 86.320 1.00 83.62 553 TRP A CA 1
ATOM 4390 C C . TRP A 1 553 ? -16.770 -51.895 86.918 1.00 83.62 553 TRP A C 1
ATOM 4392 O O . TRP A 1 553 ? -16.573 -50.721 86.599 1.00 83.62 553 TRP A O 1
ATOM 4402 N N . ALA A 1 554 ? -15.936 -52.570 87.716 1.00 87.38 554 ALA A N 1
ATOM 4403 C CA . ALA A 1 554 ? -14.739 -51.992 88.324 1.00 87.38 554 ALA A CA 1
ATOM 4404 C C . ALA A 1 554 ? -13.663 -51.576 87.303 1.00 87.38 554 ALA A C 1
ATOM 4406 O O . ALA A 1 554 ? -12.917 -50.643 87.581 1.00 87.38 554 ALA A O 1
ATOM 4407 N N . PHE A 1 555 ? -13.589 -52.213 86.127 1.00 85.75 555 PHE A N 1
ATOM 4408 C CA . PHE A 1 555 ? -12.659 -51.827 85.054 1.00 85.75 555 PHE A CA 1
ATOM 4409 C C . PHE A 1 555 ? -13.323 -50.998 83.947 1.00 85.75 555 PHE A C 1
ATOM 4411 O O . PHE A 1 555 ? -12.750 -50.005 83.495 1.00 85.75 555 PHE A O 1
ATOM 4418 N N . ALA A 1 556 ? -14.539 -51.354 83.528 1.00 85.69 556 ALA A N 1
ATOM 4419 C CA . ALA A 1 556 ? -15.237 -50.683 82.435 1.00 85.69 556 ALA A CA 1
ATOM 4420 C C . ALA A 1 556 ? -15.536 -49.209 82.755 1.00 85.69 556 ALA A C 1
ATOM 4422 O O . ALA A 1 556 ? -15.321 -48.342 81.904 1.00 85.69 556 ALA A O 1
ATOM 4423 N N . VAL A 1 557 ? -15.978 -48.901 83.983 1.00 87.44 557 VAL A N 1
ATOM 4424 C CA . VAL A 1 557 ? -16.325 -47.524 84.373 1.00 87.44 557 VAL A CA 1
ATOM 4425 C C . VAL A 1 557 ? -15.082 -46.623 84.428 1.00 87.44 557 VAL A C 1
ATOM 4427 O O . VAL A 1 557 ? -15.092 -45.590 83.755 1.00 87.44 557 VAL A O 1
ATOM 4430 N N . PRO A 1 558 ? -13.981 -46.976 85.127 1.00 90.00 558 PRO A N 1
ATOM 4431 C CA . PRO A 1 558 ? -12.799 -46.115 85.174 1.00 90.00 558 PRO A CA 1
ATOM 4432 C C . PRO A 1 558 ? -12.121 -45.920 83.819 1.00 90.00 558 PRO A C 1
ATOM 4434 O O . PRO A 1 558 ? -11.716 -44.800 83.514 1.00 90.00 558 PRO A O 1
ATOM 4437 N N . VAL A 1 559 ? -12.019 -46.966 82.989 1.00 88.44 559 VAL A N 1
ATOM 4438 C CA . VAL A 1 559 ? -11.392 -46.854 81.660 1.00 88.44 559 VAL A CA 1
ATOM 4439 C C . VAL A 1 559 ? -12.211 -45.932 80.759 1.00 88.44 559 VAL A C 1
ATOM 4441 O O . VAL A 1 559 ? -11.641 -45.042 80.131 1.00 88.44 559 VAL A O 1
ATOM 4444 N N . THR A 1 560 ? -13.540 -46.069 80.755 1.00 89.81 560 THR A N 1
ATOM 4445 C CA . THR A 1 560 ? -14.430 -45.194 79.974 1.00 89.81 560 THR A CA 1
ATOM 4446 C C . THR A 1 560 ? -14.366 -43.744 80.463 1.00 89.81 560 THR A C 1
ATOM 4448 O O . THR A 1 560 ? -14.292 -42.813 79.661 1.00 89.81 560 THR A O 1
ATOM 4451 N N . LEU A 1 561 ? -14.331 -43.516 81.781 1.00 90.00 561 LEU A N 1
ATOM 4452 C CA . LEU A 1 561 ? -14.163 -42.171 82.344 1.00 90.00 561 LEU A CA 1
ATOM 4453 C C . LEU A 1 561 ? -12.799 -41.564 81.991 1.00 90.00 561 LEU A C 1
ATOM 4455 O O . LEU A 1 561 ? -12.717 -40.368 81.704 1.00 90.00 561 LEU A O 1
ATOM 4459 N N . LEU A 1 562 ? -11.739 -42.373 81.973 1.00 89.81 562 LEU A N 1
ATOM 4460 C CA . LEU A 1 562 ? -10.387 -41.936 81.640 1.00 89.81 562 LEU A CA 1
ATOM 4461 C C . LEU A 1 562 ? -10.252 -41.568 80.156 1.00 89.81 562 LEU A C 1
ATOM 4463 O O . LEU A 1 562 ? -9.742 -40.489 79.855 1.00 89.81 562 LEU A O 1
ATOM 4467 N N . THR A 1 563 ? -10.746 -42.397 79.231 1.00 88.44 563 THR A N 1
ATOM 4468 C CA . THR A 1 563 ? -10.713 -42.100 77.786 1.00 88.44 563 THR A CA 1
ATOM 4469 C C . THR A 1 563 ? -11.544 -40.861 77.450 1.00 88.44 563 THR A C 1
ATOM 4471 O O . THR A 1 563 ? -11.060 -39.954 76.766 1.00 88.44 563 THR A O 1
ATOM 4474 N N . THR A 1 564 ? -12.756 -40.762 78.002 1.00 86.75 564 THR A N 1
ATOM 4475 C CA . THR A 1 564 ? -13.650 -39.613 77.788 1.00 86.75 564 THR A CA 1
ATOM 4476 C C . THR A 1 564 ? -13.087 -38.339 78.432 1.00 86.75 564 THR A C 1
ATOM 4478 O O . THR A 1 564 ? -13.126 -37.260 77.837 1.00 86.75 564 THR A O 1
ATOM 4481 N N . GLY A 1 565 ? -12.497 -38.447 79.628 1.00 87.31 565 GLY A N 1
ATOM 4482 C CA . GLY A 1 565 ? -11.880 -37.332 80.352 1.00 87.31 565 GLY A CA 1
ATOM 4483 C C . GLY A 1 565 ? -10.602 -36.800 79.693 1.00 87.31 565 GLY A C 1
ATOM 4484 O O . GLY A 1 565 ? -10.398 -35.581 79.638 1.00 87.31 565 GLY A O 1
ATOM 4485 N N . LEU A 1 566 ? -9.760 -37.684 79.145 1.00 87.31 566 LEU A N 1
ATOM 4486 C CA . LEU A 1 566 ? -8.579 -37.307 78.360 1.00 87.31 566 LEU A CA 1
ATOM 4487 C C . LEU A 1 566 ? -8.978 -36.554 77.090 1.00 87.31 566 LEU A C 1
ATOM 4489 O O . LEU A 1 566 ? -8.430 -35.480 76.831 1.00 87.31 566 LEU A O 1
ATOM 4493 N N . TRP A 1 567 ? -9.977 -37.051 76.356 1.00 84.88 567 TRP A N 1
ATOM 4494 C CA . TRP A 1 567 ? -10.524 -36.360 75.188 1.00 84.88 567 TRP A CA 1
ATOM 4495 C C . TRP A 1 567 ? -11.101 -34.989 75.555 1.00 84.88 567 TRP A C 1
ATOM 4497 O O . TRP A 1 567 ? -10.787 -33.994 74.907 1.00 84.88 567 TRP A O 1
ATOM 4507 N N . TYR A 1 568 ? -11.862 -34.895 76.648 1.00 83.88 568 TYR A N 1
ATOM 4508 C CA . TYR A 1 568 ? -12.430 -33.627 77.107 1.00 83.88 568 TYR A CA 1
ATOM 4509 C C . TYR A 1 568 ? -11.356 -32.579 77.439 1.00 83.88 568 TYR A C 1
ATOM 4511 O O . TYR A 1 568 ? -11.465 -31.411 77.053 1.00 83.88 568 TYR A O 1
ATOM 4519 N N . ARG A 1 569 ? -10.281 -32.989 78.128 1.00 85.00 569 ARG A N 1
ATOM 4520 C CA . ARG A 1 569 ? -9.124 -32.118 78.399 1.00 85.00 569 ARG A CA 1
ATOM 4521 C C . ARG A 1 569 ? -8.386 -31.726 77.124 1.00 85.00 569 ARG A C 1
ATOM 4523 O O . ARG A 1 569 ? -7.968 -30.575 77.015 1.00 85.00 569 ARG A O 1
ATOM 4530 N N . TRP A 1 570 ? -8.216 -32.657 76.190 1.00 81.62 570 TRP A N 1
ATOM 4531 C CA . TRP A 1 570 ? -7.554 -32.422 74.908 1.00 81.62 570 TRP A CA 1
ATOM 4532 C C . TRP A 1 570 ? -8.338 -31.417 74.052 1.00 81.62 570 TRP A C 1
ATOM 4534 O O . TRP A 1 570 ? -7.788 -30.391 73.647 1.00 81.62 570 TRP A O 1
ATOM 4544 N N . GLN A 1 571 ? -9.650 -31.627 73.920 1.00 80.56 571 GLN A N 1
ATOM 4545 C CA . GLN A 1 571 ? -10.583 -30.751 73.213 1.00 80.56 571 GLN A CA 1
ATOM 4546 C C . GLN A 1 571 ? -10.599 -29.331 73.798 1.00 80.56 571 GLN A C 1
ATOM 4548 O O . GLN A 1 571 ? -10.605 -28.357 73.049 1.00 80.56 571 GLN A O 1
ATOM 4553 N N . ARG A 1 572 ? -10.559 -29.187 75.131 1.00 78.94 572 ARG A N 1
ATOM 4554 C CA . ARG A 1 572 ? -10.506 -27.872 75.795 1.00 78.94 572 ARG A CA 1
ATOM 4555 C C . ARG A 1 572 ? -9.164 -27.148 75.648 1.00 78.94 572 ARG A C 1
ATOM 4557 O O . ARG A 1 572 ? -9.147 -25.925 75.732 1.00 78.94 572 ARG A O 1
ATOM 4564 N N . ARG A 1 573 ? -8.046 -27.865 75.487 1.00 76.06 573 ARG A N 1
ATOM 4565 C CA . ARG A 1 573 ? -6.702 -27.257 75.428 1.00 76.06 573 ARG A CA 1
ATOM 4566 C C . ARG A 1 573 ? -6.255 -26.868 74.018 1.00 76.06 573 ARG A C 1
ATOM 4568 O O . ARG A 1 573 ? -5.540 -25.883 73.898 1.00 76.06 573 ARG A O 1
ATOM 4575 N N . LEU A 1 574 ? -6.656 -27.607 72.980 1.00 63.06 574 LEU A N 1
ATOM 4576 C CA . LEU A 1 574 ? -6.214 -27.359 71.596 1.00 63.06 574 LEU A CA 1
ATOM 4577 C C . LEU A 1 574 ? -7.226 -26.602 70.727 1.00 63.06 574 LEU A C 1
ATOM 4579 O O . LEU A 1 574 ? -6.834 -26.010 69.728 1.00 63.06 574 LEU A O 1
ATOM 4583 N N . TYR A 1 575 ? -8.503 -26.562 71.109 1.00 59.94 575 TYR A N 1
ATOM 4584 C CA . TYR A 1 575 ? -9.543 -25.845 70.367 1.00 59.94 575 TYR A CA 1
ATOM 4585 C C . TYR A 1 575 ? -9.846 -24.490 71.034 1.00 59.94 575 TYR A C 1
ATOM 4587 O O . TYR A 1 575 ? -10.860 -24.325 71.711 1.00 59.94 575 TYR A O 1
ATOM 4595 N N . GLN A 1 576 ? -8.961 -23.503 70.864 1.00 51.25 576 GLN A N 1
ATOM 4596 C CA . GLN A 1 576 ? -9.331 -22.100 71.088 1.00 51.25 576 GLN A CA 1
ATOM 4597 C C . GLN A 1 576 ? -10.075 -21.584 69.840 1.00 51.25 576 GLN A C 1
ATOM 4599 O O . GLN A 1 576 ? -9.524 -21.667 68.742 1.00 51.25 576 GLN A O 1
ATOM 4604 N N . PRO A 1 577 ? -11.318 -21.077 69.951 1.00 49.91 577 PRO A N 1
ATOM 4605 C CA . PRO A 1 577 ? -12.041 -20.543 68.803 1.00 49.91 577 PRO A CA 1
ATOM 4606 C C . PRO A 1 577 ? -11.388 -19.228 68.367 1.00 49.91 577 PRO A C 1
ATOM 4608 O O . PRO A 1 577 ? -11.479 -18.223 69.068 1.00 49.91 577 PRO A O 1
ATOM 4611 N N . MET A 1 578 ? -10.730 -19.226 67.208 1.00 50.53 578 MET A N 1
ATOM 4612 C CA . MET A 1 578 ? -9.986 -18.063 66.715 1.00 50.53 578 MET A CA 1
ATOM 4613 C C . MET A 1 578 ? -10.851 -16.969 66.067 1.00 50.53 578 MET A C 1
ATOM 4615 O O . MET A 1 578 ? -10.307 -16.081 65.427 1.00 50.53 578 MET A O 1
ATOM 4619 N N . ILE A 1 579 ? -12.181 -16.972 66.216 1.00 51.94 579 ILE A N 1
ATOM 4620 C CA . ILE A 1 579 ? -13.014 -15.893 65.666 1.00 51.94 579 ILE A CA 1
ATOM 4621 C C . ILE A 1 579 ? -14.147 -15.548 66.640 1.00 51.94 579 ILE A C 1
ATOM 4623 O O . ILE A 1 579 ? -15.204 -16.176 66.647 1.00 51.94 579 ILE A O 1
ATOM 4627 N N . LYS A 1 580 ? -13.939 -14.512 67.460 1.00 42.22 580 LYS A N 1
ATOM 4628 C CA . LYS A 1 580 ? -15.039 -13.727 68.035 1.00 42.22 580 LYS A CA 1
ATOM 4629 C C . LYS A 1 580 ? -15.369 -12.615 67.039 1.00 42.22 580 LYS A C 1
ATOM 4631 O O . LYS A 1 580 ? -14.738 -11.564 67.075 1.00 42.22 580 LYS A O 1
ATOM 4636 N N . VAL A 1 581 ? -16.347 -12.832 66.156 1.00 51.31 581 VAL A N 1
ATOM 4637 C CA . VAL A 1 581 ? -17.003 -11.701 65.482 1.00 51.31 581 VAL A CA 1
ATOM 4638 C C . VAL A 1 581 ? -17.847 -11.003 66.543 1.00 51.31 581 VAL A C 1
ATOM 4640 O O . VAL A 1 581 ? -18.807 -11.571 67.064 1.00 51.31 581 VAL A O 1
ATOM 4643 N N . SER A 1 582 ? -17.437 -9.792 66.911 1.00 41.41 582 SER A N 1
ATOM 4644 C CA . SER A 1 582 ? -18.240 -8.882 67.718 1.00 41.41 582 SER A CA 1
ATOM 4645 C C . SER A 1 582 ? -19.506 -8.544 66.934 1.00 41.41 582 SER A C 1
ATOM 4647 O O . SER A 1 582 ? -19.453 -7.796 65.963 1.00 41.41 582 SER A O 1
ATOM 4649 N N . HIS A 1 583 ? -20.641 -9.114 67.334 1.00 43.59 583 HIS A N 1
ATOM 4650 C CA . HIS A 1 583 ? -21.945 -8.605 66.927 1.00 43.59 583 HIS A CA 1
ATOM 4651 C C . HIS A 1 583 ? -22.145 -7.263 67.638 1.00 43.59 583 HIS A C 1
ATOM 4653 O O . HIS A 1 583 ? -22.635 -7.227 68.767 1.00 43.59 583 HIS A O 1
ATOM 4659 N N . ASP A 1 584 ? -21.729 -6.171 66.999 1.00 45.22 584 ASP A N 1
ATOM 4660 C CA . ASP A 1 584 ? -22.194 -4.853 67.405 1.00 45.22 584 ASP A CA 1
ATOM 4661 C C . ASP A 1 584 ? -23.645 -4.714 66.934 1.00 45.22 584 ASP A C 1
ATOM 4663 O O . ASP A 1 584 ? -23.958 -4.833 65.747 1.00 45.22 584 ASP A O 1
ATOM 4667 N N . LYS A 1 585 ? -24.553 -4.595 67.900 1.00 46.38 585 LYS A N 1
ATOM 4668 C CA . LYS A 1 585 ? -25.969 -4.331 67.663 1.00 46.38 585 LYS A CA 1
ATOM 4669 C C . LYS A 1 585 ? -26.141 -2.818 67.669 1.00 46.38 585 LYS A C 1
ATOM 4671 O O . LYS A 1 585 ? -26.400 -2.239 68.722 1.00 46.38 585 LYS A O 1
ATOM 4676 N N . THR A 1 586 ? -26.034 -2.184 66.510 1.00 42.75 586 THR A N 1
ATOM 4677 C CA . THR A 1 586 ? -26.583 -0.841 66.326 1.00 42.75 586 THR A CA 1
ATOM 4678 C C . THR A 1 586 ? -28.104 -0.933 66.189 1.00 42.75 586 THR A C 1
ATOM 4680 O O . THR A 1 586 ? -28.634 -1.768 65.455 1.00 42.75 586 THR A O 1
ATOM 4683 N N . LYS A 1 587 ? -28.775 -0.133 67.022 1.00 38.34 587 LYS A N 1
ATOM 4684 C CA . LYS A 1 587 ? -30.223 0.093 67.058 1.00 38.34 587 LYS A CA 1
ATOM 4685 C C . LYS A 1 587 ? -30.735 0.768 65.795 1.00 38.34 587 LYS A C 1
ATOM 4687 O O . LYS A 1 587 ? -29.953 1.550 65.211 1.00 38.34 587 LYS A O 1
#

Organism: Verticillium longisporum (NCBI:txid100787)

Radius of gyration: 50.35 Å; chains: 1; bounding box: 87×128×146 Å

InterPro domains:
  IPR002523 Mg2+ transporter protein, CorA-like/Zinc transport protein ZntB [PF01544] (352-568)
  IPR033481 Cell fusion protein Dni1/Fig1 [PF12351] (74-256)
  IPR033481 Cell fusion protein Dni1/Fig1 [PTHR28092] (2-258)
  IPR045863 CorA, transmembrane region [SSF144083] (507-571)

Sequence (587 aa):
MAKFQVGWYRFIPFLGYHHVLMILIAIAIIMLSLLLAGCSSSSPLIPDIFLLTIYYENYEARPDTAQVDYNVHTAISNIAGDARLATRVGYFGICISPDGGSWLCSNNATSLANEVSVDQDPLNLIWLASEFKDMVVFPYLIIIAIIFAFICFLLLATFPGWHEEEDSEGSDREVKPFPSRPVSQISLAIIFIASIFVLVSVLWQHTASVAASIIAQDFGNGAVRSAVGTSAMVLGWFSFALLIIVTIGLLVMILSIRLWWSDYSRRSNGYFGCETTGDDEGNIATVTTWSRYLVKQLAGKEKIDHSWYKVNVVVRWSATPTQTVVLIFDAPKELERRLPRPLLEPVTKELLRDPFLIHLCLAEEVVRVQNDAVWSLRTYVRDLEKQRTKENPSPDYQRLHDLARHAIHICETLDLGAVSMESTLAHHAVLADEAPAAAADHRARFTHRHVHQRLEFFKHMFESLRCRSSSNKERLDNEMQLAFHTVAQHDSRTGVEIARAAQSDSAAMKTISFLTLAFLPATFISAVFSMSFFNVDDDTGEWSVSNRIWIYWAFAVPVTLLTTGLWYRWQRRLYQPMIKVSHDKTK

pLDDT: mean 83.81, std 14.42, range [30.84, 97.94]

Foldseek 3Di:
DPPVVVVVVVCVLVCDLLNVLLVLLVLLLVLLVLQQQAQDPPDQCRVLNFFKKKWWDFDDFDDDPPDPDPCVLVVLCVLLPPATKMWTAGQQWIWIDQPVDGIDIDSDLVVVVVVHDCNNQVPPVSVLRNCLNPPQADSVLSVLLSVLSVVLSVLSVPQDGFAFDQPPVRDTDGDHDGRDPVSLVSSLVSLVSSLVSLVVNLVSSNVSNVVSQVCSDNVSGRTMHMDGSVSSSCSSVSSSVSSVVSSVSSVCSVVVVCVVDPPVRVPDQKAKDWDFDADPVRHTFKIKMWIKAWAWAWDDDPDTDIDIQIWTWIWMAGVVVGDIDIDTPPHDPVCVVQQVCVVPPDPDPLLSNQSCSSVLSVLVVRLVRLLNRLVNLLVLLVVLVVPDDDPDQDDPVVSLVVSLVSLVSSLSSLVNSLVNLVVSLVVLVVSVVSPPPVPDDPSNVVSSVVSNVSSVVSSVSSVVSSVSSVVSSVSSVVSSVVSVVSVVVVVVVVVVVVVVVVVVVVVVVVVVVLVCLQVVLLVVLCVVCVPPAWDQDPPPRDIDGDPCVVVSVVRSVVSSCVSNVVVVVVCVPPDDPPDDPPPDDDD